Protein AF-0000000067164223 (afdb_homodimer)

pLDDT: mean 74.75, std 30.62, range [17.56, 98.88]

InterPro domains:
  IPR001129 Membrane-associated, eicosanoid/glutathione metabolism (MAPEG) protein [PF01124] (75-188)
  IPR001446 5-lipoxygenase-activating protein [PR00488] (68-89)
  IPR001446 5-lipoxygenase-activating protein [PR00488] (110-129)
  IPR001446 5-lipoxygenase-activating protein [PR00488] (130-149)
  IPR001446 5-lipoxygenase-activating protein [PR00488] (150-168)
  IPR001446 5-lipoxygenase-activating protein [PR00488] (191-211)
  IPR023352 Membrane associated eicosanoid/glutathione metabolism-like domain superfamily [G3DSA:1.20.120.550] (64-211)
  IPR023352 Membrane associated eicosanoid/glutathione metabolism-like domain superfamily [SSF161084] (65-200)
  IPR050997 Membrane-associated proteins in eicosanoid and glutathione metabolism [PTHR10250] (68-202)

Organism: Gallus gallus (NCBI:txid9031)

Foldseek 3Di:
DDDPDDPDDDPDDPPDDDPPDDDPDDPPPPPPPDPPPPPPPPVPPVVVVVCVVPPPPVVVVVVVVVVCVLCVLLVVLLVVLVVLLVVLVVVLVVLCVVQVPDPPDQDDPQLNVLSSVLSVVSVVCSVLLSVLLRLLSVQANNVVSSVLSVVLSVLSVQLNVLSSVHVVSNPVSVVVSVVSSVVSVVSSVVSVVCVCCCPPVVDNVVVVVVD/DDDDDDDPDDDPDDPDDDPPDDDPDDPPPPDPDDPPPPPPCPVPVVVVVVCVVVDDPVVVVVVVVVVCVLCVLLVVLLVVLVVLLVVLVVVLVVLCVVQVPDPPDQDDPPLNVLSSVLSVVSVVCSVLLSVLLRLLSNQFNNVVSSVLSVVLSVLSVQLSVLSSVHVVSNPVSVVVSVVSSVVSVVSSVVSVVQVCCCVPVVDNVVVVVVD

Structure (mmCIF, N/CA/C/O backbone):
data_AF-0000000067164223-model_v1
#
loop_
_entity.id
_entity.type
_entity.pdbx_description
1 polymer 'Leukotriene C4 synthase'
#
loop_
_atom_site.group_PDB
_atom_site.id
_atom_site.type_symbol
_atom_site.label_atom_id
_atom_site.label_alt_id
_atom_site.label_comp_id
_atom_site.label_asym_id
_atom_site.label_entity_id
_atom_site.label_seq_id
_atom_site.pdbx_PDB_ins_code
_atom_site.Cartn_x
_atom_site.Cartn_y
_atom_site.Cartn_z
_atom_site.occupancy
_atom_site.B_iso_or_equiv
_atom_site.auth_seq_id
_atom_site.auth_comp_id
_atom_site.auth_asym_id
_atom_site.auth_atom_id
_atom_site.pdbx_PDB_model_num
ATOM 1 N N . MET A 1 1 ? -89.375 83.375 24.734 1 19.69 1 MET A N 1
ATOM 2 C CA . MET A 1 1 ? -88.375 84.438 24.453 1 19.69 1 MET A CA 1
ATOM 3 C C . MET A 1 1 ? -87 84.062 24.875 1 19.69 1 MET A C 1
ATOM 5 O O . MET A 1 1 ? -86.812 83.125 25.703 1 19.69 1 MET A O 1
ATOM 9 N N . GLY A 1 2 ? -85.875 84.75 24.312 1 20.03 2 GLY A N 1
ATOM 10 C CA . GLY A 1 2 ? -84.562 84.625 23.688 1 20.03 2 GLY A CA 1
ATOM 11 C C . GLY A 1 2 ? -83.438 84.375 24.656 1 20.03 2 GLY A C 1
ATOM 12 O O . GLY A 1 2 ? -82.562 83.562 24.406 1 20.03 2 GLY A O 1
ATOM 13 N N . ASN A 1 3 ? -83.125 85.125 25.734 1 18.17 3 ASN A N 1
ATOM 14 C CA . ASN A 1 3 ? -81.938 85.875 25.719 1 18.17 3 ASN A CA 1
ATOM 15 C C . ASN A 1 3 ? -80.812 85.188 26.453 1 18.17 3 ASN A C 1
ATOM 17 O O . ASN A 1 3 ? -79.875 85.875 27 1 18.17 3 ASN A O 1
ATOM 21 N N . GLY A 1 4 ? -81 83.938 26.844 1 20.83 4 GLY A N 1
ATOM 22 C CA . GLY A 1 4 ? -80 83.5 27.844 1 20.83 4 GLY A CA 1
ATOM 23 C C . GLY A 1 4 ? -78.562 83.562 27.328 1 20.83 4 GLY A C 1
ATOM 24 O O . GLY A 1 4 ? -78.25 82.812 26.406 1 20.83 4 GLY A O 1
ATOM 25 N N . SER A 1 5 ? -77.875 84.625 27.422 1 19.08 5 SER A N 1
ATOM 26 C CA . SER A 1 5 ? -76.625 85.312 27.078 1 19.08 5 SER A CA 1
ATOM 27 C C . SER A 1 5 ? -75.375 84.375 27.375 1 19.08 5 SER A C 1
ATOM 29 O O . SER A 1 5 ? -75.562 83.312 27.984 1 19.08 5 SER A O 1
ATOM 31 N N . ALA A 1 6 ? -74.25 84.812 28.109 1 19.41 6 ALA A N 1
ATOM 32 C CA . ALA A 1 6 ? -73 85.375 27.625 1 19.41 6 ALA A CA 1
ATOM 33 C C . ALA A 1 6 ? -71.812 84.5 27.938 1 19.41 6 ALA A C 1
ATOM 35 O O . ALA A 1 6 ? -70.688 84.75 27.453 1 19.41 6 ALA A O 1
ATOM 36 N N . LEU A 1 7 ? -71.812 83.375 28.859 1 19.88 7 LEU A N 1
ATOM 37 C CA . LEU A 1 7 ? -70.688 83.438 29.766 1 19.88 7 LEU A CA 1
ATOM 38 C C . LEU A 1 7 ? -69.438 82.938 29.078 1 19.88 7 LEU A C 1
ATOM 40 O O . LEU A 1 7 ? -69.25 81.75 28.812 1 19.88 7 LEU A O 1
ATOM 44 N N . TYR A 1 8 ? -68.688 83.688 28 1 18.98 8 TYR A N 1
ATOM 45 C CA . TYR A 1 8 ? -67.625 83.562 26.969 1 18.98 8 TYR A CA 1
ATOM 46 C C . TYR A 1 8 ? -66.25 83.375 27.594 1 18.98 8 TYR A C 1
ATOM 48 O O . TYR A 1 8 ? -65.312 83.062 26.906 1 18.98 8 TYR A O 1
ATOM 56 N N . GLY A 1 9 ? -65.875 83.688 29 1 18.19 9 GLY A N 1
ATOM 57 C CA . GLY A 1 9 ? -64.688 84.562 29.109 1 18.19 9 GLY A CA 1
ATOM 58 C C . GLY A 1 9 ? -63.406 83.875 28.672 1 18.19 9 GLY A C 1
ATOM 59 O O . GLY A 1 9 ? -63.375 82.688 28.375 1 18.19 9 GLY A O 1
ATOM 60 N N . PRO A 1 10 ? -62.094 84.188 29.469 1 18.14 10 PRO A N 1
ATOM 61 C CA . PRO A 1 10 ? -60.781 84.812 29.281 1 18.14 10 PRO A CA 1
ATOM 62 C C . PRO A 1 10 ? -59.656 83.75 29.172 1 18.14 10 PRO A C 1
ATOM 64 O O . PRO A 1 10 ? -58.469 84.125 29.188 1 18.14 10 PRO A O 1
ATOM 67 N N . LEU A 1 11 ? -59.75 82.375 29.203 1 20.72 11 LEU A N 1
ATOM 68 C CA . LEU A 1 11 ? -58.625 81.688 29.781 1 20.72 11 LEU A CA 1
ATOM 69 C C . LEU A 1 11 ? -57.406 81.688 28.859 1 20.72 11 LEU A C 1
ATOM 71 O O . LEU A 1 11 ? -57.312 80.938 27.906 1 20.72 11 LEU A O 1
ATOM 75 N N . LYS A 1 12 ? -56.969 82.938 28.328 1 18.34 12 LYS A N 1
ATOM 76 C CA . LYS A 1 12 ? -56.031 83.312 27.25 1 18.34 12 LYS A CA 1
ATOM 77 C C . LYS A 1 12 ? -54.625 82.75 27.531 1 18.34 12 LYS A C 1
ATOM 79 O O . LYS A 1 12 ? -54.188 81.812 26.844 1 18.34 12 LYS A O 1
ATOM 84 N N . HIS A 1 13 ? -53.5 83.562 27.859 1 17.98 13 HIS A N 1
ATOM 85 C CA . HIS A 1 13 ? -52.375 84.062 27.125 1 17.98 13 HIS A CA 1
ATOM 86 C C . HIS A 1 13 ? -51.094 83.375 27.547 1 17.98 13 HIS A C 1
ATOM 88 O O . HIS A 1 13 ? -50 83.688 27.047 1 17.98 13 HIS A O 1
ATOM 94 N N . LEU A 1 14 ? -50.938 82.688 28.766 1 18.23 14 LEU A N 1
ATOM 95 C CA . LEU A 1 14 ? -49.625 82.938 29.375 1 18.23 14 LEU A CA 1
ATOM 96 C C . LEU A 1 14 ? -48.531 82.188 28.625 1 18.23 14 LEU A C 1
ATOM 98 O O . LEU A 1 14 ? -48.438 81 28.688 1 18.23 14 LEU A O 1
ATOM 102 N N . LEU A 1 15 ? -48.125 82.5 27.266 1 18.83 15 LEU A N 1
ATOM 103 C CA . LEU A 1 15 ? -47.25 81.938 26.25 1 18.83 15 LEU A CA 1
ATOM 104 C C . LEU A 1 15 ? -45.781 82.125 26.656 1 18.83 15 LEU A C 1
ATOM 106 O O . LEU A 1 15 ? -44.875 81.875 25.859 1 18.83 15 LEU A O 1
ATOM 110 N N . ALA A 1 16 ? -45.562 82.812 27.875 1 17.56 16 ALA A N 1
ATOM 111 C CA . ALA A 1 16 ? -44.375 83.625 27.828 1 17.56 16 ALA A CA 1
ATOM 112 C C . ALA A 1 16 ? -43.125 82.875 27.406 1 17.56 16 ALA A C 1
ATOM 114 O O . ALA A 1 16 ? -43.156 81.625 27.359 1 17.56 16 ALA A O 1
ATOM 115 N N . SER A 1 17 ? -41.906 83.125 28.109 1 17.91 17 SER A N 1
ATOM 116 C CA . SER A 1 17 ? -40.656 83.812 27.922 1 17.91 17 SER A CA 1
ATOM 117 C C . SER A 1 17 ? -39.5 82.875 27.672 1 17.91 17 SER A C 1
ATOM 119 O O . SER A 1 17 ? -38.438 83.25 27.219 1 17.91 17 SER A O 1
ATOM 121 N N . LEU A 1 18 ? -39.406 81.625 28.266 1 21.44 18 LEU A N 1
ATOM 122 C CA . LEU A 1 18 ? -38.062 81.375 28.766 1 21.44 18 LEU A CA 1
ATOM 123 C C . LEU A 1 18 ? -37.094 81.188 27.609 1 21.44 18 LEU A C 1
ATOM 125 O O . LEU A 1 18 ? -37.344 80.438 26.672 1 21.44 18 LEU A O 1
ATOM 129 N N . PRO A 1 19 ? -36.031 82.125 27.406 1 21.27 19 PRO A N 1
ATOM 130 C CA . PRO A 1 19 ? -35.125 82.5 26.328 1 21.27 19 PRO A CA 1
ATOM 131 C C . PRO A 1 19 ? -34.125 81.438 25.984 1 21.27 19 PRO A C 1
ATOM 133 O O . PRO A 1 19 ? -33.406 81.562 24.984 1 21.27 19 PRO A O 1
ATOM 136 N N . MET A 1 20 ? -33.844 80.5 26.984 1 22.31 20 MET A N 1
ATOM 137 C CA . MET A 1 20 ? -32.406 80.188 27.047 1 22.31 20 MET A CA 1
ATOM 138 C C . MET A 1 20 ? -31.938 79.625 25.703 1 22.31 20 MET A C 1
ATOM 140 O O . MET A 1 20 ? -32.25 78.438 25.375 1 22.31 20 MET A O 1
ATOM 144 N N . ARG A 1 21 ? -31.953 80.312 24.547 1 20.16 21 ARG A N 1
ATOM 145 C CA . ARG A 1 21 ? -31.844 80 23.125 1 20.16 21 ARG A CA 1
ATOM 146 C C . ARG A 1 21 ? -30.531 79.25 22.828 1 20.16 21 ARG A C 1
ATOM 148 O O . ARG A 1 21 ? -30.5 78.312 22.062 1 20.16 21 ARG A O 1
ATOM 155 N N . ALA A 1 22 ? -29.406 79.938 23.141 1 19.7 22 ALA A N 1
ATOM 156 C CA . ALA A 1 22 ? -28.578 80.312 21.984 1 19.7 22 ALA A CA 1
ATOM 157 C C . ALA A 1 22 ? -27.797 79.125 21.484 1 19.7 22 ALA A C 1
ATOM 159 O O . ALA A 1 22 ? -27.891 78.75 20.312 1 19.7 22 ALA A O 1
ATOM 160 N N . GLU A 1 23 ? -26.359 79.188 21.609 1 21.03 23 GLU A N 1
ATOM 161 C CA . GLU A 1 23 ? -25.25 79.188 20.656 1 21.03 23 GLU A CA 1
ATOM 162 C C . GLU A 1 23 ? -24.719 77.75 20.375 1 21.03 23 GLU A C 1
ATOM 164 O O . GLU A 1 23 ? -23.906 77.25 21.141 1 21.03 23 GLU A O 1
ATOM 169 N N . LEU A 1 24 ? -25.391 76.688 20.625 1 20.52 24 LEU A N 1
ATOM 170 C CA . LEU A 1 24 ? -24.688 75.438 20.625 1 20.52 24 LEU A CA 1
ATOM 171 C C . LEU A 1 24 ? -24.062 75.125 19.266 1 20.52 24 LEU A C 1
ATOM 173 O O . LEU A 1 24 ? -24.766 74.938 18.281 1 20.52 24 LEU A O 1
ATOM 177 N N . ARG A 1 25 ? -22.906 75.812 18.922 1 21.34 25 ARG A N 1
ATOM 178 C CA . ARG A 1 25 ? -22.094 75.812 17.719 1 21.34 25 ARG A CA 1
ATOM 179 C C . ARG A 1 25 ? -21.844 74.375 17.25 1 21.34 25 ARG A C 1
ATOM 181 O O . ARG A 1 25 ? -21.828 73.438 18.062 1 21.34 25 ARG A O 1
ATOM 188 N N . SER A 1 26 ? -21.906 74 15.844 1 21.03 26 SER A N 1
ATOM 189 C CA . SER A 1 26 ? -22.031 73 14.82 1 21.03 26 SER A CA 1
ATOM 190 C C . SER A 1 26 ? -20.766 72.125 14.75 1 21.03 26 SER A C 1
ATOM 192 O O . SER A 1 26 ? -20.484 71.5 13.727 1 21.03 26 SER A O 1
ATOM 194 N N . CYS A 1 27 ? -19.812 72.062 15.719 1 20.73 27 CYS A N 1
ATOM 195 C CA . CYS A 1 27 ? -18.5 71.5 15.375 1 20.73 27 CYS A CA 1
ATOM 196 C C . CYS A 1 27 ? -18.625 70.062 14.844 1 20.73 27 CYS A C 1
ATOM 198 O O . CYS A 1 27 ? -18.547 69.125 15.617 1 20.73 27 CYS A O 1
ATOM 200 N N . CYS A 1 28 ? -19.703 69.625 14.133 1 21.73 28 CYS A N 1
ATOM 201 C CA . CYS A 1 28 ? -19.938 68.25 13.742 1 21.73 28 CYS A CA 1
ATOM 202 C C . CYS A 1 28 ? -18.844 67.75 12.797 1 21.73 28 CYS A C 1
ATOM 204 O O . CYS A 1 28 ? -19.078 67.625 11.594 1 21.73 28 CYS A O 1
ATOM 206 N N . THR A 1 29 ? -17.719 68.5 12.57 1 23.5 29 THR A N 1
ATOM 207 C CA . THR A 1 29 ? -16.953 68.062 11.414 1 23.5 29 THR A CA 1
ATOM 208 C C . THR A 1 29 ? -16.641 66.562 11.516 1 23.5 29 THR A C 1
ATOM 210 O O . THR A 1 29 ? -16.078 66.125 12.508 1 23.5 29 THR A O 1
ATOM 213 N N . THR A 1 30 ? -17.406 65.625 10.828 1 24.05 30 THR A N 1
ATOM 214 C CA . THR A 1 30 ? -17.578 64.188 10.672 1 24.05 30 THR A CA 1
ATOM 215 C C . THR A 1 30 ? -16.281 63.531 10.18 1 24.05 30 THR A C 1
ATOM 217 O O . THR A 1 30 ? -15.922 63.688 9.008 1 24.05 30 THR A O 1
ATOM 220 N N . GLU A 1 31 ? -15.062 63.812 10.695 1 27.27 31 GLU A N 1
ATOM 221 C CA . GLU A 1 31 ? -13.922 63.125 10.094 1 27.27 31 GLU A CA 1
ATOM 222 C C . GLU A 1 31 ? -14.156 61.625 9.984 1 27.27 31 GLU A C 1
ATOM 224 O O . GLU A 1 31 ? -14.453 60.969 10.984 1 27.27 31 GLU A O 1
ATOM 229 N N . VAL A 1 32 ? -14.625 61.062 8.836 1 28.66 32 VAL A N 1
ATOM 230 C CA . VAL A 1 32 ? -14.922 59.719 8.359 1 28.66 32 VAL A CA 1
ATOM 231 C C . VAL A 1 32 ? -13.742 58.812 8.672 1 28.66 32 VAL A C 1
ATOM 233 O O . VAL A 1 32 ? -12.617 59.062 8.242 1 28.66 32 VAL A O 1
ATOM 236 N N . ALA A 1 33 ? -13.68 58.219 9.836 1 29.61 33 ALA A N 1
ATOM 237 C CA . ALA A 1 33 ? -12.703 57.219 10.297 1 29.61 33 ALA A CA 1
ATOM 238 C C . ALA A 1 33 ? -12.477 56.125 9.258 1 29.61 33 ALA A C 1
ATOM 240 O O . ALA A 1 33 ? -13.414 55.719 8.57 1 29.61 33 ALA A O 1
ATOM 241 N N . SER A 1 34 ? -11.266 56.062 8.648 1 27.67 34 SER A N 1
ATOM 242 C CA . SER A 1 34 ? -10.68 55.094 7.742 1 27.67 34 SER A CA 1
ATOM 243 C C . SER A 1 34 ? -11.023 53.656 8.172 1 27.67 34 SER A C 1
ATOM 245 O O . SER A 1 34 ? -11.055 53.375 9.367 1 27.67 34 SER A O 1
ATOM 247 N N . PRO A 1 35 ? -11.82 52.875 7.352 1 30.08 35 PRO A N 1
ATOM 248 C CA . PRO A 1 35 ? -12.242 51.5 7.621 1 30.08 35 PRO A CA 1
ATOM 249 C C . PRO A 1 35 ? -11.102 50.625 8.117 1 30.08 35 PRO A C 1
ATOM 251 O O . PRO A 1 35 ? -9.969 50.75 7.645 1 30.08 35 PRO A O 1
ATOM 254 N N . CYS A 1 36 ? -10.891 50.438 9.43 1 27.86 36 CYS A N 1
ATOM 255 C CA . CYS A 1 36 ? -10.008 49.469 10.023 1 27.86 36 CYS A CA 1
ATOM 256 C C . CYS A 1 36 ? -10.094 48.125 9.281 1 27.86 36 CYS A C 1
ATOM 258 O O . CYS A 1 36 ? -11.148 47.5 9.258 1 27.86 36 CYS A O 1
ATOM 260 N N . CYS A 1 37 ? -9.547 48 8.047 1 28.12 37 CYS A N 1
ATOM 261 C CA . CYS A 1 37 ? -9.414 46.719 7.332 1 28.12 37 CYS A CA 1
ATOM 262 C C . CYS A 1 37 ? -9.062 45.594 8.289 1 28.12 37 CYS A C 1
ATOM 264 O O . CYS A 1 37 ? -8.109 45.719 9.062 1 28.12 37 CYS A O 1
ATOM 266 N N . PRO A 1 38 ? -10.078 44.938 8.875 1 30.27 38 PRO A N 1
ATOM 267 C CA . PRO A 1 38 ? -9.688 43.75 9.641 1 30.27 38 PRO A CA 1
ATOM 268 C C . PRO A 1 38 ? -8.484 43 9.031 1 30.27 38 PRO A C 1
ATOM 270 O O . PRO A 1 38 ? -8.477 42.719 7.832 1 30.27 38 PRO A O 1
ATOM 273 N N . HIS A 1 39 ? -7.273 43.531 9.266 1 28.39 39 HIS A N 1
ATOM 274 C CA . HIS A 1 39 ? -6.125 42.688 8.945 1 28.39 39 HIS A CA 1
ATOM 275 C C . HIS A 1 39 ? -6.445 41.188 9.164 1 28.39 39 HIS A C 1
ATOM 277 O O . HIS A 1 39 ? -6.926 40.812 10.234 1 28.39 39 HIS A O 1
ATOM 283 N N . HIS A 1 40 ? -7.004 40.562 8.117 1 30.44 40 HIS A N 1
ATOM 284 C CA . HIS A 1 40 ? -7.031 39.094 8.055 1 30.44 40 HIS A CA 1
ATOM 285 C C . HIS A 1 40 ? -5.84 38.5 8.789 1 30.44 40 HIS A C 1
ATOM 287 O O . HIS A 1 40 ? -4.688 38.75 8.438 1 30.44 40 HIS A O 1
ATOM 293 N N . PHE A 1 41 ? -5.891 38.5 10.094 1 28.84 41 PHE A N 1
ATOM 294 C CA . PHE A 1 41 ? -4.945 37.688 10.852 1 28.84 41 PHE A CA 1
ATOM 295 C C . PHE A 1 41 ? -4.719 36.344 10.164 1 28.84 41 PHE A C 1
ATOM 297 O O . PHE A 1 41 ? -5.578 35.469 10.227 1 28.84 41 PHE A O 1
ATOM 304 N N . GLN A 1 42 ? -4.305 36.375 8.859 1 31.72 42 GLN A N 1
ATOM 305 C CA . GLN A 1 42 ? -3.816 35.094 8.359 1 31.72 42 GLN A CA 1
ATOM 306 C C . GLN A 1 42 ? -2.74 34.531 9.273 1 31.72 42 GLN A C 1
ATOM 308 O O . GLN A 1 42 ? -1.667 35.094 9.43 1 31.72 42 GLN A O 1
ATOM 313 N N . PRO A 1 43 ? -3.096 33.906 10.383 1 36.28 43 PRO A N 1
ATOM 314 C CA . PRO A 1 43 ? -2.002 33.344 11.18 1 36.28 43 PRO A CA 1
ATOM 315 C C . PRO A 1 43 ? -0.9 32.75 10.328 1 36.28 43 PRO A C 1
ATOM 317 O O . PRO A 1 43 ? -1.185 32.125 9.289 1 36.28 43 PRO A O 1
ATOM 320 N N . THR A 1 44 ? 0.206 33.344 10.211 1 33.91 44 THR A N 1
ATOM 321 C CA . THR A 1 44 ? 1.4 32.906 9.508 1 33.91 44 THR A CA 1
ATOM 322 C C . THR A 1 44 ? 1.722 31.453 9.883 1 33.91 44 THR A C 1
ATOM 324 O O . THR A 1 44 ? 1.255 30.938 10.906 1 33.91 44 THR A O 1
ATOM 327 N N . ARG A 1 45 ? 2.348 30.719 8.977 1 38.41 45 ARG A N 1
ATOM 328 C CA . ARG A 1 45 ? 2.844 29.344 9.094 1 38.41 45 ARG A CA 1
ATOM 329 C C . ARG A 1 45 ? 3.455 29.109 10.469 1 38.41 45 ARG A C 1
ATOM 331 O O . ARG A 1 45 ? 3.344 28.016 11.023 1 38.41 45 ARG A O 1
ATOM 338 N N . GLN A 1 46 ? 4.23 30 11.023 1 35.69 46 GLN A N 1
ATOM 339 C CA . GLN A 1 46 ? 4.906 29.906 12.312 1 35.69 46 GLN A CA 1
ATOM 340 C C . GLN A 1 46 ? 3.898 29.781 13.453 1 35.69 46 GLN A C 1
ATOM 342 O O . GLN A 1 46 ? 4.156 29.094 14.445 1 35.69 46 GLN A O 1
ATOM 347 N N . GLN A 1 47 ? 2.775 30.391 13.406 1 38.16 47 GLN A N 1
ATOM 348 C CA . GLN A 1 47 ? 1.812 30.391 14.5 1 38.16 47 GLN A CA 1
ATOM 349 C C . GLN A 1 47 ? 1.169 29.016 14.664 1 38.16 47 GLN A C 1
ATOM 351 O O . GLN A 1 47 ? 0.743 28.656 15.758 1 38.16 47 GLN A O 1
ATOM 356 N N . GLY A 1 48 ? 1.028 28.188 13.672 1 37.09 48 GLY A N 1
ATOM 357 C CA . GLY A 1 48 ? 0.528 26.828 13.812 1 37.09 48 GLY A CA 1
ATOM 358 C C . GLY A 1 48 ? 1.406 25.953 14.695 1 37.09 48 GLY A C 1
ATOM 359 O O . GLY A 1 48 ? 0.903 25.172 15.5 1 37.09 48 GLY A O 1
ATOM 360 N N . LEU A 1 49 ? 2.738 25.953 14.477 1 41.69 49 LEU A N 1
ATOM 361 C CA . LEU A 1 49 ? 3.686 25.266 15.336 1 41.69 49 LEU A CA 1
ATOM 362 C C . LEU A 1 49 ? 3.67 25.844 16.75 1 41.69 49 LEU A C 1
ATOM 364 O O . LEU A 1 49 ? 3.867 25.109 17.719 1 41.69 49 LEU A O 1
ATOM 368 N N . ASP A 1 50 ? 3.609 27.062 16.938 1 42.03 50 ASP A N 1
ATOM 369 C CA . ASP A 1 50 ? 3.582 27.734 18.234 1 42.03 50 ASP A CA 1
ATOM 370 C C . ASP A 1 50 ? 2.312 27.375 19 1 42.03 50 ASP A C 1
ATOM 372 O O . ASP A 1 50 ? 2.211 27.641 20.203 1 42.03 50 ASP A O 1
ATOM 376 N N . LEU A 1 51 ? 1.269 27.094 18.328 1 43.84 51 LEU A N 1
ATOM 377 C CA . LEU A 1 51 ? 0.055 26.75 19.062 1 43.84 51 LEU A CA 1
ATOM 378 C C . LEU A 1 51 ? 0.264 25.484 19.891 1 43.84 51 LEU A C 1
ATOM 380 O O . LEU A 1 51 ? -0.307 25.359 20.984 1 43.84 51 LEU A O 1
ATOM 384 N N . ALA A 1 52 ? 1.062 24.562 19.438 1 45.78 52 ALA A N 1
ATOM 385 C CA . ALA A 1 52 ? 1.278 23.391 20.281 1 45.78 52 ALA A CA 1
ATOM 386 C C . ALA A 1 52 ? 1.998 23.766 21.562 1 45.78 52 ALA A C 1
ATOM 388 O O . ALA A 1 52 ? 1.672 23.25 22.641 1 45.78 52 ALA A O 1
ATOM 389 N N . ARG A 1 53 ? 3.082 24.516 21.5 1 49.84 53 ARG A N 1
ATOM 390 C CA . ARG A 1 53 ? 3.879 24.719 22.703 1 49.84 53 ARG A CA 1
ATOM 391 C C . ARG A 1 53 ? 3.129 25.578 23.719 1 49.84 53 ARG A C 1
ATOM 393 O O . ARG A 1 53 ? 3.277 25.391 24.922 1 49.84 53 ARG A O 1
ATOM 400 N N . GLY A 1 54 ? 2.289 26.469 23.219 1 53.06 54 GLY A N 1
ATOM 401 C CA . GLY A 1 54 ? 1.718 27.375 24.203 1 53.06 54 GLY A CA 1
ATOM 402 C C . GLY A 1 54 ? 0.208 27.266 24.297 1 53.06 54 GLY A C 1
ATOM 403 O O . GLY A 1 54 ? -0.426 28.031 25.031 1 53.06 54 GLY A O 1
ATOM 404 N N . ALA A 1 55 ? -0.271 26.344 23.469 1 60.81 55 ALA A N 1
ATOM 405 C CA . ALA A 1 55 ? -1.729 26.297 23.547 1 60.81 55 ALA A CA 1
ATOM 406 C C . ALA A 1 55 ? -2.191 25.531 24.781 1 60.81 55 ALA A C 1
ATOM 408 O O . ALA A 1 55 ? -1.52 24.609 25.234 1 60.81 55 ALA A O 1
ATOM 409 N N . PRO A 1 56 ? -3.139 26.062 25.375 1 67.62 56 PRO A N 1
ATOM 410 C CA . PRO A 1 56 ? -3.656 25.359 26.562 1 67.62 56 PRO A CA 1
ATOM 411 C C . PRO A 1 56 ? -4.008 23.906 26.266 1 67.62 56 PRO A C 1
ATOM 413 O O . PRO A 1 56 ? -4.32 23.562 25.125 1 67.62 56 PRO A O 1
ATOM 416 N N . ALA A 1 57 ? -3.717 23 27.094 1 69 57 ALA A N 1
ATOM 417 C CA . ALA A 1 57 ? -3.912 21.562 27.062 1 69 57 ALA A CA 1
ATOM 418 C C . ALA A 1 57 ? -5.258 21.203 26.422 1 69 57 ALA A C 1
ATOM 420 O O . ALA A 1 57 ? -5.367 20.234 25.688 1 69 57 ALA A O 1
ATOM 421 N N . TRP A 1 58 ? -6.262 22.047 26.688 1 68.75 58 TRP A N 1
ATOM 422 C CA . TRP A 1 58 ? -7.586 21.766 26.141 1 68.75 58 TRP A CA 1
ATOM 423 C C . TRP A 1 58 ? -7.605 21.922 24.625 1 68.75 58 TRP A C 1
ATOM 425 O O . TRP A 1 58 ? -8.312 21.188 23.938 1 68.75 58 TRP A O 1
ATOM 435 N N . GLU A 1 59 ? -6.785 22.812 24.094 1 69 59 GLU A N 1
ATOM 436 C CA . GLU A 1 59 ? -6.691 23.016 22.656 1 69 59 GLU A CA 1
ATOM 437 C C . GLU A 1 59 ? -5.984 21.844 21.984 1 69 59 GLU A C 1
ATOM 439 O O . GLU A 1 59 ? -6.414 21.391 20.922 1 69 59 GLU A O 1
ATOM 444 N N . ILE A 1 60 ? -5.039 21.328 22.641 1 70.19 60 ILE A N 1
ATOM 445 C CA . ILE A 1 60 ? -4.305 20.188 22.109 1 70.19 60 ILE A CA 1
ATOM 446 C C . ILE A 1 60 ? -5.219 18.969 22.062 1 70.19 60 ILE A C 1
ATOM 448 O O . ILE A 1 60 ? -5.258 18.25 21.078 1 70.19 60 ILE A O 1
ATOM 452 N N . ARG A 1 61 ? -5.828 18.703 23.156 1 70 61 ARG A N 1
ATOM 453 C CA . ARG A 1 61 ? -6.738 17.562 23.219 1 70 61 ARG A CA 1
ATOM 454 C C . ARG A 1 61 ? -7.84 17.688 22.172 1 70 61 ARG A C 1
ATOM 456 O O . ARG A 1 61 ? -8.211 16.703 21.531 1 70 61 ARG A O 1
ATOM 463 N N . PHE A 1 62 ? -8.227 18.891 22.016 1 69.25 62 PHE A N 1
ATOM 464 C CA . PHE A 1 62 ? -9.281 19.141 21.031 1 69.25 62 PHE A CA 1
ATOM 465 C C . PHE A 1 62 ? -8.805 18.797 19.625 1 69.25 62 PHE A C 1
ATOM 467 O O . PHE A 1 62 ? -9.531 18.172 18.859 1 69.25 62 PHE A O 1
ATOM 474 N N . TYR A 1 63 ? -7.695 19.203 19.375 1 75.69 63 TYR A N 1
ATOM 475 C CA . TYR A 1 63 ? -7.168 18.969 18.031 1 75.69 63 TYR A CA 1
ATOM 476 C C . TYR A 1 63 ? -6.867 17.5 17.812 1 75.69 63 TYR A C 1
ATOM 478 O O . TYR A 1 63 ? -7.094 16.969 16.719 1 75.69 63 TYR A O 1
ATOM 486 N N . SER A 1 64 ? -6.477 16.891 18.844 1 78.19 64 SER A N 1
ATOM 487 C CA . SER A 1 64 ? -6.191 15.469 18.734 1 78.19 64 SER A CA 1
ATOM 488 C C . SER A 1 64 ? -7.465 14.664 18.484 1 78.19 64 SER A C 1
ATOM 490 O O . SER A 1 64 ? -7.477 13.773 17.625 1 78.19 64 SER A O 1
ATOM 492 N N . VAL A 1 65 ? -8.461 14.992 19.172 1 76.75 65 VAL A N 1
ATOM 493 C CA . VAL A 1 65 ? -9.719 14.273 19 1 76.75 65 VAL A CA 1
ATOM 494 C C . VAL A 1 65 ? -10.289 14.562 17.609 1 76.75 65 VAL A C 1
ATOM 496 O O . VAL A 1 65 ? -10.805 13.664 16.953 1 76.75 65 VAL A O 1
ATOM 499 N N . ALA A 1 66 ? -10.203 15.781 17.219 1 78.62 66 ALA A N 1
ATOM 500 C CA . ALA A 1 66 ? -10.688 16.156 15.898 1 78.62 66 ALA A CA 1
ATOM 501 C C . ALA A 1 66 ? -9.961 15.391 14.805 1 78.62 66 ALA A C 1
ATOM 503 O O . ALA A 1 66 ? -10.578 14.953 13.828 1 78.62 66 ALA A O 1
ATOM 504 N N . MET A 1 67 ? -8.734 15.211 14.984 1 83.12 67 MET A N 1
ATOM 505 C CA . MET A 1 67 ? -7.953 14.453 14.008 1 83.12 67 MET A CA 1
ATOM 506 C C . MET A 1 67 ? -8.344 12.984 14.023 1 83.12 67 MET A C 1
ATOM 508 O O . MET A 1 67 ? -8.484 12.367 12.961 1 83.12 67 MET A O 1
ATOM 512 N N . LEU A 1 68 ? -8.57 12.531 15.211 1 85.88 68 LEU A N 1
ATOM 513 C CA . LEU A 1 68 ? -8.953 11.133 15.328 1 85.88 68 LEU A CA 1
ATOM 514 C C . LEU A 1 68 ? -10.336 10.891 14.719 1 85.88 68 LEU A C 1
ATOM 516 O O . LEU A 1 68 ? -10.602 9.82 14.172 1 85.88 68 LEU A O 1
ATOM 520 N N . GLU A 1 69 ? -11.125 11.82 14.789 1 86.94 69 GLU A N 1
ATOM 521 C CA . GLU A 1 69 ? -12.461 11.711 14.211 1 86.94 69 GLU A CA 1
ATOM 522 C C . GLU A 1 69 ? -12.398 11.656 12.688 1 86.94 69 GLU A C 1
ATOM 524 O O . GLU A 1 69 ? -13.297 11.102 12.039 1 86.94 69 GLU A O 1
ATOM 529 N N . GLN A 1 70 ? -11.344 12.172 12.258 1 87.25 70 GLN A N 1
ATOM 530 C CA . GLN A 1 70 ? -11.203 12.227 10.805 1 87.25 70 GLN A CA 1
ATOM 531 C C . GLN A 1 70 ? -10.641 10.922 10.25 1 87.25 70 GLN A C 1
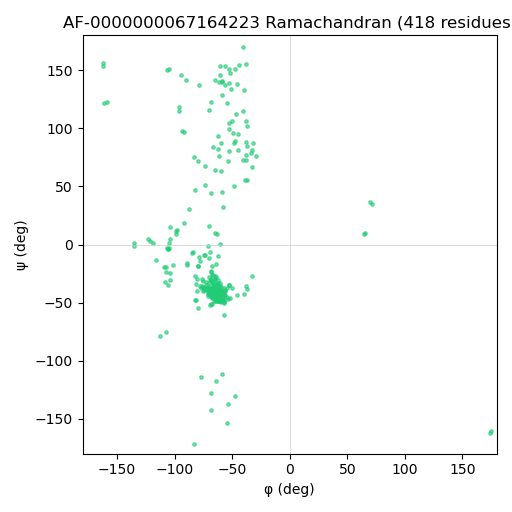ATOM 533 O O . GLN A 1 70 ? -10.664 10.695 9.039 1 87.25 70 GLN A O 1
ATOM 538 N N . ILE A 1 71 ? -10.219 9.984 11.156 1 93.88 71 ILE A N 1
ATOM 539 C CA . ILE A 1 71 ? -9.547 8.812 10.602 1 93.88 71 ILE A CA 1
ATOM 540 C C . ILE A 1 71 ? -10.086 7.547 11.266 1 93.88 71 ILE A C 1
ATOM 542 O O . ILE A 1 71 ? -9.656 6.438 10.945 1 93.88 71 ILE A O 1
ATOM 546 N N . HIS A 1 72 ? -11.023 7.598 12.156 1 94.62 72 HIS A N 1
ATOM 547 C CA . HIS A 1 72 ? -11.422 6.453 12.977 1 94.62 72 HIS A CA 1
ATOM 548 C C . HIS A 1 72 ? -12.047 5.355 12.117 1 94.62 72 HIS A C 1
ATOM 550 O O . HIS A 1 72 ? -11.844 4.168 12.383 1 94.62 72 HIS A O 1
ATOM 556 N N . LEU A 1 73 ? -12.805 5.672 11.117 1 97.44 73 LEU A N 1
ATOM 557 C CA . LEU A 1 73 ? -13.391 4.66 10.25 1 97.44 73 LEU A CA 1
ATOM 558 C C . LEU A 1 73 ? -12.32 3.947 9.438 1 97.44 73 LEU A C 1
ATOM 560 O O . LEU A 1 73 ? -12.391 2.732 9.234 1 97.44 73 LEU A O 1
ATOM 564 N N . LEU A 1 74 ? -11.344 4.703 8.992 1 98.12 74 LEU A N 1
ATOM 565 C CA . LEU A 1 74 ? -10.227 4.117 8.258 1 98.12 74 LEU A CA 1
ATOM 566 C C . LEU A 1 74 ? -9.453 3.135 9.133 1 98.12 74 LEU A C 1
ATOM 568 O O . LEU A 1 74 ? -9.078 2.055 8.68 1 98.12 74 LEU A O 1
ATOM 572 N N . ALA A 1 75 ? -9.289 3.498 10.359 1 97.94 75 ALA A N 1
ATOM 573 C CA . ALA A 1 75 ? -8.602 2.637 11.312 1 97.94 75 ALA A CA 1
ATOM 574 C C . ALA A 1 75 ? -9.375 1.341 11.547 1 97.94 75 ALA A C 1
ATOM 576 O O . ALA A 1 75 ? -8.789 0.256 11.562 1 97.94 75 ALA A O 1
ATOM 577 N N . ALA A 1 76 ? -10.609 1.477 11.688 1 98.25 76 ALA A N 1
ATOM 578 C CA . ALA A 1 76 ? -11.438 0.297 11.914 1 98.25 76 ALA A CA 1
ATOM 579 C C . ALA A 1 76 ? -11.375 -0.661 10.727 1 98.25 76 ALA A C 1
ATOM 581 O O . ALA A 1 76 ? -11.203 -1.869 10.906 1 98.25 76 ALA A O 1
ATOM 582 N N . VAL A 1 77 ? -11.5 -0.113 9.547 1 98.81 77 VAL A N 1
ATOM 583 C CA . VAL A 1 77 ? -11.438 -0.936 8.344 1 98.81 77 VAL A CA 1
ATOM 584 C C . VAL A 1 77 ? -10.055 -1.569 8.219 1 98.81 77 VAL A C 1
ATOM 586 O O . VAL A 1 77 ? -9.93 -2.723 7.797 1 98.81 77 VAL A O 1
ATOM 589 N N . THR A 1 78 ? -9 -0.839 8.57 1 98.62 78 THR A N 1
ATOM 590 C CA . THR A 1 78 ? -7.645 -1.37 8.531 1 98.62 78 THR A CA 1
ATOM 591 C C . THR A 1 78 ? -7.504 -2.562 9.469 1 98.62 78 THR A C 1
ATOM 593 O O . THR A 1 78 ? -6.957 -3.6 9.086 1 98.62 78 THR A O 1
ATOM 596 N N . VAL A 1 79 ? -8.039 -2.439 10.672 1 98.56 79 VAL A N 1
ATOM 597 C CA . VAL A 1 79 ? -7.957 -3.525 11.648 1 98.56 79 VAL A CA 1
ATOM 598 C C . VAL A 1 79 ? -8.734 -4.738 11.133 1 98.56 79 VAL A C 1
ATOM 600 O O . VAL A 1 79 ? -8.266 -5.875 11.242 1 98.56 79 VAL A O 1
ATOM 603 N N . LEU A 1 80 ? -9.875 -4.48 10.578 1 98.62 80 LEU A N 1
ATOM 604 C CA . LEU A 1 80 ? -10.648 -5.57 9.984 1 98.62 80 LEU A CA 1
ATOM 605 C C . LEU A 1 80 ? -9.852 -6.25 8.875 1 98.62 80 LEU A C 1
ATOM 607 O O . LEU A 1 80 ? -9.875 -7.477 8.75 1 98.62 80 LEU A O 1
ATOM 611 N N . GLY A 1 81 ? -9.195 -5.48 8.039 1 98.75 81 GLY A N 1
ATOM 612 C CA . GLY A 1 81 ? -8.344 -6.035 6.996 1 98.75 81 GLY A CA 1
ATOM 613 C C . GLY A 1 81 ? -7.219 -6.895 7.543 1 98.75 81 GLY A C 1
ATOM 614 O O . GLY A 1 81 ? -6.918 -7.957 6.996 1 98.75 81 GLY A O 1
ATOM 615 N N . VAL A 1 82 ? -6.621 -6.484 8.617 1 98.56 82 VAL A N 1
ATOM 616 C CA . VAL A 1 82 ? -5.551 -7.242 9.266 1 98.56 82 VAL A CA 1
ATOM 617 C C . VAL A 1 82 ? -6.102 -8.57 9.781 1 98.56 82 VAL A C 1
ATOM 619 O O . VAL A 1 82 ? -5.473 -9.617 9.617 1 98.56 82 VAL A O 1
ATOM 622 N N . LEU A 1 83 ? -7.223 -8.531 10.383 1 98.62 83 LEU A N 1
ATOM 623 C CA . LEU A 1 83 ? -7.852 -9.758 10.867 1 98.62 83 LEU A CA 1
ATOM 624 C C . LEU A 1 83 ? -8.156 -10.711 9.719 1 98.62 83 LEU A C 1
ATOM 626 O O . LEU A 1 83 ? -8.023 -11.922 9.867 1 98.62 83 LEU A O 1
ATOM 630 N N . GLU A 1 84 ? -8.586 -10.172 8.633 1 98.81 84 GLU A N 1
ATOM 631 C CA . GLU A 1 84 ? -8.82 -11 7.453 1 98.81 84 GLU A CA 1
ATOM 632 C C . GLU A 1 84 ? -7.531 -11.664 6.973 1 98.81 84 GLU A C 1
ATOM 634 O O . GLU A 1 84 ? -7.531 -12.844 6.625 1 98.81 84 GLU A O 1
ATOM 639 N N . GLN A 1 85 ? -6.426 -10.875 6.898 1 98.62 85 GLN A N 1
ATOM 640 C CA . GLN A 1 85 ? -5.145 -11.461 6.523 1 98.62 85 GLN A CA 1
ATOM 641 C C . GLN A 1 85 ? -4.758 -12.586 7.477 1 98.62 85 GLN A C 1
ATOM 643 O O . GLN A 1 85 ? -4.262 -13.633 7.043 1 98.62 85 GLN A O 1
ATOM 648 N N . ALA A 1 86 ? -4.984 -12.391 8.781 1 98.5 86 ALA A N 1
ATOM 649 C CA . ALA A 1 86 ? -4.699 -13.422 9.773 1 98.5 86 ALA A CA 1
ATOM 650 C C . ALA A 1 86 ? -5.52 -14.68 9.508 1 98.5 86 ALA A C 1
ATOM 652 O O . ALA A 1 86 ? -5 -15.797 9.594 1 98.5 86 ALA A O 1
ATOM 653 N N . TYR A 1 87 ? -6.711 -14.469 9.195 1 98.62 87 TYR A N 1
ATOM 654 C CA . TYR A 1 87 ? -7.574 -15.594 8.867 1 98.62 87 TYR A CA 1
ATOM 655 C C . TYR A 1 87 ? -7.02 -16.375 7.688 1 98.62 87 TYR A C 1
ATOM 657 O O . TYR A 1 87 ? -6.977 -17.609 7.719 1 98.62 87 TYR A O 1
ATOM 665 N N . PHE A 1 88 ? -6.637 -15.727 6.625 1 98.5 88 PHE A N 1
ATOM 666 C CA . PHE A 1 88 ? -6.086 -16.391 5.449 1 98.5 88 PHE A CA 1
ATOM 667 C C . PHE A 1 88 ? -4.816 -17.156 5.805 1 98.5 88 PHE A C 1
ATOM 669 O O . PHE A 1 88 ? -4.586 -18.25 5.301 1 98.5 88 PHE A O 1
ATOM 676 N N . PHE A 1 89 ? -3.965 -16.609 6.688 1 97.81 89 PHE A N 1
ATOM 677 C CA . PHE A 1 89 ? -2.766 -17.297 7.148 1 97.81 89 PHE A CA 1
ATOM 678 C C . PHE A 1 89 ? -3.131 -18.578 7.891 1 97.81 89 PHE A C 1
ATOM 680 O O . PHE A 1 89 ? -2.502 -19.609 7.684 1 97.81 89 PHE A O 1
ATOM 687 N N . LEU A 1 90 ? -4.141 -18.484 8.719 1 98.25 90 LEU A N 1
ATOM 688 C CA . LEU A 1 90 ? -4.57 -19.641 9.477 1 98.25 90 LEU A CA 1
ATOM 689 C C . LEU A 1 90 ? -5.102 -20.734 8.547 1 98.25 90 LEU A C 1
ATOM 691 O O . LEU A 1 90 ? -4.93 -21.922 8.82 1 98.25 90 LEU A O 1
ATOM 695 N N . GLN A 1 91 ? -5.715 -20.328 7.453 1 98.25 91 GLN A N 1
ATOM 696 C CA . GLN A 1 91 ? -6.195 -21.312 6.48 1 98.25 91 GLN A CA 1
ATOM 697 C C . GLN A 1 91 ? -5.035 -22.094 5.875 1 98.25 91 GLN A C 1
ATOM 699 O O . GLN A 1 91 ? -5.148 -23.297 5.633 1 98.25 91 GLN A O 1
ATOM 704 N N . VAL A 1 92 ? -3.908 -21.375 5.648 1 97.88 92 VAL A N 1
ATOM 705 C CA . VAL A 1 92 ? -2.74 -22.062 5.094 1 97.88 92 VAL A CA 1
ATOM 706 C C . VAL A 1 92 ? -2.156 -23.016 6.133 1 97.88 92 VAL A C 1
ATOM 708 O O . VAL A 1 92 ? -1.798 -24.141 5.812 1 97.88 92 VAL A O 1
ATOM 711 N N . ILE A 1 93 ? -2.068 -22.609 7.367 1 97.62 93 ILE A N 1
ATOM 712 C CA . ILE A 1 93 ? -1.556 -23.453 8.445 1 97.62 93 ILE A CA 1
ATOM 713 C C . ILE A 1 93 ? -2.416 -24.703 8.57 1 97.62 93 ILE A C 1
ATOM 715 O O . ILE A 1 93 ? -1.893 -25.812 8.648 1 97.62 93 ILE A O 1
ATOM 719 N N . HIS A 1 94 ? -3.701 -24.531 8.539 1 98 94 HIS A N 1
ATOM 720 C CA . HIS A 1 94 ? -4.621 -25.656 8.633 1 98 94 HIS A CA 1
ATOM 721 C C . HIS A 1 94 ? -4.465 -26.594 7.438 1 98 94 HIS A C 1
ATOM 723 O O . HIS A 1 94 ? -4.477 -27.812 7.598 1 98 94 HIS A O 1
ATOM 729 N N . ALA A 1 95 ? -4.312 -26.062 6.25 1 97.5 95 ALA A N 1
ATOM 730 C CA . ALA A 1 95 ? -4.141 -26.859 5.043 1 97.5 95 ALA A CA 1
ATOM 731 C C . ALA A 1 95 ? -2.842 -27.672 5.102 1 97.5 95 ALA A C 1
ATOM 733 O O . ALA A 1 95 ? -2.803 -28.828 4.684 1 97.5 95 ALA A O 1
ATOM 734 N N . ARG A 1 96 ? -1.758 -27.016 5.602 1 97.06 96 ARG A N 1
ATOM 735 C CA . ARG A 1 96 ? -0.495 -27.734 5.762 1 97.06 96 ARG A CA 1
ATOM 736 C C . ARG A 1 96 ? -0.666 -28.953 6.672 1 97.06 96 ARG A C 1
ATOM 738 O O . ARG A 1 96 ? -0.151 -30.031 6.375 1 97.06 96 ARG A O 1
ATOM 745 N N . ARG A 1 97 ? -1.377 -28.766 7.746 1 97.38 97 ARG A N 1
ATOM 746 C CA . ARG A 1 97 ? -1.62 -29.844 8.688 1 97.38 97 ARG A CA 1
ATOM 747 C C . ARG A 1 97 ? -2.51 -30.922 8.07 1 97.38 97 ARG A C 1
ATOM 749 O O . ARG A 1 97 ? -2.225 -32.125 8.188 1 97.38 97 ARG A O 1
ATOM 756 N N . LYS A 1 98 ? -3.533 -30.5 7.457 1 97.56 98 LYS A N 1
ATOM 757 C CA . LYS A 1 98 ? -4.496 -31.406 6.844 1 97.56 98 LYS A CA 1
ATOM 758 C C . LYS A 1 98 ? -3.826 -32.312 5.809 1 97.56 98 LYS A C 1
ATOM 760 O O . LYS A 1 98 ? -4.117 -33.5 5.727 1 97.56 98 LYS A O 1
ATOM 765 N N . PHE A 1 99 ? -2.863 -31.766 4.996 1 97.69 99 PHE A N 1
ATOM 766 C CA . PHE A 1 99 ? -2.301 -32.5 3.863 1 97.69 99 PHE A CA 1
ATOM 767 C C . PHE A 1 99 ? -0.886 -32.969 4.172 1 97.69 99 PHE A C 1
ATOM 769 O O . PHE A 1 99 ? -0.229 -33.562 3.326 1 97.69 99 PHE A O 1
ATOM 776 N N . GLY A 1 100 ? -0.359 -32.594 5.359 1 96.88 100 GLY A N 1
ATOM 777 C CA . GLY A 1 100 ? 0.96 -33.031 5.773 1 96.88 100 GLY A CA 1
ATOM 778 C C . GLY A 1 100 ? 2.084 -32.406 4.98 1 96.88 100 GLY A C 1
ATOM 779 O O . GLY A 1 100 ? 3.047 -33.062 4.605 1 96.88 100 GLY A O 1
ATOM 780 N N . ILE A 1 101 ? 1.945 -31.141 4.598 1 96.44 101 ILE A N 1
ATOM 781 C CA . ILE A 1 101 ? 2.961 -30.438 3.828 1 96.44 101 ILE A CA 1
ATOM 782 C C . ILE A 1 101 ? 3.844 -29.625 4.773 1 96.44 101 ILE A C 1
ATOM 784 O O . ILE A 1 101 ? 3.387 -28.656 5.379 1 96.44 101 ILE A O 1
ATOM 788 N N . SER A 1 102 ? 5.152 -29.953 4.887 1 95.12 102 SER A N 1
ATOM 789 C CA . SER A 1 102 ? 6.062 -29.25 5.781 1 95.12 102 SER A CA 1
ATOM 790 C C . SER A 1 102 ? 6.73 -28.078 5.07 1 95.12 102 SER A C 1
ATOM 792 O O . SER A 1 102 ? 7.094 -28.172 3.896 1 95.12 102 SER A O 1
ATOM 794 N N . PRO A 1 103 ? 6.887 -27.062 5.75 1 89.19 103 PRO A N 1
ATOM 795 C CA . PRO A 1 103 ? 7.699 -25.984 5.172 1 89.19 103 PRO A CA 1
ATOM 796 C C . PRO A 1 103 ? 9.125 -26.422 4.863 1 89.19 103 PRO A C 1
ATOM 798 O O . PRO A 1 103 ? 9.68 -27.281 5.566 1 89.19 103 PRO A O 1
ATOM 801 N N . PRO A 1 104 ? 9.594 -25.812 3.762 1 90.62 104 PRO A N 1
ATOM 802 C CA . PRO A 1 104 ? 9.18 -24.656 2.949 1 90.62 104 PRO A CA 1
ATOM 803 C C . PRO A 1 104 ? 8.414 -25.078 1.693 1 90.62 104 PRO A C 1
ATOM 805 O O . PRO A 1 104 ? 8.258 -24.266 0.771 1 90.62 104 PRO A O 1
ATOM 808 N N . ASN A 1 105 ? 8.047 -26.266 1.61 1 92.62 105 ASN A N 1
ATOM 809 C CA . ASN A 1 105 ? 7.363 -26.75 0.417 1 92.62 105 ASN A CA 1
ATOM 810 C C . ASN A 1 105 ? 6.109 -25.938 0.119 1 92.62 105 ASN A C 1
ATOM 812 O O . ASN A 1 105 ? 5.352 -25.594 1.03 1 92.62 105 ASN A O 1
ATOM 816 N N . ILE A 1 106 ? 5.957 -25.641 -1.192 1 91.56 106 ILE A N 1
ATOM 817 C CA . ILE A 1 106 ? 4.773 -24.875 -1.577 1 91.56 106 ILE A CA 1
ATOM 818 C C . ILE A 1 106 ? 3.959 -25.672 -2.598 1 91.56 106 ILE A C 1
ATOM 820 O O . ILE A 1 106 ? 2.988 -25.156 -3.162 1 91.56 106 ILE A O 1
ATOM 824 N N . SER A 1 107 ? 4.418 -26.875 -2.889 1 91.56 107 SER A N 1
ATOM 825 C CA . SER A 1 107 ? 3.691 -27.766 -3.783 1 91.56 107 SER A CA 1
ATOM 826 C C . SER A 1 107 ? 2.988 -28.875 -3.008 1 91.56 107 SER A C 1
ATOM 828 O O . SER A 1 107 ? 3.473 -29.312 -1.963 1 91.56 107 SER A O 1
ATOM 830 N N . GLY A 1 108 ? 1.911 -29.375 -3.477 1 93.06 108 GLY A N 1
ATOM 831 C CA . GLY A 1 108 ? 1.082 -30.422 -2.885 1 93.06 108 GLY A CA 1
ATOM 832 C C . GLY A 1 108 ? -0.206 -30.656 -3.648 1 93.06 108 GLY A C 1
ATOM 833 O O . GLY A 1 108 ? -0.269 -30.422 -4.859 1 93.06 108 GLY A O 1
ATOM 834 N N . PRO A 1 109 ? -1.161 -31.312 -2.99 1 95.12 109 PRO A N 1
ATOM 835 C CA . PRO A 1 109 ? -2.451 -31.469 -3.666 1 95.12 109 PRO A CA 1
ATOM 836 C C . PRO A 1 109 ? -3.02 -30.141 -4.156 1 95.12 109 PRO A C 1
ATOM 838 O O . PRO A 1 109 ? -2.766 -29.094 -3.555 1 95.12 109 PRO A O 1
ATOM 841 N N . PRO A 1 110 ? -3.779 -30.141 -5.188 1 94.19 110 PRO A N 1
ATOM 842 C CA . PRO A 1 110 ? -4.289 -28.906 -5.816 1 94.19 110 PRO A CA 1
ATOM 843 C C . PRO A 1 110 ? -5.016 -28 -4.828 1 94.19 110 PRO A C 1
ATOM 845 O O . PRO A 1 110 ? -4.926 -26.781 -4.93 1 94.19 110 PRO A O 1
ATOM 848 N N . GLU A 1 111 ? -5.723 -28.609 -3.951 1 95.56 111 GLU A N 1
ATOM 849 C CA . GLU A 1 111 ? -6.441 -27.797 -2.979 1 95.56 111 GLU A CA 1
ATOM 850 C C . GLU A 1 111 ? -5.477 -26.953 -2.139 1 95.56 111 GLU A C 1
ATOM 852 O O . GLU A 1 111 ? -5.727 -25.781 -1.885 1 95.56 111 GLU A O 1
ATOM 857 N N . PHE A 1 112 ? -4.414 -27.547 -1.705 1 97.06 112 PHE A N 1
ATOM 858 C CA . PHE A 1 112 ? -3.406 -26.844 -0.929 1 97.06 112 PHE A CA 1
ATOM 859 C C . PHE A 1 112 ? -2.799 -25.703 -1.744 1 97.06 112 PHE A C 1
ATOM 861 O O . PHE A 1 112 ? -2.664 -24.578 -1.252 1 97.06 112 PHE A O 1
ATOM 868 N N . GLU A 1 113 ? -2.412 -26.016 -2.943 1 94.94 113 GLU A N 1
ATOM 869 C CA . GLU A 1 113 ? -1.773 -25.016 -3.797 1 94.94 113 GLU A CA 1
ATOM 870 C C . GLU A 1 113 ? -2.697 -23.828 -4.039 1 94.94 113 GLU A C 1
ATOM 872 O O . GLU A 1 113 ? -2.246 -22.672 -4.07 1 94.94 113 GLU A O 1
ATOM 877 N N . ARG A 1 114 ? -3.986 -24.062 -4.176 1 95.94 114 ARG A N 1
ATOM 878 C CA . ARG A 1 114 ? -4.953 -22.984 -4.371 1 95.94 114 ARG A CA 1
ATOM 879 C C . ARG A 1 114 ? -5.059 -22.109 -3.125 1 95.94 114 ARG A C 1
ATOM 881 O O . ARG A 1 114 ? -5.074 -20.891 -3.223 1 95.94 114 ARG A O 1
ATOM 888 N N . ILE A 1 115 ? -5.133 -22.766 -1.98 1 97.38 115 ILE A N 1
ATOM 889 C CA . ILE A 1 115 ? -5.234 -22.031 -0.721 1 97.38 115 ILE A CA 1
ATOM 890 C C . ILE A 1 115 ? -3.98 -21.188 -0.512 1 97.38 115 ILE A C 1
ATOM 892 O O . ILE A 1 115 ? -4.07 -20.016 -0.148 1 97.38 115 ILE A O 1
ATOM 896 N N . PHE A 1 116 ? -2.85 -21.766 -0.763 1 96.88 116 PHE A N 1
ATOM 897 C CA . PHE A 1 116 ? -1.572 -21.078 -0.595 1 96.88 116 PHE A CA 1
ATOM 898 C C . PHE A 1 116 ? -1.479 -19.875 -1.521 1 96.88 116 PHE A C 1
ATOM 900 O O . PHE A 1 116 ? -1.123 -18.781 -1.085 1 96.88 116 PHE A O 1
ATOM 907 N N . ARG A 1 117 ? -1.806 -20.078 -2.783 1 94.44 117 ARG A N 1
ATOM 908 C CA . ARG A 1 117 ? -1.733 -19 -3.762 1 94.44 117 ARG A CA 1
ATOM 909 C C . ARG A 1 117 ? -2.73 -17.891 -3.434 1 94.44 117 ARG A C 1
ATOM 911 O O . ARG A 1 117 ? -2.441 -16.703 -3.627 1 94.44 117 ARG A O 1
ATOM 918 N N . ALA A 1 118 ? -3.896 -18.266 -2.98 1 96.94 118 ALA A N 1
ATOM 919 C CA . ALA A 1 118 ? -4.898 -17.281 -2.586 1 96.94 118 ALA A CA 1
ATOM 920 C C . ALA A 1 118 ? -4.375 -16.391 -1.467 1 96.94 118 ALA A C 1
ATOM 922 O O . ALA A 1 118 ? -4.562 -15.164 -1.498 1 96.94 118 ALA A O 1
ATOM 923 N N . GLN A 1 119 ? -3.746 -17.016 -0.511 1 97.56 119 GLN A N 1
ATOM 924 C CA . GLN A 1 119 ? -3.191 -16.281 0.616 1 97.56 119 GLN A CA 1
ATOM 925 C C . GLN A 1 119 ? -2.066 -15.352 0.164 1 97.56 119 GLN A C 1
ATOM 927 O O . GLN A 1 119 ? -2.004 -14.188 0.578 1 97.56 119 GLN A O 1
ATOM 932 N N . VAL A 1 120 ? -1.163 -15.852 -0.663 1 96 120 VAL A N 1
ATOM 933 C CA . VAL A 1 120 ? -0.035 -15.062 -1.142 1 96 120 VAL A CA 1
ATOM 934 C C . VAL A 1 120 ? -0.547 -13.852 -1.927 1 96 120 VAL A C 1
ATOM 936 O O . VAL A 1 120 ? -0.085 -12.727 -1.72 1 96 120 VAL A O 1
ATOM 939 N N . ASN A 1 121 ? -1.514 -14.102 -2.84 1 94.88 121 ASN A N 1
ATOM 940 C CA . ASN A 1 121 ? -2.113 -13.023 -3.617 1 94.88 121 ASN A CA 1
ATOM 941 C C . ASN A 1 121 ? -2.742 -11.969 -2.715 1 94.88 121 ASN A C 1
ATOM 943 O O . ASN A 1 121 ? -2.576 -10.766 -2.949 1 94.88 121 ASN A O 1
ATOM 947 N N . SER A 1 122 ? -3.408 -12.438 -1.715 1 97.69 122 SER A N 1
ATOM 948 C CA . SER A 1 122 ? -4.047 -11.523 -0.773 1 97.69 122 SER A CA 1
ATOM 949 C C . SER A 1 122 ? -3.012 -10.688 -0.024 1 97.69 122 SER A C 1
ATOM 951 O O . SER A 1 122 ? -3.213 -9.492 0.201 1 97.69 122 SER A O 1
ATOM 953 N N . SER A 1 123 ? -1.92 -11.297 0.333 1 96.88 123 SER A N 1
ATOM 954 C CA . SER A 1 123 ? -0.853 -10.602 1.046 1 96.88 123 SER A CA 1
ATOM 955 C C . SER A 1 123 ? -0.171 -9.57 0.152 1 96.88 123 SER A C 1
ATOM 957 O O . SER A 1 123 ? 0.265 -8.516 0.628 1 96.88 123 SER A O 1
ATOM 959 N N . GLU A 1 124 ? -0.146 -9.812 -1.142 1 95.25 124 GLU A N 1
ATOM 960 C CA . GLU A 1 124 ? 0.479 -8.906 -2.1 1 95.25 124 GLU A CA 1
ATOM 961 C C . GLU A 1 124 ? -0.352 -7.641 -2.289 1 95.25 124 GLU A C 1
ATOM 963 O O . GLU A 1 124 ? 0.196 -6.559 -2.508 1 95.25 124 GLU A O 1
ATOM 968 N N . TYR A 1 125 ? -1.609 -7.848 -2.223 1 97.38 125 TYR A N 1
ATOM 969 C CA . TYR A 1 125 ? -2.504 -6.742 -2.539 1 97.38 125 TYR A CA 1
ATOM 970 C C . TYR A 1 125 ? -2.818 -5.922 -1.293 1 97.38 125 TYR A C 1
ATOM 972 O O . TYR A 1 125 ? -3.293 -4.785 -1.393 1 97.38 125 TYR A O 1
ATOM 980 N N . PHE A 1 126 ? -2.555 -6.449 -0.11 1 98.38 126 PHE A N 1
ATOM 981 C CA . PHE A 1 126 ? -3.01 -5.836 1.134 1 98.38 126 PHE A CA 1
ATOM 982 C C . PHE A 1 126 ? -2.354 -4.477 1.34 1 98.38 126 PHE A C 1
ATOM 984 O O . PHE A 1 126 ? -3.033 -3.496 1.651 1 98.38 126 PHE A O 1
ATOM 991 N N . PRO A 1 127 ? -1.004 -4.387 1.126 1 97.94 127 PRO A N 1
ATOM 992 C CA . PRO A 1 127 ? -0.39 -3.068 1.301 1 97.94 127 PRO A CA 1
ATOM 993 C C . PRO A 1 127 ? -0.917 -2.035 0.308 1 97.94 127 PRO A C 1
ATOM 995 O O . PRO A 1 127 ? -1.007 -0.848 0.634 1 97.94 127 PRO A O 1
ATOM 998 N N . ILE A 1 128 ? -1.224 -2.449 -0.914 1 98.25 128 ILE A N 1
ATOM 999 C CA . ILE A 1 128 ? -1.808 -1.573 -1.924 1 98.25 128 ILE A CA 1
ATOM 1000 C C . ILE A 1 128 ? -3.16 -1.056 -1.439 1 98.25 128 ILE A C 1
ATOM 1002 O O . ILE A 1 128 ? -3.426 0.147 -1.489 1 98.25 128 ILE A O 1
ATOM 1006 N N . PHE A 1 129 ? -3.953 -1.96 -0.891 1 98.81 129 PHE A N 1
ATOM 1007 C CA . PHE A 1 129 ? -5.277 -1.635 -0.376 1 98.81 129 PHE A CA 1
ATOM 1008 C C . PHE A 1 129 ? -5.184 -0.628 0.765 1 98.81 129 PHE A C 1
ATOM 1010 O O . PHE A 1 129 ? -5.863 0.4 0.75 1 98.81 129 PHE A O 1
ATOM 1017 N N . VAL A 1 130 ? -4.266 -0.915 1.692 1 98.75 130 VAL A N 1
ATOM 1018 C CA . VAL A 1 130 ? -4.156 -0.059 2.869 1 98.75 130 VAL A CA 1
ATOM 1019 C C . VAL A 1 130 ? -3.674 1.329 2.453 1 98.75 130 VAL A C 1
ATOM 1021 O O . VAL A 1 130 ? -4.211 2.342 2.91 1 98.75 130 VAL A O 1
ATOM 1024 N N . ALA A 1 131 ? -2.717 1.367 1.58 1 98.44 131 ALA A N 1
ATOM 1025 C CA . ALA A 1 131 ? -2.203 2.645 1.09 1 98.44 131 ALA A CA 1
ATOM 1026 C C . ALA A 1 131 ? -3.314 3.469 0.443 1 98.44 131 ALA A C 1
ATOM 1028 O O . ALA A 1 131 ? -3.469 4.656 0.743 1 98.44 131 ALA A O 1
ATOM 1029 N N . LEU A 1 132 ? -4.113 2.879 -0.374 1 98.69 132 LEU A N 1
ATOM 1030 C CA . LEU A 1 132 ? -5.16 3.584 -1.103 1 98.69 132 LEU A CA 1
ATOM 1031 C C . LEU A 1 132 ? -6.289 4.004 -0.165 1 98.69 132 LEU A C 1
ATOM 1033 O O . LEU A 1 132 ? -6.84 5.102 -0.299 1 98.69 132 LEU A O 1
ATOM 1037 N N . LEU A 1 133 ? -6.625 3.07 0.754 1 98.75 133 LEU A N 1
ATOM 1038 C CA . LEU A 1 133 ? -7.664 3.365 1.733 1 98.75 133 LEU A CA 1
ATOM 1039 C C . LEU A 1 133 ? -7.363 4.668 2.471 1 98.75 133 LEU A C 1
ATOM 1041 O O . LEU A 1 133 ? -8.219 5.555 2.545 1 98.75 133 LEU A O 1
ATOM 1045 N N . TRP A 1 134 ? -6.18 4.797 2.895 1 98.25 134 TRP A N 1
ATOM 1046 C CA . TRP A 1 134 ? -5.797 5.941 3.713 1 98.25 134 TRP A CA 1
ATOM 1047 C C . TRP A 1 134 ? -5.672 7.203 2.859 1 98.25 134 TRP A C 1
ATOM 1049 O O . TRP A 1 134 ? -6.094 8.281 3.275 1 98.25 134 TRP A O 1
ATOM 1059 N N . GLN A 1 135 ? -5.164 7.117 1.63 1 98.19 135 GLN A N 1
ATOM 1060 C CA . GLN A 1 135 ? -5.062 8.297 0.776 1 98.19 135 GLN A CA 1
ATOM 1061 C C . GLN A 1 135 ? -6.445 8.789 0.354 1 98.19 135 GLN A C 1
ATOM 1063 O O . GLN A 1 135 ? -6.711 9.992 0.37 1 98.19 135 GLN A O 1
ATOM 1068 N N . ALA A 1 136 ? -7.281 7.875 0.025 1 98.5 136 ALA A N 1
ATOM 1069 C CA . ALA A 1 136 ? -8.641 8.242 -0.357 1 98.5 136 ALA A CA 1
ATOM 1070 C C . ALA A 1 136 ? -9.398 8.836 0.828 1 98.5 136 ALA A C 1
ATOM 1072 O O . ALA A 1 136 ? -10.148 9.797 0.673 1 98.5 136 ALA A O 1
ATOM 1073 N N . GLY A 1 137 ? -9.211 8.297 2.023 1 97.94 137 GLY A N 1
ATOM 1074 C CA . GLY A 1 137 ? -9.898 8.781 3.209 1 97.94 137 GLY A CA 1
ATOM 1075 C C . GLY A 1 137 ? -9.414 10.141 3.668 1 97.94 137 GLY A C 1
ATOM 1076 O O . GLY A 1 137 ? -10.219 10.992 4.055 1 97.94 137 GLY A O 1
ATOM 1077 N N . LEU A 1 138 ? -8.148 10.359 3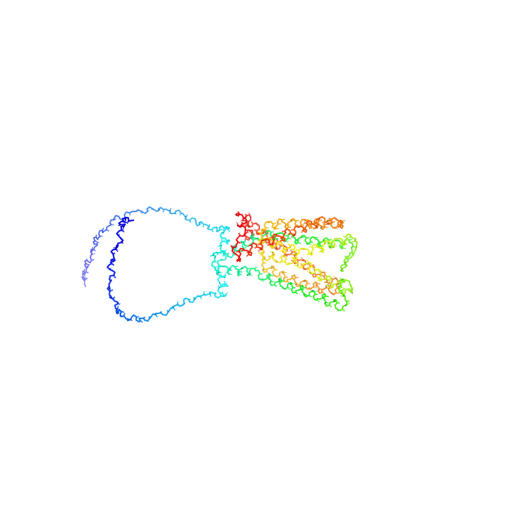.58 1 96.19 138 LEU A N 1
ATOM 1078 C CA . LEU A 1 138 ? -7.547 11.594 4.082 1 96.19 138 LEU A CA 1
ATOM 1079 C C . LEU A 1 138 ? -7.777 12.742 3.109 1 96.19 138 LEU A C 1
ATOM 1081 O O . LEU A 1 138 ? -8.023 13.875 3.529 1 96.19 138 LEU A O 1
ATOM 1085 N N . PHE A 1 139 ? -7.758 12.453 1.811 1 95.94 139 PHE A N 1
ATOM 1086 C CA . PHE A 1 139 ? -7.719 13.555 0.857 1 95.94 139 PHE A CA 1
ATOM 1087 C C . PHE A 1 139 ? -9.062 13.703 0.149 1 95.94 139 PHE A C 1
ATOM 1089 O O . PHE A 1 139 ? -9.352 14.758 -0.42 1 95.94 139 PHE A O 1
ATOM 1096 N N . PHE A 1 140 ? -9.859 12.664 0.172 1 95.94 140 PHE A N 1
ATOM 1097 C CA . PHE A 1 140 ? -11.141 12.734 -0.52 1 95.94 140 PHE A CA 1
ATOM 1098 C C . PHE A 1 140 ? -12.297 12.711 0.474 1 95.94 140 PHE A C 1
ATOM 1100 O O . PHE A 1 140 ? -12.805 13.758 0.873 1 95.94 140 PHE A O 1
ATOM 1107 N N . HIS A 1 141 ? -12.68 11.531 1.028 1 96.69 141 HIS A N 1
ATOM 1108 C CA . HIS A 1 141 ? -13.797 11.398 1.959 1 96.69 141 HIS A CA 1
ATOM 1109 C C . HIS A 1 141 ? -13.68 10.125 2.785 1 96.69 141 HIS A C 1
ATOM 1111 O O . HIS A 1 141 ? -13.727 9.016 2.238 1 96.69 141 HIS A O 1
ATOM 1117 N N . GLN A 1 142 ? -13.664 10.211 4.039 1 96.12 142 GLN A N 1
ATOM 1118 C CA . GLN A 1 142 ? -13.438 9.078 4.93 1 96.12 142 GLN A CA 1
ATOM 1119 C C . GLN A 1 142 ? -14.57 8.062 4.82 1 96.12 142 GLN A C 1
ATOM 1121 O O . GLN A 1 142 ? -14.328 6.855 4.781 1 96.12 142 GLN A O 1
ATOM 1126 N N . GLY A 1 143 ? -15.789 8.523 4.805 1 97.06 143 GLY A N 1
ATOM 1127 C CA . GLY A 1 143 ? -16.938 7.629 4.746 1 97.06 143 GLY A CA 1
ATOM 1128 C C . GLY A 1 143 ? -16.953 6.777 3.488 1 97.06 143 GLY A C 1
ATOM 1129 O O . GLY A 1 143 ? -17.188 5.57 3.555 1 97.06 143 GLY A O 1
ATOM 1130 N N . LEU A 1 144 ? -16.766 7.449 2.398 1 97.94 144 LEU A N 1
ATOM 1131 C CA . LEU A 1 144 ? -16.75 6.73 1.13 1 97.94 144 LEU A CA 1
ATOM 1132 C C . LEU A 1 144 ? -15.594 5.727 1.099 1 97.94 144 LEU A C 1
ATOM 1134 O O . LEU A 1 144 ? -15.773 4.582 0.679 1 97.94 144 LEU A O 1
ATOM 1138 N N . ALA A 1 145 ? -14.43 6.188 1.49 1 98.62 145 ALA A N 1
ATOM 1139 C CA . ALA A 1 145 ? -13.273 5.297 1.53 1 98.62 145 ALA A CA 1
ATOM 1140 C C . ALA A 1 145 ? -13.555 4.082 2.41 1 98.62 145 ALA A C 1
ATOM 1142 O O . ALA A 1 145 ? -13.234 2.949 2.035 1 98.62 145 ALA A O 1
ATOM 1143 N N . ALA A 1 146 ? -14.156 4.305 3.553 1 98.69 146 ALA A N 1
ATOM 1144 C CA . ALA A 1 146 ? -14.461 3.207 4.469 1 98.69 146 ALA A CA 1
ATOM 1145 C C . ALA A 1 146 ? -15.469 2.242 3.85 1 98.69 146 ALA A C 1
ATOM 1147 O O . ALA A 1 146 ? -15.312 1.022 3.963 1 98.69 146 ALA A O 1
ATOM 1148 N N . ALA A 1 147 ? -16.469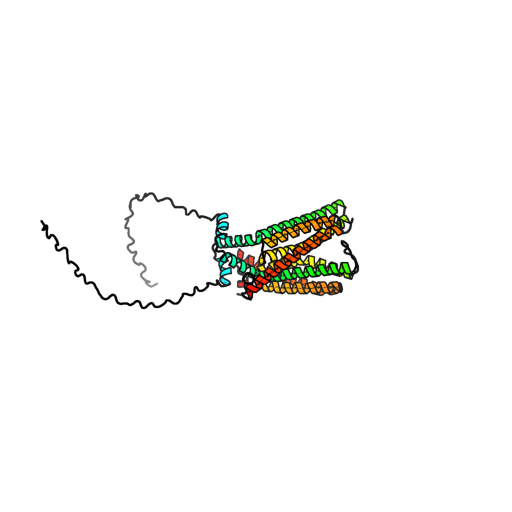 2.787 3.232 1 98.75 147 ALA A N 1
ATOM 1149 C CA . ALA A 1 147 ? -17.469 1.945 2.582 1 98.75 147 ALA A CA 1
ATOM 1150 C C . ALA A 1 147 ? -16.844 1.101 1.478 1 98.75 147 ALA A C 1
ATOM 1152 O O . ALA A 1 147 ? -17.094 -0.105 1.392 1 98.75 147 ALA A O 1
ATOM 1153 N N . LEU A 1 148 ? -16.047 1.735 0.674 1 98.81 148 LEU A N 1
ATOM 1154 C CA . LEU A 1 148 ? -15.344 1.011 -0.38 1 98.81 148 LEU A CA 1
ATOM 1155 C C . LEU A 1 148 ? -14.375 -0.007 0.213 1 98.81 148 LEU A C 1
ATOM 1157 O O . LEU A 1 148 ? -14.195 -1.096 -0.338 1 98.81 148 LEU A O 1
ATOM 1161 N N . GLY A 1 149 ? -13.711 0.363 1.311 1 98.88 149 GLY A N 1
ATOM 1162 C CA . GLY A 1 149 ? -12.836 -0.577 2 1 98.88 149 GLY A CA 1
ATOM 1163 C C . GLY A 1 149 ? -13.562 -1.826 2.467 1 98.88 149 GLY A C 1
ATOM 1164 O O . GLY A 1 149 ? -13.062 -2.939 2.299 1 98.88 149 GLY A O 1
ATOM 1165 N N . LEU A 1 150 ? -14.711 -1.628 3.027 1 98.81 150 LEU A N 1
ATOM 1166 C CA . LEU A 1 150 ? -15.5 -2.771 3.475 1 98.81 150 LEU A CA 1
ATOM 1167 C C . LEU A 1 150 ? -15.914 -3.643 2.293 1 98.81 150 LEU A C 1
ATOM 1169 O O . LEU A 1 150 ? -15.891 -4.871 2.385 1 98.81 150 LEU A O 1
ATOM 1173 N N . LEU A 1 151 ? -16.312 -3 1.248 1 98.75 151 LEU A N 1
ATOM 1174 C CA . LEU A 1 151 ? -16.656 -3.727 0.034 1 98.75 151 LEU A CA 1
ATOM 1175 C C . LEU A 1 151 ? -15.461 -4.516 -0.492 1 98.75 151 LEU A C 1
ATOM 1177 O O . LEU A 1 151 ? -15.609 -5.668 -0.912 1 98.75 151 LEU A O 1
ATOM 1181 N N . TYR A 1 152 ? -14.297 -3.939 -0.492 1 98.88 152 TYR A N 1
ATOM 1182 C CA . TYR A 1 152 ? -13.07 -4.602 -0.923 1 98.88 152 TYR A CA 1
ATOM 1183 C C . TYR A 1 152 ? -12.789 -5.832 -0.068 1 98.88 152 TYR A C 1
ATOM 1185 O O . TYR A 1 152 ? -12.5 -6.91 -0.596 1 98.88 152 TYR A O 1
ATOM 1193 N N . LEU A 1 153 ? -12.898 -5.66 1.232 1 98.81 153 LEU A N 1
ATOM 1194 C CA . LEU A 1 153 ? -12.602 -6.77 2.137 1 98.81 153 LEU A CA 1
ATOM 1195 C C . LEU A 1 153 ? -13.586 -7.918 1.928 1 98.81 153 LEU A C 1
ATOM 1197 O O . LEU A 1 153 ? -13.195 -9.086 1.947 1 98.81 153 LEU A O 1
ATOM 1201 N N . TYR A 1 154 ? -14.797 -7.582 1.738 1 98.81 154 TYR A N 1
ATOM 1202 C CA . TYR A 1 154 ? -15.789 -8.617 1.465 1 98.81 154 TYR A CA 1
ATOM 1203 C C . TYR A 1 154 ? -15.461 -9.359 0.178 1 98.81 154 TYR A C 1
ATOM 1205 O O . TYR A 1 154 ? -15.516 -10.594 0.133 1 98.81 154 TYR A O 1
ATOM 1213 N N . SER A 1 155 ? -15.172 -8.656 -0.832 1 98.56 155 SER A N 1
ATOM 1214 C CA . SER A 1 155 ? -14.836 -9.25 -2.121 1 98.56 155 SER A CA 1
ATOM 1215 C C . SER A 1 155 ? -13.586 -10.125 -2.021 1 98.56 155 SER A C 1
ATOM 1217 O O . SER A 1 155 ? -13.492 -11.164 -2.674 1 98.56 155 SER A O 1
ATOM 1219 N N . ARG A 1 156 ? -12.625 -9.719 -1.216 1 98.62 156 ARG A N 1
ATOM 1220 C CA . ARG A 1 156 ? -11.414 -10.5 -1.025 1 98.62 156 ARG A CA 1
ATOM 1221 C C . ARG A 1 156 ? -11.711 -11.797 -0.281 1 98.62 156 ARG A C 1
ATOM 1223 O O . ARG A 1 156 ? -11.078 -12.828 -0.536 1 98.62 156 ARG A O 1
ATOM 1230 N N . TYR A 1 157 ? -12.602 -11.672 0.66 1 98.69 157 TYR A N 1
ATOM 1231 C CA . TYR A 1 157 ? -13.047 -12.898 1.319 1 98.69 157 TYR A CA 1
ATOM 1232 C C . TYR A 1 157 ? -13.656 -13.867 0.315 1 98.69 157 TYR A C 1
ATOM 1234 O O . TYR A 1 157 ? -13.32 -15.055 0.305 1 98.69 157 TYR A O 1
ATOM 1242 N N . CYS A 1 158 ? -14.523 -13.406 -0.593 1 98.44 158 CYS A N 1
ATOM 1243 C CA . CYS A 1 158 ? -15.133 -14.227 -1.635 1 98.44 158 CYS A CA 1
ATOM 1244 C C . CYS A 1 158 ? -14.07 -14.781 -2.578 1 98.44 158 CYS A C 1
ATOM 1246 O O . CYS A 1 158 ? -14.172 -15.922 -3.029 1 98.44 158 CYS A O 1
ATOM 1248 N N . TYR A 1 159 ? -13.125 -13.945 -2.893 1 98.19 159 TYR A N 1
ATOM 1249 C CA . TYR A 1 159 ? -12.016 -14.383 -3.736 1 98.19 159 TYR A CA 1
ATOM 1250 C C . TYR A 1 159 ? -11.305 -15.578 -3.121 1 98.19 159 TYR A C 1
ATOM 1252 O O . TYR A 1 159 ? -11.07 -16.594 -3.795 1 98.19 159 TYR A O 1
ATOM 1260 N N . PHE A 1 160 ? -10.969 -15.461 -1.864 1 98.06 160 PHE A N 1
ATOM 1261 C CA . PHE A 1 160 ? -10.234 -16.516 -1.179 1 98.06 160 PHE A CA 1
ATOM 1262 C C . PHE A 1 160 ? -11.055 -17.812 -1.155 1 98.06 160 PHE A C 1
ATOM 1264 O O . PHE A 1 160 ? -10.539 -18.875 -1.496 1 98.06 160 PHE A O 1
ATOM 1271 N N . MET A 1 161 ? -12.344 -17.688 -0.822 1 97.56 161 MET A N 1
ATOM 1272 C CA . MET A 1 161 ? -13.211 -18.859 -0.742 1 97.56 161 MET A CA 1
ATOM 1273 C C . MET A 1 161 ? -13.43 -19.469 -2.121 1 97.56 161 MET A C 1
ATOM 1275 O O . MET A 1 161 ? -13.453 -20.703 -2.262 1 97.56 161 MET A O 1
ATOM 1279 N N . GLY A 1 162 ? -13.562 -18.625 -3.096 1 96.94 162 GLY A N 1
ATOM 1280 C CA . GLY A 1 162 ? -13.703 -19.125 -4.453 1 96.94 162 GLY A CA 1
ATOM 1281 C C . GLY A 1 162 ? -12.469 -19.844 -4.961 1 96.94 162 GLY A C 1
ATOM 1282 O O . GLY A 1 162 ? -12.57 -20.906 -5.582 1 96.94 162 GLY A O 1
ATOM 1283 N N . TYR A 1 163 ? -11.383 -19.266 -4.688 1 94.94 163 TYR A N 1
ATOM 1284 C CA . TYR A 1 163 ? -10.125 -19.859 -5.125 1 94.94 163 TYR A CA 1
ATOM 1285 C C . TYR A 1 163 ? -9.891 -21.203 -4.441 1 94.94 163 TYR A C 1
ATOM 1287 O O . TYR A 1 163 ? -9.438 -22.156 -5.074 1 94.94 163 TYR A O 1
ATOM 1295 N N . ARG A 1 164 ? -10.156 -21.234 -3.148 1 95.12 164 ARG A N 1
ATOM 1296 C CA . ARG A 1 164 ? -10.055 -22.484 -2.402 1 95.12 164 ARG A CA 1
ATOM 1297 C C . ARG A 1 164 ? -10.875 -23.578 -3.068 1 95.12 164 ARG A C 1
ATOM 1299 O O . ARG A 1 164 ? -10.438 -24.734 -3.141 1 95.12 164 ARG A O 1
ATOM 1306 N N . ALA A 1 165 ? -12 -23.281 -3.666 1 95.12 165 ALA A N 1
ATOM 1307 C CA . ALA A 1 165 ? -12.914 -24.25 -4.273 1 95.12 165 ALA A CA 1
ATOM 1308 C C . ALA A 1 165 ? -12.453 -24.625 -5.676 1 95.12 165 ALA A C 1
ATOM 1310 O O . ALA A 1 165 ? -12.43 -25.812 -6.031 1 95.12 165 ALA A O 1
ATOM 1311 N N . SER A 1 166 ? -12.125 -23.609 -6.461 1 93.38 166 SER A N 1
ATOM 1312 C CA . SER A 1 166 ? -11.625 -23.844 -7.812 1 93.38 166 SER A CA 1
ATOM 1313 C C . SER A 1 166 ? -10.906 -22.609 -8.352 1 93.38 166 SER A C 1
ATOM 1315 O O . SER A 1 166 ? -11.219 -21.484 -7.965 1 93.38 166 SER A O 1
ATOM 1317 N N . SER A 1 167 ? -10.016 -22.75 -9.305 1 90.25 167 SER A N 1
ATOM 1318 C CA . SER A 1 167 ? -9.258 -21.656 -9.883 1 90.25 167 SER A CA 1
ATOM 1319 C C . SER A 1 167 ? -10.156 -20.719 -10.68 1 90.25 167 SER A C 1
ATOM 1321 O O . SER A 1 167 ? -9.891 -19.516 -10.773 1 90.25 167 SER A O 1
ATOM 1323 N N . SER A 1 168 ? -11.25 -21.234 -11.188 1 93.06 168 SER A N 1
ATOM 1324 C CA . SER A 1 168 ? -12.141 -20.422 -12.008 1 93.06 168 SER A CA 1
ATOM 1325 C C . SER A 1 168 ? -13.07 -19.578 -11.148 1 93.06 168 SER A C 1
ATOM 1327 O O . SER A 1 168 ? -13.477 -18.484 -11.555 1 93.06 168 SER A O 1
ATOM 1329 N N . ASP A 1 169 ? -13.391 -20.031 -9.914 1 94.62 169 ASP A N 1
ATOM 1330 C CA . ASP A 1 169 ? -14.352 -19.359 -9.055 1 94.62 169 ASP A CA 1
ATOM 1331 C C . ASP A 1 169 ? -13.758 -18.094 -8.453 1 94.62 169 ASP A C 1
ATOM 1333 O O . ASP A 1 169 ? -14.484 -17.25 -7.926 1 94.62 169 ASP A O 1
ATOM 1337 N N . ARG A 1 170 ? -12.5 -17.953 -8.648 1 93.44 170 ARG A N 1
ATOM 1338 C CA . ARG A 1 170 ? -11.82 -16.781 -8.109 1 93.44 170 ARG A CA 1
ATOM 1339 C C . ARG A 1 170 ? -12.047 -15.555 -8.984 1 93.44 170 ARG A C 1
ATOM 1341 O O . ARG A 1 170 ? -11.828 -14.422 -8.555 1 93.44 170 ARG A O 1
ATOM 1348 N N . LEU A 1 171 ? -12.445 -15.766 -10.172 1 93.81 171 LEU A N 1
ATOM 1349 C CA . LEU A 1 171 ? -12.328 -14.75 -11.211 1 93.81 171 LEU A CA 1
ATOM 1350 C C . LEU A 1 171 ? -13.281 -13.586 -10.938 1 93.81 171 LEU A C 1
ATOM 1352 O O . LEU A 1 171 ? -12.867 -12.43 -10.93 1 93.81 171 LEU A O 1
ATOM 1356 N N . THR A 1 172 ? -14.547 -13.852 -10.719 1 95.94 172 THR A N 1
ATOM 1357 C CA . THR A 1 172 ? -15.516 -12.781 -10.523 1 95.94 172 THR A CA 1
ATOM 1358 C C . THR A 1 172 ? -15.133 -11.922 -9.32 1 95.94 172 THR A C 1
ATOM 1360 O O . THR A 1 172 ? -15.039 -10.703 -9.43 1 95.94 172 THR A O 1
ATOM 1363 N N . PRO A 1 173 ? -14.82 -12.562 -8.195 1 96.75 173 PRO A N 1
ATOM 1364 C CA . PRO A 1 173 ? -14.477 -11.734 -7.039 1 96.75 173 PRO A CA 1
ATOM 1365 C C . PRO A 1 173 ? -13.172 -10.953 -7.234 1 96.75 173 PRO A C 1
ATOM 1367 O O . PRO A 1 173 ? -13.039 -9.836 -6.742 1 96.75 173 PRO A O 1
ATOM 1370 N N . ILE A 1 174 ? -12.219 -11.523 -7.883 1 95.5 174 ILE A N 1
ATOM 1371 C CA . ILE A 1 174 ? -10.953 -10.812 -8.055 1 95.5 174 ILE A CA 1
ATOM 1372 C C . ILE A 1 174 ? -11.156 -9.617 -8.977 1 95.5 174 ILE A C 1
ATOM 1374 O O . ILE A 1 174 ? -10.578 -8.547 -8.758 1 95.5 174 ILE A O 1
ATOM 1378 N N . TYR A 1 175 ? -11.961 -9.742 -10.039 1 95.75 175 TYR A N 1
ATOM 1379 C CA . TYR A 1 175 ? -12.242 -8.609 -10.914 1 95.75 175 TYR A CA 1
ATOM 1380 C C . TYR A 1 175 ? -13.031 -7.531 -10.18 1 95.75 175 TYR A C 1
ATOM 1382 O O . TYR A 1 175 ? -12.773 -6.34 -10.359 1 95.75 175 TYR A O 1
ATOM 1390 N N . PHE A 1 176 ? -13.922 -7.918 -9.391 1 97.12 176 PHE A N 1
ATOM 1391 C CA . PHE A 1 176 ? -14.703 -6.965 -8.609 1 97.12 176 PHE A CA 1
ATOM 1392 C C . PHE A 1 176 ? -13.82 -6.211 -7.625 1 97.12 176 PHE A C 1
ATOM 1394 O O . PHE A 1 176 ? -13.867 -4.98 -7.555 1 97.12 176 PHE A O 1
ATOM 1401 N N . SER A 1 177 ? -13 -6.945 -6.883 1 97.88 177 SER A N 1
ATOM 1402 C CA . SER A 1 177 ? -12.125 -6.301 -5.906 1 97.88 177 SER A CA 1
ATOM 1403 C C . SER A 1 177 ? -11.133 -5.367 -6.586 1 97.88 177 SER A C 1
ATOM 1405 O O . SER A 1 177 ? -10.805 -4.305 -6.051 1 97.88 177 SER A O 1
ATOM 1407 N N . THR A 1 178 ? -10.648 -5.773 -7.762 1 97.44 178 THR A N 1
ATOM 1408 C CA . THR A 1 178 ? -9.758 -4.914 -8.539 1 97.44 178 THR A CA 1
ATOM 1409 C C . THR A 1 178 ? -10.477 -3.639 -8.969 1 97.44 178 THR A C 1
ATOM 1411 O O . THR A 1 178 ? -9.891 -2.555 -8.945 1 97.44 178 THR A O 1
ATOM 1414 N N . GLY A 1 179 ? -11.734 -3.793 -9.367 1 98.06 179 GLY A N 1
ATOM 1415 C CA . GLY A 1 179 ? -12.539 -2.623 -9.68 1 98.06 179 GLY A CA 1
ATOM 1416 C C . GLY A 1 179 ? -12.656 -1.647 -8.531 1 98.06 179 GLY A C 1
ATOM 1417 O O . GLY A 1 179 ? -12.555 -0.434 -8.719 1 98.06 179 GLY A O 1
ATOM 1418 N N . VAL A 1 180 ? -12.852 -2.188 -7.367 1 98.62 180 VAL A N 1
ATOM 1419 C CA . VAL A 1 180 ? -12.945 -1.35 -6.176 1 98.62 180 VAL A CA 1
ATOM 1420 C C . VAL A 1 180 ? -11.633 -0.615 -5.953 1 98.62 180 VAL A C 1
ATOM 1422 O O . VAL A 1 180 ? -11.625 0.57 -5.613 1 98.62 180 VAL A O 1
ATOM 1425 N N . LEU A 1 181 ? -10.492 -1.264 -6.156 1 98.56 181 LEU A N 1
ATOM 1426 C CA . LEU A 1 181 ? -9.188 -0.635 -6.008 1 98.56 181 LEU A CA 1
ATOM 1427 C C . LEU A 1 181 ? -9.016 0.508 -7 1 98.56 181 LEU A C 1
ATOM 1429 O O . LEU A 1 181 ? -8.453 1.554 -6.66 1 98.56 181 LEU A O 1
ATOM 1433 N N . TRP A 1 182 ? -9.523 0.316 -8.219 1 98.38 182 TRP A N 1
ATOM 1434 C CA . TRP A 1 182 ? -9.438 1.378 -9.219 1 98.38 182 TRP A CA 1
ATOM 1435 C C . TRP A 1 182 ? -10.266 2.588 -8.797 1 98.38 182 TRP A C 1
ATOM 1437 O O . TRP A 1 182 ? -9.867 3.732 -9.023 1 98.38 182 TRP A O 1
ATOM 1447 N N . VAL A 1 183 ? -11.391 2.354 -8.219 1 98.75 183 VAL A N 1
ATOM 1448 C CA . VAL A 1 183 ? -12.219 3.449 -7.727 1 98.75 183 VAL A CA 1
ATOM 1449 C C . VAL A 1 183 ? -11.5 4.172 -6.594 1 98.75 183 VAL A C 1
ATOM 1451 O O . VAL A 1 183 ? -11.516 5.402 -6.523 1 98.75 183 VAL A O 1
ATOM 1454 N N . LEU A 1 184 ? -10.836 3.395 -5.734 1 98.75 184 LEU A N 1
ATOM 1455 C CA . LEU A 1 184 ? -10.062 3.996 -4.652 1 98.75 184 LEU A CA 1
ATOM 1456 C C . LEU A 1 184 ? -8.898 4.816 -5.199 1 98.75 184 LEU A C 1
ATOM 1458 O O . LEU A 1 184 ? -8.578 5.879 -4.664 1 98.75 184 LEU A O 1
ATOM 1462 N N . ILE A 1 185 ? -8.242 4.332 -6.242 1 98.62 185 ILE A N 1
ATOM 1463 C CA . ILE A 1 185 ? -7.18 5.086 -6.895 1 98.62 185 ILE A CA 1
ATOM 1464 C C . ILE A 1 185 ? -7.73 6.414 -7.418 1 98.62 185 ILE A C 1
ATOM 1466 O O . ILE A 1 185 ? -7.121 7.465 -7.219 1 98.62 185 ILE A O 1
ATOM 1470 N N . ALA A 1 186 ? -8.859 6.305 -8.07 1 98.5 186 ALA A N 1
ATOM 1471 C CA . ALA A 1 186 ? -9.484 7.508 -8.609 1 98.5 186 ALA A CA 1
ATOM 1472 C C . ALA A 1 186 ? -9.836 8.492 -7.5 1 98.5 186 ALA A C 1
ATOM 1474 O O . ALA A 1 186 ? -9.57 9.695 -7.621 1 98.5 186 ALA A O 1
ATOM 1475 N N . ALA A 1 187 ? -10.375 8 -6.434 1 98.31 187 ALA A N 1
ATOM 1476 C CA . ALA A 1 187 ? -10.742 8.859 -5.301 1 98.31 187 ALA A CA 1
ATOM 1477 C C . ALA A 1 187 ? -9.5 9.508 -4.688 1 98.31 187 ALA A C 1
ATOM 1479 O O . ALA A 1 187 ? -9.5 10.711 -4.406 1 98.31 187 ALA A O 1
ATOM 1480 N N . ALA A 1 188 ? -8.477 8.695 -4.469 1 98.31 188 ALA A N 1
ATOM 1481 C CA . ALA A 1 188 ? -7.234 9.219 -3.908 1 98.31 188 ALA A CA 1
ATOM 1482 C C . ALA A 1 188 ? -6.629 10.281 -4.812 1 98.31 188 ALA A C 1
ATOM 1484 O O . ALA A 1 188 ? -6.211 11.344 -4.34 1 98.31 188 ALA A O 1
ATOM 1485 N N . THR A 1 189 ? -6.613 10.031 -6.113 1 98.06 189 THR A N 1
ATOM 1486 C CA . THR A 1 189 ? -6.027 10.945 -7.082 1 98.06 189 THR A CA 1
ATOM 1487 C C . THR A 1 189 ? -6.836 12.234 -7.168 1 98.06 189 THR A C 1
ATOM 1489 O O . THR A 1 189 ? -6.27 13.336 -7.191 1 98.06 189 THR A O 1
ATOM 1492 N N . LEU A 1 190 ? -8.156 12.117 -7.195 1 97.12 190 LEU A N 1
ATOM 1493 C CA . LEU A 1 190 ? -9.023 13.289 -7.238 1 97.12 190 LEU A CA 1
ATOM 1494 C C . LEU A 1 190 ? -8.859 14.141 -5.984 1 97.12 190 LEU A C 1
ATOM 1496 O O . LEU A 1 190 ? -8.805 15.367 -6.062 1 97.12 190 LEU A O 1
ATOM 1500 N N . GLY A 1 191 ? -8.812 13.469 -4.824 1 96.38 191 GLY A N 1
ATOM 1501 C CA . GLY A 1 191 ? -8.578 14.188 -3.58 1 96.38 191 GLY A CA 1
ATOM 1502 C C . GLY A 1 191 ? -7.254 14.93 -3.562 1 96.38 191 GLY A C 1
ATOM 1503 O O . GLY A 1 191 ? -7.191 16.094 -3.152 1 96.38 191 GLY A O 1
ATOM 1504 N N . LEU A 1 192 ? -6.25 14.312 -4.051 1 96.12 192 LEU A N 1
ATOM 1505 C CA . LEU A 1 192 ? -4.922 14.922 -4.094 1 96.12 192 LEU A CA 1
ATOM 1506 C C . LEU A 1 192 ? -4.887 16.078 -5.082 1 96.12 192 LEU A C 1
ATOM 1508 O O . LEU A 1 192 ? -4.312 17.141 -4.793 1 96.12 192 LEU A O 1
ATOM 1512 N N . LEU A 1 193 ? -5.473 15.844 -6.23 1 95 193 LEU A N 1
ATOM 1513 C CA . LEU A 1 193 ? -5.523 16.891 -7.234 1 95 193 LEU A CA 1
ATOM 1514 C C . LEU A 1 193 ? -6.266 18.125 -6.703 1 95 193 LEU A C 1
ATOM 1516 O O . LEU A 1 193 ? -5.816 19.25 -6.887 1 95 193 LEU A O 1
ATOM 1520 N N . HIS A 1 194 ? -7.371 17.875 -6.09 1 93.25 194 HIS A N 1
ATOM 1521 C CA . HIS A 1 194 ? -8.133 18.969 -5.484 1 93.25 194 HIS A CA 1
ATOM 1522 C C . HIS A 1 194 ? -7.297 19.719 -4.449 1 93.25 194 HIS A C 1
ATOM 1524 O O . HIS A 1 194 ? -7.316 20.938 -4.402 1 93.25 194 HIS A O 1
ATOM 1530 N N . PHE A 1 195 ? -6.613 19 -3.68 1 92.19 195 PHE A N 1
ATOM 1531 C CA . PHE A 1 195 ? -5.754 19.625 -2.678 1 92.19 195 PHE A CA 1
ATOM 1532 C C . PHE A 1 195 ? -4.68 20.469 -3.342 1 92.19 195 PHE A C 1
ATOM 1534 O O . PHE A 1 195 ? -4.445 21.609 -2.936 1 92.19 195 PHE A O 1
ATOM 1541 N N . PHE A 1 196 ? -4.039 19.922 -4.395 1 90.56 196 PHE A N 1
ATOM 1542 C CA . PHE A 1 196 ? -2.973 20.641 -5.09 1 90.56 196 PHE A CA 1
ATOM 1543 C C . PHE A 1 196 ? -3.502 21.906 -5.73 1 90.56 196 PHE A C 1
ATOM 1545 O O . PHE A 1 196 ? -2.857 22.969 -5.664 1 90.56 196 PHE A O 1
ATOM 1552 N N . LEU A 1 197 ? -4.617 21.812 -6.305 1 88.88 197 LEU A N 1
ATOM 1553 C CA . LEU A 1 197 ? -5.199 22.984 -6.969 1 88.88 197 LEU A CA 1
ATOM 1554 C C . LEU A 1 197 ? -5.586 24.047 -5.953 1 88.88 197 LEU A C 1
ATOM 1556 O O . LEU A 1 197 ? -5.363 25.234 -6.188 1 88.88 197 LEU A O 1
ATOM 1560 N N . SER A 1 198 ? -6.094 23.688 -4.863 1 86.19 198 SER A N 1
ATOM 1561 C CA . SER A 1 198 ? -6.492 24.625 -3.824 1 86.19 198 SER A CA 1
ATOM 1562 C C . SER A 1 198 ? -5.277 25.234 -3.139 1 86.19 198 SER A C 1
ATOM 1564 O O . SER A 1 198 ? -5.273 26.438 -2.811 1 86.19 198 SER A O 1
ATOM 1566 N N . HIS A 1 199 ? -4.332 24.406 -2.996 1 80.5 199 HIS A N 1
ATOM 1567 C CA . HIS A 1 199 ? -3.154 24.812 -2.24 1 80.5 199 HIS A CA 1
ATOM 1568 C C . HIS A 1 199 ? -2.209 25.656 -3.102 1 80.5 199 HIS A C 1
ATOM 1570 O O . HIS A 1 199 ? -1.663 26.656 -2.641 1 80.5 199 HIS A O 1
ATOM 1576 N N . TYR A 1 200 ? -2.01 25.344 -4.301 1 77.81 200 TYR A N 1
ATOM 1577 C CA . TYR A 1 200 ? -0.981 25.984 -5.109 1 77.81 200 TYR A CA 1
ATOM 1578 C C . TYR A 1 200 ? -1.596 26.984 -6.082 1 77.81 200 TYR A C 1
ATOM 1580 O O . TYR A 1 200 ? -0.953 27.969 -6.461 1 77.81 200 TYR A O 1
ATOM 1588 N N . VAL A 1 201 ? -2.793 26.734 -6.516 1 75.62 201 VAL A N 1
ATOM 1589 C CA . VAL A 1 201 ? -3.373 27.609 -7.527 1 75.62 201 VAL A CA 1
ATOM 1590 C C . VAL A 1 201 ? -4.438 28.5 -6.887 1 75.62 201 VAL A C 1
ATOM 1592 O O . VAL A 1 201 ? -4.816 29.531 -7.457 1 75.62 201 VAL A O 1
ATOM 1595 N N . GLY A 1 202 ? -4.754 28.375 -5.672 1 68.62 202 GLY A N 1
ATOM 1596 C CA . GLY A 1 202 ? -5.801 29.141 -5.02 1 68.62 202 GLY A CA 1
ATOM 1597 C C . GLY A 1 202 ? -7.188 28.844 -5.555 1 68.62 202 GLY A C 1
ATOM 1598 O O . GLY A 1 202 ? -8.117 29.625 -5.375 1 68.62 202 GLY A O 1
ATOM 1599 N N . LEU A 1 203 ? -7.32 27.797 -6.398 1 55.84 203 LEU A N 1
ATOM 1600 C CA . LEU A 1 203 ? -8.586 27.453 -7.043 1 55.84 203 LEU A CA 1
ATOM 1601 C C . LEU A 1 203 ? -9.359 26.438 -6.203 1 55.84 203 LEU A C 1
ATOM 1603 O O . LEU A 1 203 ? -8.789 25.469 -5.707 1 55.84 203 LEU A O 1
ATOM 1607 N N . ASN A 1 204 ? -10.344 26.891 -5.359 1 53.97 204 ASN A N 1
ATOM 1608 C CA . ASN A 1 204 ? -11.242 25.953 -4.707 1 53.97 204 ASN A CA 1
ATOM 1609 C C . ASN A 1 204 ? -12.07 25.172 -5.727 1 53.97 204 ASN A C 1
ATOM 1611 O O . ASN A 1 204 ? -13.094 25.672 -6.207 1 53.97 204 ASN A O 1
ATOM 1615 N N . VAL A 1 205 ? -11.641 24.156 -6.328 1 47.03 205 VAL A N 1
ATOM 1616 C CA . VAL A 1 205 ? -12.258 23.422 -7.426 1 47.03 205 VAL A CA 1
ATOM 1617 C C . VAL A 1 205 ? -13.648 22.953 -7.012 1 47.03 205 VAL A C 1
ATOM 1619 O O . VAL A 1 205 ? -14.57 22.906 -7.836 1 47.03 205 VAL A O 1
ATOM 1622 N N . LEU A 1 206 ? -13.852 22.469 -5.824 1 46.25 206 LEU A N 1
ATOM 1623 C CA . LEU A 1 206 ? -15.203 22.078 -5.445 1 46.25 206 LEU A CA 1
ATOM 1624 C C . LEU A 1 206 ? -16.156 23.266 -5.551 1 46.25 206 LEU A C 1
ATOM 1626 O O . LEU A 1 206 ? -17.312 23.094 -5.949 1 46.25 206 LEU A O 1
ATOM 1630 N N . ARG A 1 207 ? -15.82 24.328 -5.152 1 45 207 ARG A N 1
ATOM 1631 C CA . ARG A 1 207 ? -16.656 25.516 -5.328 1 45 207 ARG A CA 1
ATOM 1632 C C . ARG A 1 207 ? -16.844 25.828 -6.809 1 45 207 ARG A C 1
ATOM 1634 O O . ARG A 1 207 ? -17.906 26.297 -7.215 1 45 207 ARG A O 1
ATOM 1641 N N . LEU A 1 208 ? -15.992 25.547 -7.582 1 41.31 208 LEU A N 1
ATOM 1642 C CA . LEU A 1 208 ? -16.141 25.828 -9.008 1 41.31 208 LEU A CA 1
ATOM 1643 C C . LEU A 1 208 ? -17.094 24.828 -9.656 1 41.31 208 LEU A C 1
ATOM 1645 O O . LEU A 1 208 ? -17.891 25.188 -10.523 1 41.31 208 LEU A O 1
ATOM 1649 N N . ILE A 1 209 ? -16.938 23.609 -9.227 1 43.66 209 ILE A N 1
ATOM 1650 C CA . ILE A 1 209 ? -17.875 22.672 -9.836 1 43.66 209 ILE A CA 1
ATOM 1651 C C . ILE A 1 209 ? -19.281 22.891 -9.266 1 43.66 209 ILE A C 1
ATOM 1653 O O . ILE A 1 209 ? -20.281 22.688 -9.953 1 43.66 209 ILE A O 1
ATOM 1657 N N . ALA A 1 210 ? -19.516 23.266 -8.094 1 39.97 210 ALA A N 1
ATOM 1658 C CA . ALA A 1 210 ? -20.828 23.547 -7.496 1 39.97 210 ALA A CA 1
ATOM 1659 C C . ALA A 1 210 ? -21.344 24.922 -7.934 1 39.97 210 ALA A C 1
ATOM 1661 O O . ALA A 1 210 ? -22.5 25.25 -7.699 1 39.97 210 ALA A O 1
ATOM 1662 N N . ALA A 1 211 ? -20.578 25.781 -8.484 1 39.25 211 ALA A N 1
ATOM 1663 C CA . ALA A 1 211 ? -21.109 26.984 -9.102 1 39.25 211 ALA A CA 1
ATOM 1664 C C . ALA A 1 211 ? -21.609 26.703 -10.516 1 39.25 211 ALA A C 1
ATOM 1666 O O . ALA A 1 211 ? -21 25.922 -11.25 1 39.25 211 ALA A O 1
ATOM 1667 N N . MET B 1 1 ? 58.906 48.844 70.375 1 20.27 1 MET B N 1
ATOM 1668 C CA . MET B 1 1 ? 58.438 49.875 71.312 1 20.27 1 MET B CA 1
ATOM 1669 C C . MET B 1 1 ? 57.156 50.531 70.75 1 20.27 1 MET B C 1
ATOM 1671 O O . MET B 1 1 ? 56.156 50.656 71.5 1 20.27 1 MET B O 1
ATOM 1675 N N . GLY B 1 2 ? 57.375 51.562 69.875 1 18.27 2 GLY B N 1
ATOM 1676 C CA . GLY B 1 2 ? 56.469 52.656 70.188 1 18.27 2 GLY B CA 1
ATOM 1677 C C . GLY B 1 2 ? 55.031 52.312 70 1 18.27 2 GLY B C 1
ATOM 1678 O O . GLY B 1 2 ? 54.25 52.219 70.938 1 18.27 2 GLY B O 1
ATOM 1679 N N . ASN B 1 3 ? 54.438 53.062 69.062 1 19.16 3 ASN B N 1
ATOM 1680 C CA . ASN B 1 3 ? 53.375 54.031 69.188 1 19.16 3 ASN B CA 1
ATOM 1681 C C . ASN B 1 3 ? 52 53.375 69.188 1 19.16 3 ASN B C 1
ATOM 1683 O O . ASN B 1 3 ? 51.844 52.219 68.75 1 19.16 3 ASN B O 1
ATOM 1687 N N . GLY B 1 4 ? 50.969 54.25 69.125 1 19.75 4 GLY B N 1
ATOM 1688 C CA . GLY B 1 4 ? 49.75 54.812 69.75 1 19.75 4 GLY B CA 1
ATOM 1689 C C . GLY B 1 4 ? 48.469 54.281 69.062 1 19.75 4 GLY B C 1
ATOM 1690 O O . GLY B 1 4 ? 47.406 54.875 69.188 1 19.75 4 GLY B O 1
ATOM 1691 N N . SER B 1 5 ? 48.594 53.312 68.062 1 21.89 5 SER B N 1
ATOM 1692 C CA . SER B 1 5 ? 47.562 53.344 67 1 21.89 5 SER B CA 1
ATOM 1693 C C . SER B 1 5 ? 46.188 53.344 67.625 1 21.89 5 SER B C 1
ATOM 1695 O O . SER B 1 5 ? 46 52.812 68.75 1 21.89 5 SER B O 1
ATOM 1697 N N . ALA B 1 6 ? 45.25 54.031 66.938 1 23.19 6 ALA B N 1
ATOM 1698 C CA . ALA B 1 6 ? 44.031 54.812 66.812 1 23.19 6 ALA B CA 1
ATOM 1699 C C . ALA B 1 6 ? 42.812 54 67.312 1 23.19 6 ALA B C 1
ATOM 1701 O O . ALA B 1 6 ? 42.844 52.781 67.312 1 23.19 6 ALA B O 1
ATOM 1702 N N . LEU B 1 7 ? 41.812 54.719 67.75 1 21.41 7 LEU B N 1
ATOM 1703 C CA . LEU B 1 7 ? 40.719 55.031 68.688 1 21.41 7 LEU B CA 1
ATOM 1704 C C . LEU B 1 7 ? 39.469 54.219 68.312 1 21.41 7 LEU B C 1
ATOM 1706 O O . LEU B 1 7 ? 38.938 54.406 67.25 1 21.41 7 LEU B O 1
ATOM 1710 N N . TYR B 1 8 ? 39.438 52.844 68.625 1 19.48 8 TYR B N 1
ATOM 1711 C CA . TYR B 1 8 ? 38.562 51.719 68.375 1 19.48 8 TYR B CA 1
ATOM 1712 C C . TYR B 1 8 ? 37.094 52.094 68.625 1 19.48 8 TYR B C 1
ATOM 1714 O O . TYR B 1 8 ? 36.188 51.562 68 1 19.48 8 TYR B O 1
ATOM 1722 N N . GLY B 1 9 ? 36.812 52.875 69.812 1 20.64 9 GLY B N 1
ATOM 1723 C CA . GLY B 1 9 ? 35.812 52.281 70.688 1 20.64 9 GLY B CA 1
ATOM 1724 C C . GLY B 1 9 ? 34.375 52.688 70.312 1 20.64 9 GLY B C 1
ATOM 1725 O O . GLY B 1 9 ? 33.844 53.656 70.875 1 20.64 9 GLY B O 1
ATOM 1726 N N . PRO B 1 10 ? 34.094 52.969 68.875 1 20.28 10 PRO B N 1
ATOM 1727 C CA . PRO B 1 10 ? 32.844 53.688 68.625 1 20.28 10 PRO B CA 1
ATOM 1728 C C . PRO B 1 10 ? 31.672 53.156 69.438 1 20.28 10 PRO B C 1
ATOM 1730 O O . PRO B 1 10 ? 31.703 52.031 69.875 1 20.28 10 PRO B O 1
ATOM 1733 N N . LEU B 1 11 ? 30.609 54.156 69.688 1 19.36 11 LEU B N 1
ATOM 1734 C CA . LEU B 1 11 ? 29.438 54.531 70.438 1 19.36 11 LEU B CA 1
ATOM 1735 C C . LEU B 1 11 ? 28.281 53.531 70.188 1 19.36 11 LEU B C 1
ATOM 1737 O O . LEU B 1 11 ? 27.828 53.375 69.062 1 19.36 11 LEU B O 1
ATOM 1741 N N . LYS B 1 12 ? 28.188 52.469 71.125 1 21.27 12 LYS B N 1
ATOM 1742 C CA . LYS B 1 12 ? 27.234 51.438 71.5 1 21.27 12 LYS B CA 1
ATOM 1743 C C . LYS B 1 12 ? 25.844 52.031 71.688 1 21.27 12 LYS B C 1
ATOM 1745 O O . LYS B 1 12 ? 25.562 52.75 72.625 1 21.27 12 LYS B O 1
ATOM 1750 N N . HIS B 1 13 ? 25.375 52.906 70.5 1 19.77 13 HIS B N 1
ATOM 1751 C CA . HIS B 1 13 ? 24.078 53.562 70.562 1 19.77 13 HIS B CA 1
ATOM 1752 C C . HIS B 1 13 ? 23.031 52.625 71.188 1 19.77 13 HIS B C 1
ATOM 1754 O O . HIS B 1 13 ? 23.219 51.406 71.25 1 19.77 13 HIS B O 1
ATOM 1760 N N . LEU B 1 14 ? 21.781 53.281 71.5 1 18.61 14 LEU B N 1
ATOM 1761 C CA . LEU B 1 14 ? 20.578 53.5 72.312 1 18.61 14 LEU B CA 1
ATOM 1762 C C . LEU B 1 14 ? 19.516 52.469 71.938 1 18.61 14 LEU B C 1
ATOM 1764 O O . LEU B 1 14 ? 18.859 52.562 70.875 1 18.61 14 LEU B O 1
ATOM 1768 N N . LEU B 1 15 ? 19.812 51.156 71.812 1 19.25 15 LEU B N 1
ATOM 1769 C CA . LEU B 1 15 ? 18.953 50.094 71.312 1 19.25 15 LEU B CA 1
ATOM 1770 C C . LEU B 1 15 ? 17.766 49.844 72.188 1 19.25 15 LEU B C 1
ATOM 1772 O O . LEU B 1 15 ? 17.141 48.781 72.188 1 19.25 15 LEU B O 1
ATOM 1776 N N . ALA B 1 16 ? 17.641 50.875 73.188 1 18.03 16 ALA B N 1
ATOM 1777 C CA . ALA B 1 16 ? 16.969 50.281 74.375 1 18.03 16 ALA B CA 1
ATOM 1778 C C . ALA B 1 16 ? 15.648 49.656 73.938 1 18.03 16 ALA B C 1
ATOM 1780 O O . ALA B 1 16 ? 15.156 49.875 72.875 1 18.03 16 ALA B O 1
ATOM 1781 N N . SER B 1 17 ? 14.648 49.594 75 1 18.84 17 SER B N 1
ATOM 1782 C CA . SER B 1 17 ? 13.867 48.688 75.812 1 18.84 17 SER B CA 1
ATOM 1783 C C . SER B 1 17 ? 12.43 48.562 75.312 1 18.84 17 SER B C 1
ATOM 1785 O O . SER B 1 17 ? 11.641 47.781 75.812 1 18.84 17 SER B O 1
ATOM 1787 N N . LEU B 1 18 ? 11.867 49.531 74.438 1 20.31 18 LEU B N 1
ATOM 1788 C CA . LEU B 1 18 ? 10.492 49.75 74.875 1 20.31 18 LEU B CA 1
ATOM 1789 C C . LEU B 1 18 ? 9.633 48.531 74.625 1 20.31 18 LEU B C 1
ATOM 1791 O O . LEU B 1 18 ? 9.711 47.906 73.562 1 20.31 18 LEU B O 1
ATOM 1795 N N . PRO B 1 19 ? 8.953 47.938 75.75 1 22.59 19 PRO B N 1
ATOM 1796 C CA . PRO B 1 19 ? 8.258 46.688 76.062 1 22.59 19 PRO B CA 1
ATOM 1797 C C . PRO B 1 19 ? 6.93 46.562 75.312 1 22.59 19 PRO B C 1
ATOM 1799 O O . PRO B 1 19 ? 6.25 45.531 75.438 1 22.59 19 PRO B O 1
ATOM 1802 N N . MET B 1 20 ? 6.512 47.688 74.562 1 20.36 20 MET B N 1
ATOM 1803 C CA . MET B 1 20 ? 5.051 47.75 74.625 1 20.36 20 MET B CA 1
ATOM 1804 C C . MET B 1 20 ? 4.445 46.531 73.938 1 20.36 20 MET B C 1
ATOM 1806 O O . MET B 1 20 ? 4.398 46.438 72.688 1 20.36 20 MET B O 1
ATOM 1810 N N . ARG B 1 21 ? 4.668 45.281 74.438 1 21 21 ARG B N 1
ATOM 1811 C CA . ARG B 1 21 ? 4.27 44.031 73.812 1 21 21 ARG B CA 1
ATOM 1812 C C . ARG B 1 21 ? 2.754 43.938 73.625 1 21 21 ARG B C 1
ATOM 1814 O O . ARG B 1 21 ? 2.244 43.25 72.75 1 21 21 ARG B O 1
ATOM 1821 N N . ALA B 1 22 ? 2.029 44.562 74.625 1 19.39 22 ALA B N 1
ATOM 1822 C CA . ALA B 1 22 ? 1.076 43.562 75.125 1 19.39 22 ALA B CA 1
ATOM 1823 C C . ALA B 1 22 ? 0.032 43.219 74.125 1 19.39 22 ALA B C 1
ATOM 1825 O O . ALA B 1 22 ? 0.145 43.656 72.938 1 19.39 22 ALA B O 1
ATOM 1826 N N . GLU B 1 23 ? -1.277 43.312 74.562 1 21.17 23 GLU B N 1
ATOM 1827 C CA . GLU B 1 23 ? -2.43 42.438 74.75 1 21.17 23 GLU B CA 1
ATOM 1828 C C . GLU B 1 23 ? -3.383 42.531 73.562 1 21.17 23 GLU B C 1
ATOM 1830 O O . GLU B 1 23 ? -4.383 43.25 73.625 1 21.17 23 GLU B O 1
ATOM 1835 N N . LEU B 1 24 ? -2.996 43.125 72.438 1 20.06 24 LEU B N 1
ATOM 1836 C CA . LEU B 1 24 ? -4.148 43.438 71.625 1 20.06 24 LEU B CA 1
ATOM 1837 C C . LEU B 1 24 ? -5.004 42.188 71.375 1 20.06 24 LEU B C 1
ATOM 1839 O O . LEU B 1 24 ? -4.484 41.125 71.062 1 20.06 24 LEU B O 1
ATOM 1843 N N . ARG B 1 25 ? -6.344 42.281 71.812 1 21.34 25 ARG B N 1
ATOM 1844 C CA . ARG B 1 25 ? -7.582 41.531 72 1 21.34 25 ARG B CA 1
ATOM 1845 C C . ARG B 1 25 ? -7.977 40.781 70.75 1 21.34 25 ARG B C 1
ATOM 1847 O O . ARG B 1 25 ? -7.715 41.219 69.625 1 21.34 25 ARG B O 1
ATOM 1854 N N . SER B 1 26 ? -8.383 39.406 70.938 1 21.39 26 SER B N 1
ATOM 1855 C CA . SER B 1 26 ? -8.695 38.125 70.375 1 21.39 26 SER B CA 1
ATOM 1856 C C . SER B 1 26 ? -9.914 38.219 69.438 1 21.39 26 SER B C 1
ATOM 1858 O O . SER B 1 26 ? -10.352 37.219 68.875 1 21.39 26 SER B O 1
ATOM 1860 N N . CYS B 1 27 ? -10.68 39.344 69.375 1 21.08 27 CYS B N 1
ATOM 1861 C CA . CYS B 1 27 ? -12.094 39.062 69.125 1 21.08 27 CYS B CA 1
ATOM 1862 C C . CYS B 1 27 ? -12.289 38.562 67.688 1 21.08 27 CYS B C 1
ATOM 1864 O O . CYS B 1 27 ? -13.422 38.312 67.312 1 21.08 27 CYS B O 1
ATOM 1866 N N . CYS B 1 28 ? -11.297 38.656 66.812 1 21.25 28 CYS B N 1
ATOM 1867 C CA . CYS B 1 28 ? -11.789 38.719 65.438 1 21.25 28 CYS B CA 1
ATOM 1868 C C . CYS B 1 28 ? -12.398 37.375 65.062 1 21.25 28 CYS B C 1
ATOM 1870 O O . CYS B 1 28 ? -11.68 36.469 64.688 1 21.25 28 CYS B O 1
ATOM 1872 N N . THR B 1 29 ? -13.203 36.719 65.875 1 22.89 29 THR B N 1
ATOM 1873 C CA . THR B 1 29 ? -13.664 35.375 65.562 1 22.89 29 THR B CA 1
ATOM 1874 C C . THR B 1 29 ? -14.469 35.375 64.25 1 22.89 29 THR B C 1
ATOM 1876 O O . THR B 1 29 ? -15.094 34.344 63.906 1 22.89 29 THR B O 1
ATOM 1879 N N . THR B 1 30 ? -14.672 36.5 63.531 1 24.12 30 THR B N 1
ATOM 1880 C CA . THR B 1 30 ? -15.836 36.5 62.656 1 24.12 30 THR B CA 1
ATOM 1881 C C . THR B 1 30 ? -15.742 35.344 61.656 1 24.12 30 THR B C 1
ATOM 1883 O O . THR B 1 30 ? -14.648 34.938 61.281 1 24.12 30 THR B O 1
ATOM 1886 N N . GLU B 1 31 ? -16.953 34.594 61.344 1 27.62 31 GLU B N 1
ATOM 1887 C CA . GLU B 1 31 ? -17.422 33.438 60.625 1 27.62 31 GLU B CA 1
ATOM 1888 C C . GLU B 1 31 ? -16.984 33.438 59.156 1 27.62 31 GLU B C 1
ATOM 1890 O O . GLU B 1 31 ? -17.359 34.344 58.406 1 27.62 31 GLU B O 1
ATOM 1895 N N . VAL B 1 32 ? -15.742 33.219 58.812 1 27.17 32 VAL B N 1
ATOM 1896 C CA . VAL B 1 32 ? -15.133 33.219 57.469 1 27.17 32 VAL B CA 1
ATOM 1897 C C . VAL B 1 32 ? -15.922 32.281 56.562 1 27.17 32 VAL B C 1
ATOM 1899 O O . VAL B 1 32 ? -16.156 31.109 56.906 1 27.17 32 VAL B O 1
ATOM 1902 N N . ALA B 1 33 ? -16.75 32.875 55.656 1 28.97 33 ALA B N 1
ATOM 1903 C CA . ALA B 1 33 ? -17.547 32.375 54.531 1 28.97 33 ALA B CA 1
ATOM 1904 C C . ALA B 1 33 ? -16.781 31.297 53.75 1 28.97 33 ALA B C 1
ATOM 1906 O O . ALA B 1 33 ? -15.547 31.297 53.719 1 28.97 33 ALA B O 1
ATOM 1907 N N . SER B 1 34 ? -17.484 30.125 53.438 1 25.83 34 SER B N 1
ATOM 1908 C CA . SER B 1 34 ? -17.219 28.844 52.812 1 25.83 34 SER B CA 1
ATOM 1909 C C . SER B 1 34 ? -16.516 29.031 51.469 1 25.83 34 SER B C 1
ATOM 1911 O O . SER B 1 34 ? -16.875 29.922 50.688 1 25.83 34 SER B O 1
ATOM 1913 N N . PRO B 1 35 ? -15.211 28.75 51.344 1 28.23 35 PRO B N 1
ATOM 1914 C CA . PRO B 1 35 ? -14.43 28.828 50.094 1 28.23 35 PRO B CA 1
ATOM 1915 C C . PRO B 1 35 ? -15.117 28.156 48.906 1 28.23 35 PRO B C 1
ATOM 1917 O O . PRO B 1 35 ? -15.695 27.078 49.062 1 28.23 35 PRO B O 1
ATOM 1920 N N . CYS B 1 36 ? -15.953 28.922 48.156 1 28.12 36 CYS B N 1
ATOM 1921 C CA . CYS B 1 36 ? -16.438 28.469 46.844 1 28.12 36 CYS B CA 1
ATOM 1922 C C . CYS B 1 36 ? -15.344 27.734 46.094 1 28.12 36 CYS B C 1
ATOM 1924 O O . CYS B 1 36 ? -14.312 28.312 45.75 1 28.12 36 CYS B O 1
ATOM 1926 N N . CYS B 1 37 ? -14.961 26.5 46.469 1 28.11 37 CYS B N 1
ATOM 1927 C CA . CYS B 1 37 ? -14.062 25.609 45.75 1 28.11 37 CYS B CA 1
ATOM 1928 C C . CYS B 1 37 ? -14.266 25.719 44.25 1 28.11 37 CYS B C 1
ATOM 1930 O O . CYS B 1 37 ? -15.391 25.562 43.75 1 28.11 37 CYS B O 1
ATOM 1932 N N . PRO B 1 38 ? -13.617 26.688 43.594 1 30.12 38 PRO B N 1
ATOM 1933 C CA . PRO B 1 38 ? -13.727 26.609 42.156 1 30.12 38 PRO B CA 1
ATOM 1934 C C . PRO B 1 38 ? -13.695 25.172 41.625 1 30.12 38 PRO B C 1
ATOM 1936 O O . PRO B 1 38 ? -12.781 24.422 41.969 1 30.12 38 PRO B O 1
ATOM 1939 N N . HIS B 1 39 ? -14.82 24.422 41.75 1 28.7 39 HIS B N 1
ATOM 1940 C CA . HIS B 1 39 ? -14.922 23.172 41 1 28.7 39 HIS B CA 1
ATOM 1941 C C . HIS B 1 39 ? -14.188 23.297 39.656 1 28.7 39 HIS B C 1
ATOM 1943 O O . HIS B 1 39 ? -14.461 24.203 38.875 1 28.7 39 HIS B O 1
ATOM 1949 N N . HIS B 1 40 ? -12.867 23.125 39.719 1 30.56 40 HIS B N 1
ATOM 1950 C CA . HIS B 1 40 ? -12.133 22.844 38.5 1 30.56 40 HIS B CA 1
ATOM 1951 C C . HIS B 1 40 ? -12.984 22.031 37.531 1 30.56 40 HIS B C 1
ATOM 1953 O O . HIS B 1 40 ? -13.359 20.891 37.844 1 30.56 40 HIS B O 1
ATOM 1959 N N . PHE B 1 41 ? -14.031 22.656 37.031 1 29.33 41 PHE B N 1
ATOM 1960 C CA . PHE B 1 41 ? -14.68 22.047 35.875 1 29.33 41 PHE B CA 1
ATOM 1961 C C . PHE B 1 41 ? -13.641 21.422 34.938 1 29.33 41 PHE B C 1
ATOM 1963 O O . PHE B 1 41 ? -12.93 22.125 34.219 1 29.33 41 PHE B O 1
ATOM 1970 N N . GLN B 1 42 ? -12.812 20.531 35.438 1 31.86 42 GLN B N 1
ATOM 1971 C CA . GLN B 1 42 ? -12.125 19.719 34.438 1 31.86 42 GLN B CA 1
ATOM 1972 C C . GLN B 1 42 ? -13.094 19.234 33.375 1 31.86 42 GLN B C 1
ATOM 1974 O O . GLN B 1 42 ? -14.039 18.5 33.656 1 31.86 42 GLN B O 1
ATOM 1979 N N . PRO B 1 43 ? -13.398 20.062 32.406 1 36.84 43 PRO B N 1
ATOM 1980 C CA . PRO B 1 43 ? -14.32 19.5 31.438 1 36.84 43 PRO B CA 1
ATOM 1981 C C . PRO B 1 43 ? -14.055 18.016 31.172 1 36.84 43 PRO B C 1
ATOM 1983 O O . PRO B 1 43 ? -12.898 17.594 31.156 1 36.84 43 PRO B O 1
ATOM 1986 N N . THR B 1 44 ? -14.812 17.172 31.719 1 35.84 44 THR B N 1
ATOM 1987 C CA . THR B 1 44 ? -14.812 15.727 31.5 1 35.84 44 THR B CA 1
ATOM 1988 C C . THR B 1 44 ? -14.539 15.398 30.031 1 35.84 44 THR B C 1
ATOM 1990 O O . THR B 1 44 ? -14.656 16.266 29.172 1 35.84 44 THR B O 1
ATOM 1993 N N . ARG B 1 45 ? -14.016 14.18 29.812 1 39.09 45 ARG B N 1
ATOM 1994 C CA . ARG B 1 45 ? -13.805 13.633 28.484 1 39.09 45 ARG B CA 1
ATOM 1995 C C . ARG B 1 45 ? -14.93 14.047 27.547 1 39.09 45 ARG B C 1
ATOM 1997 O O . ARG B 1 45 ? -14.703 14.258 26.344 1 39.09 45 ARG B O 1
ATOM 2004 N N . GLN B 1 46 ? -16.141 14.109 27.953 1 40.25 46 GLN B N 1
ATOM 2005 C CA . GLN B 1 46 ? -17.312 14.531 27.188 1 40.25 46 GLN B CA 1
ATOM 2006 C C . GLN B 1 46 ? -17.219 16 26.812 1 40.25 46 GLN B C 1
ATOM 2008 O O . GLN B 1 46 ? -17.625 16.406 25.719 1 40.25 46 GLN B O 1
ATOM 2013 N N . GLN B 1 47 ? -16.797 16.859 27.625 1 40.41 47 GLN B N 1
ATOM 2014 C CA . GLN B 1 47 ? -16.719 18.281 27.328 1 40.41 47 GLN B CA 1
ATOM 2015 C C . GLN B 1 47 ? -15.641 18.562 26.281 1 40.41 47 GLN B C 1
ATOM 2017 O O . GLN B 1 47 ? -15.781 19.469 25.469 1 40.41 47 GLN B O 1
ATOM 2022 N N . GLY B 1 48 ? -14.523 17.938 26.312 1 39.06 48 GLY B N 1
ATOM 2023 C CA . GLY B 1 48 ? -13.594 17.969 25.203 1 39.06 48 GLY B CA 1
ATOM 2024 C C . GLY B 1 48 ? -14.219 17.547 23.891 1 39.06 48 GLY B C 1
ATOM 2025 O O . GLY B 1 48 ? -13.906 18.125 22.828 1 39.06 48 GLY B O 1
ATOM 2026 N N . LEU B 1 49 ? -14.984 16.453 23.938 1 47.09 49 LEU B N 1
ATOM 2027 C CA . LEU B 1 49 ? -15.812 16.078 22.781 1 47.09 49 LEU B CA 1
ATOM 2028 C C . LEU B 1 49 ? -16.828 17.188 22.469 1 47.09 49 LEU B C 1
ATOM 2030 O O . LEU B 1 49 ? -17.078 17.469 21.297 1 47.09 49 LEU B O 1
ATOM 2034 N N . ASP B 1 50 ? -17.484 17.703 23.391 1 45.75 50 ASP B N 1
ATOM 2035 C CA . ASP B 1 50 ? -18.438 18.797 23.234 1 45.75 50 ASP B CA 1
ATOM 2036 C C . ASP B 1 50 ? -17.75 20.062 22.75 1 45.75 50 ASP B C 1
ATOM 2038 O O . ASP B 1 50 ? -18.328 20.828 21.969 1 45.75 50 ASP B O 1
ATOM 2042 N N . LEU B 1 51 ? -16.656 20.406 23.25 1 43.78 51 LEU B N 1
ATOM 2043 C CA . LEU B 1 51 ? -15.938 21.594 22.797 1 43.78 51 LEU B CA 1
ATOM 2044 C C . LEU B 1 51 ? -15.367 21.359 21.406 1 43.78 51 LEU B C 1
ATOM 2046 O O . LEU B 1 51 ? -15.297 22.297 20.594 1 43.78 51 LEU B O 1
ATOM 2050 N N . ALA B 1 52 ? -14.773 20.25 21.125 1 46.81 52 ALA B N 1
ATOM 2051 C CA . ALA B 1 52 ? -14.469 19.938 19.734 1 46.81 52 ALA B CA 1
ATOM 2052 C C . ALA B 1 52 ? -15.695 20.125 18.844 1 46.81 52 ALA B C 1
ATOM 2054 O O . ALA B 1 52 ? -15.578 20.609 17.719 1 46.81 52 ALA B O 1
ATOM 2055 N N . ARG B 1 53 ? -16.859 19.797 19.312 1 49.38 53 ARG B N 1
ATOM 2056 C CA . ARG B 1 53 ? -18.125 20.188 18.688 1 49.38 53 ARG B CA 1
ATOM 2057 C C . ARG B 1 53 ? -18.312 21.703 18.703 1 49.38 53 ARG B C 1
ATOM 2059 O O . ARG B 1 53 ? -19.109 22.25 17.953 1 49.38 53 ARG B O 1
ATOM 2066 N N . GLY B 1 54 ? -17.516 22.312 19.547 1 50.06 54 GLY B N 1
ATOM 2067 C CA . GLY B 1 54 ? -17.781 23.734 19.688 1 50.06 54 GLY B CA 1
ATOM 2068 C C . GLY B 1 54 ? -16.781 24.609 18.969 1 50.06 54 GLY B C 1
ATOM 2069 O O . GLY B 1 54 ? -16.906 25.828 18.938 1 50.06 54 GLY B O 1
ATOM 2070 N N . ALA B 1 55 ? -15.539 24.047 18.75 1 58.5 55 ALA B N 1
ATOM 2071 C CA . ALA B 1 55 ? -14.68 24.969 18 1 58.5 55 ALA B CA 1
ATOM 2072 C C . ALA B 1 55 ? -15.312 25.328 16.656 1 58.5 55 ALA B C 1
ATOM 2074 O O . ALA B 1 55 ? -16 24.516 16.047 1 58.5 55 ALA B O 1
ATOM 2075 N N . PRO B 1 56 ? -15.133 26.594 16.344 1 67 56 PRO B N 1
ATOM 2076 C CA . PRO B 1 56 ? -15.727 26.984 15.062 1 67 56 PRO B CA 1
ATOM 2077 C C . PRO B 1 56 ? -15.18 26.188 13.883 1 67 56 PRO B C 1
ATOM 2079 O O . PRO B 1 56 ? -14.016 25.781 13.898 1 67 56 PRO B O 1
ATOM 2082 N N . ALA B 1 57 ? -15.945 25.609 13.055 1 71.94 57 ALA B N 1
ATOM 2083 C CA . ALA B 1 57 ? -15.703 24.828 11.852 1 71.94 57 ALA B CA 1
ATOM 2084 C C . ALA B 1 57 ? -14.461 25.328 11.117 1 71.94 57 ALA B C 1
ATOM 2086 O O . ALA B 1 57 ? -13.703 24.531 10.555 1 71.94 57 ALA B O 1
ATOM 2087 N N . TRP B 1 58 ? -14.148 26.609 11.289 1 71 58 TRP B N 1
ATOM 2088 C CA . TRP B 1 58 ? -13.031 27.188 10.555 1 71 58 TRP B CA 1
ATOM 2089 C C . TRP B 1 58 ? -11.695 26.766 11.164 1 71 58 TRP B C 1
ATOM 2091 O O . TRP B 1 58 ? -10.719 26.562 10.445 1 71 58 TRP B O 1
ATOM 2101 N N . GLU B 1 59 ? -11.703 26.531 12.453 1 69.25 59 GLU B N 1
ATOM 2102 C CA . GLU B 1 59 ? -10.477 26.109 13.125 1 69.25 59 GLU B CA 1
ATOM 2103 C C . GLU B 1 59 ? -10.148 24.656 12.797 1 69.25 59 GLU B C 1
ATOM 2105 O O . GLU B 1 59 ? -8.992 24.312 12.539 1 69.25 59 GLU B O 1
ATOM 2110 N N . ILE B 1 60 ? -11.086 23.922 12.75 1 70.06 60 ILE B N 1
ATOM 2111 C CA . ILE B 1 60 ? -10.906 22.5 12.414 1 70.06 60 ILE B CA 1
ATOM 2112 C C . ILE B 1 60 ? -10.398 22.375 10.977 1 70.06 60 ILE B C 1
ATOM 2114 O O . ILE B 1 60 ? -9.477 21.609 10.711 1 70.06 60 ILE B O 1
ATOM 2118 N N . ARG B 1 61 ? -11.031 23.078 10.148 1 73 61 ARG B N 1
ATOM 2119 C CA . ARG B 1 61 ? -10.617 23.062 8.75 1 73 61 ARG B CA 1
ATOM 2120 C C . ARG B 1 61 ? -9.172 23.531 8.602 1 73 61 ARG B C 1
ATOM 2122 O O . ARG B 1 61 ? -8.406 22.953 7.82 1 73 61 ARG B O 1
ATOM 2129 N N . PHE B 1 62 ? -8.891 24.5 9.359 1 71.31 62 PHE B N 1
ATOM 2130 C CA . PHE B 1 62 ? -7.535 25.031 9.289 1 71.31 62 PHE B CA 1
ATOM 2131 C C . PHE B 1 62 ? -6.52 23.984 9.719 1 71.31 62 PHE B C 1
ATOM 2133 O O . PHE B 1 62 ? -5.48 23.812 9.07 1 71.31 62 PHE B O 1
ATOM 2140 N N . TYR B 1 63 ? -6.875 23.359 10.758 1 74.06 63 TYR B N 1
ATOM 2141 C CA . TYR B 1 63 ? -5.945 22.344 11.266 1 74.06 63 TYR B CA 1
ATOM 2142 C C . TYR B 1 63 ? -5.852 21.172 10.312 1 74.06 63 TYR B C 1
ATOM 2144 O O . TYR B 1 63 ? -4.773 20.609 10.109 1 74.06 63 TYR B O 1
ATOM 2152 N N . SER B 1 64 ? -6.906 20.828 9.742 1 78.62 64 SER B N 1
ATOM 2153 C CA . SER B 1 64 ? -6.926 19.719 8.797 1 78.62 64 SER B CA 1
ATOM 2154 C C . SER B 1 64 ? -6.078 20.031 7.566 1 78.62 64 SER B C 1
ATOM 2156 O O . SER B 1 64 ? -5.293 19.188 7.121 1 78.62 64 SER B O 1
ATOM 2158 N N . VAL B 1 65 ? -6.211 21.172 7.07 1 79.81 65 VAL B N 1
ATOM 2159 C CA . VAL B 1 65 ? -5.453 21.578 5.891 1 79.81 65 VAL B CA 1
ATOM 2160 C C . VAL B 1 65 ? -3.963 21.641 6.227 1 79.81 65 VAL B C 1
ATOM 2162 O O . VAL B 1 65 ? -3.125 21.219 5.422 1 79.81 65 VAL B O 1
ATOM 2165 N N . ALA B 1 66 ? -3.721 22.125 7.398 1 80.44 66 ALA B N 1
ATOM 2166 C CA . ALA B 1 66 ? -2.328 22.203 7.832 1 80.44 66 ALA B CA 1
ATOM 2167 C C . ALA B 1 66 ? -1.696 20.812 7.91 1 80.44 66 ALA B C 1
ATOM 2169 O O . ALA B 1 66 ? -0.539 20.625 7.527 1 80.44 66 ALA B O 1
ATOM 2170 N N . MET B 1 67 ? -2.404 19.953 8.375 1 85.62 67 MET B N 1
ATOM 2171 C CA . MET B 1 67 ? -1.913 18.578 8.453 1 85.62 67 MET B CA 1
ATOM 2172 C C . MET B 1 67 ? -1.708 17.984 7.059 1 85.62 67 MET B C 1
ATOM 2174 O O . MET B 1 67 ? -0.702 17.328 6.801 1 85.62 67 MET B O 1
ATOM 2178 N N . LEU B 1 68 ? -2.658 18.25 6.219 1 89.88 68 LEU B N 1
ATOM 2179 C CA . LEU B 1 68 ? -2.578 17.719 4.863 1 89.88 68 LEU B CA 1
ATOM 2180 C C . LEU B 1 68 ? -1.396 18.312 4.113 1 89.88 68 LEU B C 1
ATOM 2182 O O . LEU B 1 68 ? -0.792 17.656 3.264 1 89.88 68 LEU B O 1
ATOM 2186 N N . GLU B 1 69 ? -1.032 19.484 4.426 1 89.12 69 GLU B N 1
ATOM 2187 C CA . GLU B 1 69 ? 0.117 20.141 3.809 1 89.12 69 GLU B CA 1
ATOM 2188 C C . GLU B 1 69 ? 1.42 19.438 4.188 1 89.12 69 GLU B C 1
ATOM 2190 O O . GLU B 1 69 ? 2.393 19.484 3.43 1 89.12 69 GLU B O 1
ATOM 2195 N N . GLN B 1 70 ? 1.29 18.844 5.309 1 89.44 70 GLN B N 1
ATOM 2196 C CA . GLN B 1 70 ? 2.496 18.188 5.812 1 89.44 70 GLN B CA 1
ATOM 2197 C C . GLN B 1 70 ? 2.666 16.797 5.207 1 89.44 70 GLN B C 1
ATOM 2199 O O . GLN B 1 70 ? 3.727 16.188 5.34 1 89.44 70 GLN B O 1
ATOM 2204 N N . ILE B 1 71 ? 1.677 16.312 4.445 1 94.94 71 ILE B N 1
ATOM 2205 C CA . ILE B 1 71 ? 1.785 14.914 4.035 1 94.94 71 ILE B CA 1
ATOM 2206 C C . ILE B 1 71 ? 1.431 14.781 2.555 1 94.94 71 ILE B C 1
ATOM 2208 O O . ILE B 1 71 ? 1.502 13.688 1.988 1 94.94 71 ILE B O 1
ATOM 2212 N N . HIS B 1 72 ? 1.078 15.789 1.841 1 94.81 72 HIS B N 1
ATOM 2213 C CA . HIS B 1 72 ? 0.518 15.695 0.498 1 94.81 72 HIS B CA 1
ATOM 2214 C C . HIS B 1 72 ? 1.543 15.148 -0.49 1 94.81 72 HIS B C 1
ATOM 2216 O O . HIS B 1 72 ? 1.19 14.422 -1.418 1 94.81 72 HIS B O 1
ATOM 2222 N N . LEU B 1 73 ? 2.842 15.492 -0.342 1 97 73 LEU B N 1
ATOM 2223 C CA . LEU B 1 73 ? 3.857 14.953 -1.241 1 97 73 LEU B CA 1
ATOM 2224 C C . LEU B 1 73 ? 4.062 13.461 -1.002 1 97 73 LEU B C 1
ATOM 2226 O O . LEU B 1 73 ? 4.254 12.695 -1.95 1 97 73 LEU B O 1
ATOM 2230 N N . LEU B 1 74 ? 4.016 13.031 0.253 1 98.25 74 LEU B N 1
ATOM 2231 C CA . LEU B 1 74 ? 4.105 11.617 0.598 1 98.25 74 LEU B CA 1
ATOM 2232 C C . LEU B 1 74 ? 2.936 10.836 0.009 1 98.25 74 LEU B C 1
ATOM 2234 O O . LEU B 1 74 ? 3.119 9.734 -0.508 1 98.25 74 LEU B O 1
ATOM 2238 N N . ALA B 1 75 ? 1.805 11.422 0.093 1 98.38 75 ALA B N 1
ATOM 2239 C CA . ALA B 1 75 ? 0.6 10.805 -0.458 1 98.38 75 ALA B CA 1
ATOM 2240 C C . ALA B 1 75 ? 0.715 10.633 -1.97 1 98.38 75 ALA B C 1
ATOM 2242 O O . ALA B 1 75 ? 0.371 9.578 -2.508 1 98.38 75 ALA B O 1
ATOM 2243 N N . ALA B 1 76 ? 1.208 11.648 -2.639 1 97.94 76 ALA B N 1
ATOM 2244 C CA . ALA B 1 76 ? 1.359 11.586 -4.09 1 97.94 76 ALA B CA 1
ATOM 2245 C C . ALA B 1 76 ? 2.332 10.477 -4.488 1 97.94 76 ALA B C 1
ATOM 2247 O O . ALA B 1 76 ? 2.051 9.695 -5.398 1 97.94 76 ALA B O 1
ATOM 2248 N N . VAL B 1 77 ? 3.459 10.414 -3.811 1 98.75 77 VAL B N 1
ATOM 2249 C CA . VAL B 1 77 ? 4.449 9.383 -4.098 1 98.75 77 VAL B CA 1
ATOM 2250 C C . VAL B 1 77 ? 3.865 8.008 -3.795 1 98.75 77 VAL B C 1
ATOM 2252 O O . VAL B 1 77 ? 4.133 7.043 -4.516 1 98.75 77 VAL B O 1
ATOM 2255 N N . THR B 1 78 ? 3.061 7.855 -2.734 1 98.69 78 THR B N 1
ATOM 2256 C CA . THR B 1 78 ? 2.422 6.594 -2.377 1 98.69 78 THR B CA 1
ATOM 2257 C C . THR B 1 78 ? 1.471 6.137 -3.48 1 98.69 78 THR B C 1
ATOM 2259 O O . THR B 1 78 ? 1.497 4.977 -3.891 1 98.69 78 THR B O 1
ATOM 2262 N N . VAL B 1 79 ? 0.669 7.07 -4.012 1 98.44 79 VAL B N 1
ATOM 2263 C CA . VAL B 1 79 ? -0.26 6.727 -5.086 1 98.44 79 VAL B CA 1
ATOM 2264 C C . VAL B 1 79 ? 0.519 6.324 -6.336 1 98.44 79 VAL B C 1
ATOM 2266 O O . VAL B 1 79 ? 0.154 5.367 -7.02 1 98.44 79 VAL B O 1
ATOM 2269 N N . LEU B 1 80 ? 1.572 7.07 -6.625 1 98.56 80 LEU B N 1
ATOM 2270 C CA . LEU B 1 80 ? 2.43 6.691 -7.742 1 98.56 80 LEU B CA 1
ATOM 2271 C C . LEU B 1 80 ? 3.006 5.293 -7.539 1 98.56 80 LEU B C 1
ATOM 2273 O O . LEU B 1 80 ? 3.088 4.508 -8.484 1 98.56 80 LEU B O 1
ATOM 2277 N N . GLY B 1 81 ? 3.432 4.984 -6.34 1 98.75 81 GLY B N 1
ATOM 2278 C CA . GLY B 1 81 ? 3.912 3.648 -6.023 1 98.75 81 GLY B CA 1
ATOM 2279 C C . GLY B 1 81 ? 2.869 2.57 -6.242 1 98.75 81 GLY B C 1
ATOM 2280 O O . GLY B 1 81 ? 3.178 1.495 -6.762 1 98.75 81 GLY B O 1
ATOM 2281 N N . VAL B 1 82 ? 1.683 2.832 -5.863 1 98.62 82 VAL B N 1
ATOM 2282 C CA . VAL B 1 82 ? 0.587 1.89 -6.062 1 98.62 82 VAL B CA 1
ATOM 2283 C C . VAL B 1 82 ? 0.364 1.665 -7.559 1 98.62 82 VAL B C 1
ATOM 2285 O O . VAL B 1 82 ? 0.169 0.53 -8 1 98.62 82 VAL B O 1
ATOM 2288 N N . LEU B 1 83 ? 0.381 2.699 -8.32 1 98.44 83 LEU B N 1
ATOM 2289 C CA . LEU B 1 83 ? 0.216 2.578 -9.766 1 98.44 83 LEU B CA 1
ATOM 2290 C C . LEU B 1 83 ? 1.346 1.754 -10.375 1 98.44 83 LEU B C 1
ATOM 2292 O O . LEU B 1 83 ? 1.125 0.996 -11.32 1 98.44 83 LEU B O 1
ATOM 2296 N N . GLU B 1 84 ? 2.51 1.946 -9.875 1 98.75 84 GLU B N 1
ATOM 2297 C CA . GLU B 1 84 ? 3.633 1.129 -10.328 1 98.75 84 GLU B CA 1
ATOM 2298 C C . GLU B 1 84 ? 3.398 -0.347 -10.023 1 98.75 84 GLU B C 1
ATOM 2300 O O . GLU B 1 84 ? 3.654 -1.21 -10.859 1 98.75 84 GLU B O 1
ATOM 2305 N N . GLN B 1 85 ? 2.945 -0.662 -8.781 1 98.38 85 GLN B N 1
ATOM 2306 C CA . GLN B 1 85 ? 2.613 -2.045 -8.453 1 98.38 85 GLN B CA 1
ATOM 2307 C C . GLN B 1 85 ? 1.56 -2.6 -9.406 1 98.38 85 GLN B C 1
ATOM 2309 O O . GLN B 1 85 ? 1.665 -3.74 -9.859 1 98.38 85 GLN B O 1
ATOM 2314 N N . ALA B 1 86 ? 0.546 -1.782 -9.688 1 97.5 86 ALA B N 1
ATOM 2315 C CA . ALA B 1 86 ? -0.49 -2.203 -10.625 1 97.5 86 ALA B CA 1
ATOM 2316 C C . ALA B 1 86 ? 0.106 -2.535 -11.992 1 97.5 86 ALA B C 1
ATOM 2318 O O . ALA B 1 86 ? -0.266 -3.535 -12.617 1 97.5 86 ALA B O 1
ATOM 2319 N N . TYR B 1 87 ? 0.997 -1.706 -12.406 1 98.19 87 TYR B N 1
ATOM 2320 C CA . TYR B 1 87 ? 1.665 -1.946 -13.68 1 98.19 87 TYR B CA 1
ATOM 2321 C C . TYR B 1 87 ? 2.395 -3.285 -13.672 1 98.19 87 TYR B C 1
ATOM 2323 O O . TYR B 1 87 ? 2.303 -4.055 -14.633 1 98.19 87 TYR B O 1
ATOM 2331 N N . PHE B 1 88 ? 3.102 -3.625 -12.648 1 98.25 88 PHE B N 1
ATOM 2332 C CA . PHE B 1 88 ? 3.838 -4.879 -12.547 1 98.25 88 PHE B CA 1
ATOM 2333 C C . PHE B 1 88 ? 2.885 -6.066 -12.539 1 98.25 88 PHE B C 1
ATOM 2335 O O . PHE B 1 88 ? 3.164 -7.098 -13.156 1 98.25 88 PHE B O 1
ATOM 2342 N N . PHE B 1 89 ? 1.72 -5.938 -11.844 1 96.69 89 PHE B N 1
ATOM 2343 C CA . PHE B 1 89 ? 0.713 -6.992 -11.859 1 96.69 89 PHE B CA 1
ATOM 2344 C C . PHE B 1 89 ? 0.2 -7.227 -13.281 1 96.69 89 PHE B C 1
ATOM 2346 O O . PHE B 1 89 ? 0.045 -8.375 -13.703 1 96.69 89 PHE B O 1
ATOM 2353 N N . LEU B 1 90 ? -0.02 -6.109 -14 1 97 90 LEU B N 1
ATOM 2354 C CA . LEU B 1 90 ? -0.523 -6.223 -15.367 1 97 90 LEU B CA 1
ATOM 2355 C C . LEU B 1 90 ? 0.504 -6.895 -16.266 1 97 90 LEU B C 1
ATOM 2357 O O . LEU B 1 90 ? 0.14 -7.625 -17.203 1 97 90 LEU B O 1
ATOM 2361 N N . GLN B 1 91 ? 1.785 -6.676 -16.031 1 97.81 91 GLN B N 1
ATOM 2362 C CA . GLN B 1 91 ? 2.828 -7.34 -16.812 1 97.81 91 GLN B CA 1
ATOM 2363 C C . GLN B 1 91 ? 2.768 -8.852 -16.625 1 97.81 91 GLN B C 1
ATOM 2365 O O . GLN B 1 91 ? 2.973 -9.609 -17.578 1 97.81 91 GLN B O 1
ATOM 2370 N N . VAL B 1 92 ? 2.449 -9.281 -15.375 1 97 92 VAL B N 1
ATOM 2371 C CA . VAL B 1 92 ? 2.344 -10.719 -15.109 1 97 92 VAL B CA 1
ATOM 2372 C C . VAL B 1 92 ? 1.105 -11.281 -15.797 1 97 92 VAL B C 1
ATOM 2374 O O . VAL B 1 92 ? 1.161 -12.352 -16.406 1 97 92 VAL B O 1
ATOM 2377 N N . ILE B 1 93 ? -0.004 -10.586 -15.734 1 95.12 93 ILE B N 1
ATOM 2378 C CA . ILE B 1 93 ? -1.233 -11.023 -16.391 1 95.12 93 ILE B CA 1
ATOM 2379 C C . ILE B 1 93 ? -0.999 -11.164 -17.891 1 95.12 93 ILE B C 1
ATOM 2381 O O . ILE B 1 93 ? -1.391 -12.164 -18.5 1 95.12 93 ILE B O 1
ATOM 2385 N N . HIS B 1 94 ? -0.348 -10.188 -18.469 1 97.12 94 HIS B N 1
ATOM 2386 C CA . HIS B 1 94 ? -0.042 -10.219 -19.891 1 97.12 94 HIS B CA 1
ATOM 2387 C C . HIS B 1 94 ? 0.878 -11.391 -20.234 1 97.12 94 HIS B C 1
ATOM 2389 O O . HIS B 1 94 ? 0.685 -12.07 -21.25 1 97.12 94 HIS B O 1
ATOM 2395 N N . ALA B 1 95 ? 1.866 -11.641 -19.438 1 97.25 95 ALA B N 1
ATOM 2396 C CA . ALA B 1 95 ? 2.793 -12.75 -19.656 1 97.25 95 ALA B CA 1
ATOM 2397 C C . ALA B 1 95 ? 2.072 -14.094 -19.578 1 97.25 95 ALA B C 1
ATOM 2399 O O . ALA B 1 95 ? 2.357 -15 -20.359 1 97.25 95 ALA B O 1
ATOM 2400 N N . ARG B 1 96 ? 1.152 -14.242 -18.641 1 95 96 ARG B N 1
ATOM 2401 C CA . ARG B 1 96 ? 0.367 -15.469 -18.547 1 95 96 ARG B CA 1
ATOM 2402 C C . ARG B 1 96 ? -0.409 -15.734 -19.828 1 95 96 ARG B C 1
ATOM 2404 O O . ARG B 1 96 ? -0.457 -16.859 -20.312 1 95 96 ARG B O 1
ATOM 2411 N N . ARG B 1 97 ? -1.002 -14.672 -20.297 1 95.88 97 ARG B N 1
ATOM 2412 C CA . ARG B 1 97 ? -1.766 -14.797 -21.531 1 95.88 97 ARG B CA 1
ATOM 2413 C C . ARG B 1 97 ? -0.853 -15.117 -22.703 1 95.88 97 ARG B C 1
ATOM 2415 O O . ARG B 1 97 ? -1.165 -15.992 -23.516 1 95.88 97 ARG B O 1
ATOM 2422 N N . LYS B 1 98 ? 0.228 -14.469 -22.812 1 97 98 LYS B N 1
ATOM 2423 C CA . LYS B 1 98 ? 1.188 -14.641 -23.891 1 97 98 LYS B CA 1
ATOM 2424 C C . LYS B 1 98 ? 1.717 -16.078 -23.938 1 97 98 LYS B C 1
ATOM 2426 O O . LYS B 1 98 ? 1.861 -16.656 -25.016 1 97 98 LYS B O 1
ATOM 2431 N N . PHE B 1 99 ? 1.983 -16.703 -22.766 1 97.44 99 PHE B N 1
ATOM 2432 C CA . PHE B 1 99 ? 2.654 -18 -22.719 1 97.44 99 PHE B CA 1
ATOM 2433 C C . PHE B 1 99 ? 1.668 -19.109 -22.375 1 97.44 99 PHE B C 1
ATOM 2435 O O . PHE B 1 99 ? 2.053 -20.266 -22.25 1 97.44 99 PHE B O 1
ATOM 2442 N N . GLY B 1 100 ? 0.408 -18.734 -22.094 1 95.81 100 GLY B N 1
ATOM 2443 C CA . GLY B 1 100 ? -0.626 -19.719 -21.812 1 95.81 100 GLY B CA 1
ATOM 2444 C C . GLY B 1 100 ? -0.454 -20.391 -20.469 1 95.81 100 GLY B C 1
ATOM 2445 O O . GLY B 1 100 ? -0.621 -21.609 -20.344 1 95.81 100 GLY B O 1
ATOM 2446 N N . ILE B 1 101 ? 0.017 -19.703 -19.484 1 94 101 ILE B N 1
ATOM 2447 C CA . ILE B 1 101 ? 0.223 -20.25 -18.156 1 94 101 ILE B CA 1
ATOM 2448 C C . ILE B 1 101 ? -0.98 -19.922 -17.266 1 94 101 ILE B C 1
ATOM 2450 O O . ILE B 1 101 ? -1.242 -18.75 -16.969 1 94 101 ILE B O 1
ATOM 2454 N N . SER B 1 102 ? -1.702 -21 -16.766 1 91.12 102 SER B N 1
ATOM 2455 C CA . SER B 1 102 ? -2.898 -20.781 -15.969 1 91.12 102 SER B CA 1
ATOM 2456 C C . SER B 1 102 ? -2.57 -20.781 -14.477 1 91.12 102 SER B C 1
ATOM 2458 O O . SER B 1 102 ? -1.746 -21.578 -14.016 1 91.12 102 SER B O 1
ATOM 2460 N N . PRO B 1 103 ? -3.262 -20 -13.727 1 87.88 103 PRO B N 1
ATOM 2461 C CA . PRO B 1 103 ? -3.127 -20.094 -12.273 1 87.88 103 PRO B CA 1
ATOM 2462 C C . PRO B 1 103 ? -3.611 -21.422 -11.719 1 87.88 103 PRO B C 1
ATOM 2464 O O . PRO B 1 103 ? -4.496 -22.062 -12.297 1 87.88 103 PRO B O 1
ATOM 2467 N N . PRO B 1 104 ? -2.812 -21.859 -10.711 1 89.81 104 PRO B N 1
ATOM 2468 C CA . PRO B 1 104 ? -1.865 -21.203 -9.812 1 89.81 104 PRO B CA 1
ATOM 2469 C C . PRO B 1 104 ? -0.41 -21.453 -10.195 1 89.81 104 PRO B C 1
ATOM 2471 O O . PRO B 1 104 ? 0.498 -21.188 -9.406 1 89.81 104 PRO B O 1
ATOM 2474 N N . ASN B 1 105 ? -0.178 -21.938 -11.422 1 90 105 ASN B N 1
ATOM 2475 C CA . ASN B 1 105 ? 1.178 -22.281 -11.836 1 90 105 ASN B CA 1
ATOM 2476 C C . ASN B 1 105 ? 2.098 -21.062 -11.812 1 90 105 ASN B C 1
ATOM 2478 O O . ASN B 1 105 ? 1.701 -19.984 -12.219 1 90 105 ASN B O 1
ATOM 2482 N N . ILE B 1 106 ? 3.311 -21.312 -11.344 1 89.94 106 ILE B N 1
ATOM 2483 C CA . ILE B 1 106 ? 4.266 -20.203 -11.297 1 89.94 106 ILE B CA 1
ATOM 2484 C C . ILE B 1 106 ? 5.512 -20.562 -12.094 1 89.94 106 ILE B C 1
ATOM 2486 O O . ILE B 1 106 ? 6.504 -19.828 -12.086 1 89.94 106 ILE B O 1
ATOM 2490 N N . SER B 1 107 ? 5.469 -21.703 -12.742 1 91.44 107 SER B N 1
ATOM 2491 C CA . SER B 1 107 ? 6.57 -22.141 -13.602 1 91.44 107 SER B CA 1
ATOM 2492 C C . SER B 1 107 ? 6.195 -22.031 -15.078 1 91.44 107 SER B C 1
ATOM 2494 O O . SER B 1 107 ? 5.027 -22.188 -15.438 1 91.44 107 SER B O 1
ATOM 2496 N N . GLY B 1 108 ? 7.156 -21.797 -15.914 1 93.81 108 GLY B N 1
ATOM 2497 C CA . GLY B 1 108 ? 7.004 -21.641 -17.359 1 93.81 108 GLY B CA 1
ATOM 2498 C C . GLY B 1 108 ? 8.289 -21.25 -18.062 1 93.81 108 GLY B C 1
ATOM 2499 O O . GLY B 1 108 ? 9.383 -21.562 -17.578 1 93.81 108 GLY B O 1
ATOM 2500 N N . PRO B 1 109 ? 8.148 -20.719 -19.234 1 96.56 109 PRO B N 1
ATOM 2501 C CA . PRO B 1 109 ? 9.359 -20.234 -19.891 1 96.56 109 PRO B CA 1
ATOM 2502 C C . PRO B 1 109 ? 10.133 -19.219 -19.047 1 96.56 109 PRO B C 1
ATOM 2504 O O . PRO B 1 109 ? 9.539 -18.516 -18.234 1 96.56 109 PRO B O 1
ATOM 2507 N N . PRO B 1 110 ? 11.383 -19.125 -19.25 1 96.38 110 PRO B N 1
ATOM 2508 C CA . PRO B 1 110 ? 12.242 -18.281 -18.406 1 96.38 110 PRO B CA 1
ATOM 2509 C C . PRO B 1 110 ? 11.773 -16.828 -18.375 1 96.38 110 PRO B C 1
ATOM 2511 O O . PRO B 1 110 ? 11.867 -16.172 -17.328 1 96.38 110 PRO B O 1
ATOM 2514 N N . GLU B 1 111 ? 11.352 -16.359 -19.484 1 96.75 111 GLU B N 1
ATOM 2515 C CA . GLU B 1 111 ? 10.875 -14.977 -19.5 1 96.75 111 GLU B CA 1
ATOM 2516 C C . GLU B 1 111 ? 9.711 -14.781 -18.531 1 96.75 111 GLU B C 1
ATOM 2518 O O . GLU B 1 111 ? 9.664 -13.781 -17.812 1 96.75 111 GLU B O 1
ATOM 2523 N N . PHE B 1 112 ? 8.797 -15.711 -18.531 1 97.62 112 PHE B N 1
ATOM 2524 C CA . PHE B 1 112 ? 7.664 -15.633 -17.625 1 97.62 112 PHE B CA 1
ATOM 2525 C C . PHE B 1 112 ? 8.125 -15.664 -16.172 1 97.62 112 PHE B C 1
ATOM 2527 O O . PHE B 1 112 ? 7.68 -14.859 -15.352 1 97.62 112 PHE B O 1
ATOM 2534 N N . GLU B 1 113 ? 8.984 -16.594 -15.883 1 96.94 113 GLU B N 1
ATOM 2535 C CA . GLU B 1 113 ? 9.461 -16.75 -14.508 1 96.94 113 GLU B CA 1
ATOM 2536 C C . GLU B 1 113 ? 10.172 -15.492 -14.023 1 96.94 113 GLU B C 1
ATOM 2538 O O . GLU B 1 113 ? 10.023 -15.102 -12.859 1 96.94 113 GLU B O 1
ATOM 2543 N N . ARG B 1 114 ? 10.883 -14.844 -14.906 1 97.44 114 ARG B N 1
ATOM 2544 C CA . ARG B 1 114 ? 11.57 -13.609 -14.539 1 97.44 114 ARG B CA 1
ATOM 2545 C C . ARG B 1 114 ? 10.57 -12.5 -14.242 1 97.44 114 ARG B C 1
ATOM 2547 O O . ARG B 1 114 ? 10.719 -11.766 -13.258 1 97.44 114 ARG B O 1
ATOM 2554 N N . ILE B 1 115 ? 9.586 -12.375 -15.078 1 97.88 115 ILE B N 1
ATOM 2555 C CA . ILE B 1 115 ? 8.57 -11.352 -14.891 1 97.88 115 ILE B CA 1
ATOM 2556 C C . ILE B 1 115 ? 7.816 -11.602 -13.586 1 97.88 115 ILE B C 1
ATOM 2558 O O . ILE B 1 115 ? 7.598 -10.672 -12.805 1 97.88 115 ILE B O 1
ATOM 2562 N N . PHE B 1 116 ? 7.52 -12.844 -13.367 1 97.06 116 PHE B N 1
ATOM 2563 C CA . PHE B 1 116 ? 6.789 -13.227 -12.172 1 97.06 116 PHE B CA 1
ATOM 2564 C C . PHE B 1 116 ? 7.605 -12.922 -10.914 1 97.06 116 PHE B C 1
ATOM 2566 O O . PHE B 1 116 ? 7.098 -12.312 -9.969 1 97.06 116 PHE B O 1
ATOM 2573 N N . ARG B 1 117 ? 8.844 -13.312 -10.883 1 96.44 117 ARG B N 1
ATOM 2574 C CA . ARG B 1 117 ? 9.703 -13.102 -9.727 1 96.44 117 ARG B CA 1
ATOM 2575 C C . ARG B 1 117 ? 9.953 -11.617 -9.5 1 96.44 117 ARG B C 1
ATOM 2577 O O . ARG B 1 117 ? 10.039 -11.164 -8.352 1 96.44 117 ARG B O 1
ATOM 2584 N N . ALA B 1 118 ? 10.125 -10.867 -10.578 1 97.81 118 ALA B N 1
ATOM 2585 C CA . ALA B 1 118 ? 10.305 -9.422 -10.461 1 97.81 118 ALA B CA 1
ATOM 2586 C C . ALA B 1 118 ? 9.109 -8.773 -9.773 1 97.81 118 ALA B C 1
ATOM 2588 O O . ALA B 1 118 ? 9.281 -7.91 -8.906 1 97.81 118 ALA B O 1
ATOM 2589 N N . GLN B 1 119 ? 7.969 -9.234 -10.188 1 97.56 119 GLN B N 1
ATOM 2590 C CA . GLN B 1 119 ? 6.746 -8.695 -9.602 1 97.56 119 GLN B CA 1
ATOM 2591 C C . GLN B 1 119 ? 6.625 -9.07 -8.133 1 97.56 119 GLN B C 1
ATOM 2593 O O . GLN B 1 119 ? 6.285 -8.234 -7.293 1 97.56 119 GLN B O 1
ATOM 2598 N N . VAL B 1 120 ? 6.91 -10.289 -7.797 1 96.62 120 VAL B N 1
ATOM 2599 C CA . VAL B 1 120 ? 6.816 -10.766 -6.422 1 96.62 120 VAL B CA 1
ATOM 2600 C C . VAL B 1 120 ? 7.797 -9.992 -5.539 1 96.62 120 VAL B C 1
ATOM 2602 O O . VAL B 1 120 ? 7.438 -9.539 -4.449 1 96.62 120 VAL B O 1
ATOM 2605 N N . ASN B 1 121 ? 8.992 -9.859 -6.016 1 96.44 121 ASN B N 1
ATOM 2606 C CA . ASN B 1 121 ? 10 -9.102 -5.277 1 96.44 121 ASN B CA 1
ATOM 2607 C C . ASN B 1 121 ? 9.547 -7.664 -5.035 1 96.44 121 ASN B C 1
ATOM 2609 O O . ASN B 1 121 ? 9.719 -7.137 -3.938 1 96.44 121 ASN B O 1
ATOM 2613 N N . SER B 1 122 ? 9 -7.102 -6.078 1 98 122 SER B N 1
ATOM 2614 C CA . SER B 1 122 ? 8.516 -5.727 -5.969 1 98 122 SER B CA 1
ATOM 2615 C C . SER B 1 122 ? 7.383 -5.617 -4.953 1 98 122 SER B C 1
ATOM 2617 O O . SER B 1 122 ? 7.324 -4.656 -4.184 1 98 122 SER B O 1
ATOM 2619 N N . SER B 1 123 ? 6.527 -6.582 -4.938 1 97 123 SER B N 1
ATOM 2620 C CA . SER B 1 123 ? 5.41 -6.594 -4 1 97 123 SER B CA 1
ATOM 2621 C C . SER B 1 123 ? 5.895 -6.766 -2.566 1 97 123 SER B C 1
ATOM 2623 O O . SER B 1 123 ? 5.309 -6.211 -1.635 1 97 123 SER B O 1
ATOM 2625 N N . GLU B 1 124 ? 6.969 -7.477 -2.354 1 96.5 124 GLU B N 1
ATOM 2626 C CA . GLU B 1 124 ? 7.543 -7.715 -1.032 1 96.5 124 GLU B CA 1
ATOM 2627 C C . GLU B 1 124 ? 8.156 -6.438 -0.458 1 96.5 124 GLU B C 1
ATOM 2629 O O . GLU B 1 124 ? 8.102 -6.207 0.751 1 96.5 124 GLU B O 1
ATOM 2634 N N . TYR B 1 125 ? 8.695 -5.715 -1.302 1 97.56 125 TYR B N 1
ATOM 2635 C CA . TYR B 1 125 ? 9.445 -4.547 -0.854 1 97.56 125 TYR B CA 1
ATOM 2636 C C . TYR B 1 125 ? 8.539 -3.328 -0.74 1 97.56 125 TYR B C 1
ATOM 2638 O O . TYR B 1 125 ? 8.883 -2.346 -0.079 1 97.56 125 TYR B O 1
ATOM 2646 N N . PHE B 1 126 ? 7.398 -3.361 -1.344 1 98.31 126 PHE B N 1
ATOM 2647 C CA . PHE B 1 126 ? 6.535 -2.189 -1.439 1 98.31 126 PHE B CA 1
ATOM 2648 C C . PHE B 1 126 ? 6.109 -1.716 -0.055 1 98.31 126 PHE B C 1
ATOM 2650 O O . PHE B 1 126 ? 6.215 -0.528 0.259 1 98.31 126 PHE B O 1
ATOM 2657 N N . PRO B 1 127 ? 5.621 -2.629 0.859 1 97.69 127 PRO B N 1
ATOM 2658 C CA . PRO B 1 127 ? 5.223 -2.15 2.186 1 97.69 127 PRO B CA 1
ATOM 2659 C C . PRO B 1 127 ? 6.395 -1.587 2.984 1 97.69 127 PRO B C 1
ATOM 2661 O O . PRO B 1 127 ? 6.215 -0.671 3.791 1 97.69 127 PRO B O 1
ATOM 2664 N N . ILE B 1 128 ? 7.547 -2.15 2.824 1 97.94 128 ILE B N 1
ATOM 2665 C CA . ILE B 1 128 ? 8.75 -1.636 3.469 1 97.94 128 ILE B CA 1
ATOM 2666 C C . ILE B 1 128 ? 9 -0.199 3.016 1 97.94 128 ILE B C 1
ATOM 2668 O O . ILE B 1 128 ? 9.219 0.69 3.844 1 97.94 128 ILE B O 1
ATOM 2672 N N . PHE B 1 129 ? 8.969 0.008 1.715 1 98.81 129 PHE B N 1
ATOM 2673 C CA . PHE B 1 129 ? 9.172 1.32 1.113 1 98.81 129 PHE B CA 1
ATOM 2674 C C . PHE B 1 129 ? 8.156 2.324 1.656 1 98.81 129 PHE B C 1
ATOM 2676 O O . PHE B 1 129 ? 8.531 3.414 2.096 1 98.81 129 PHE B O 1
ATOM 2683 N N . VAL B 1 130 ? 6.867 1.927 1.687 1 98.69 130 VAL B N 1
ATOM 2684 C CA . VAL B 1 130 ? 5.805 2.834 2.115 1 98.69 130 VAL B CA 1
ATOM 2685 C C . VAL B 1 130 ? 5.992 3.189 3.588 1 98.69 130 VAL B C 1
ATOM 2687 O O . VAL B 1 130 ? 5.887 4.359 3.969 1 98.69 130 VAL B O 1
ATOM 2690 N N . ALA B 1 131 ? 6.312 2.232 4.418 1 98.25 131 ALA B N 1
ATOM 2691 C CA . ALA B 1 131 ? 6.531 2.469 5.84 1 98.25 131 ALA B CA 1
ATOM 2692 C C . ALA B 1 131 ? 7.668 3.465 6.062 1 98.25 131 ALA B C 1
ATOM 2694 O O . ALA B 1 131 ? 7.531 4.406 6.848 1 98.25 131 ALA B O 1
ATOM 2695 N N . LEU B 1 132 ? 8.695 3.285 5.383 1 98.62 132 LEU B N 1
ATOM 2696 C CA . LEU B 1 132 ? 9.867 4.145 5.559 1 98.62 132 LEU B CA 1
ATOM 2697 C C . LEU B 1 132 ? 9.602 5.539 5 1 98.62 132 LEU B C 1
ATOM 2699 O O . LEU B 1 132 ? 10.008 6.539 5.598 1 98.62 132 LEU B O 1
ATOM 2703 N N . LEU B 1 133 ? 8.961 5.582 3.816 1 98.75 133 LEU B N 1
ATOM 2704 C CA . LEU B 1 133 ? 8.617 6.855 3.197 1 98.75 133 LEU B CA 1
ATOM 2705 C C . LEU B 1 133 ? 7.863 7.75 4.18 1 98.75 133 LEU B C 1
ATOM 2707 O O . LEU B 1 133 ? 8.234 8.914 4.375 1 98.75 133 LEU B O 1
ATOM 2711 N N . TRP B 1 134 ? 6.906 7.203 4.855 1 98.31 134 TRP B N 1
ATOM 2712 C CA . TRP B 1 134 ? 6.039 7.98 5.734 1 98.31 134 TRP B CA 1
ATOM 2713 C C . TRP B 1 134 ? 6.762 8.344 7.031 1 98.31 134 TRP B C 1
ATOM 2715 O O . TRP B 1 134 ? 6.629 9.461 7.531 1 98.31 134 TRP B O 1
ATOM 2725 N N . GLN B 1 135 ? 7.609 7.473 7.574 1 98 135 GLN B N 1
ATOM 2726 C CA . GLN B 1 135 ? 8.359 7.816 8.773 1 98 135 GLN B CA 1
ATOM 2727 C C . GLN B 1 135 ? 9.398 8.898 8.484 1 98 135 GLN B C 1
ATOM 2729 O O . GLN B 1 135 ? 9.539 9.852 9.258 1 98 135 GLN B O 1
ATOM 2734 N N . ALA B 1 136 ? 10.055 8.758 7.387 1 98.44 136 ALA B N 1
ATOM 2735 C CA . ALA B 1 136 ? 11.055 9.758 7.008 1 98.44 136 ALA B CA 1
ATOM 2736 C C . ALA B 1 136 ? 10.391 11.102 6.707 1 98.44 136 ALA B C 1
ATOM 2738 O O . ALA B 1 136 ? 10.922 12.156 7.07 1 98.44 136 ALA B O 1
ATOM 2739 N N . GLY B 1 137 ? 9.258 11.102 6.031 1 97.94 137 GLY B N 1
ATOM 2740 C CA . GLY B 1 137 ? 8.555 12.328 5.695 1 97.94 137 GLY B CA 1
ATOM 2741 C C . GLY B 1 137 ? 7.961 13.031 6.902 1 97.94 137 GLY B C 1
ATOM 2742 O O . GLY B 1 137 ? 8.023 14.258 7.012 1 97.94 137 GLY B O 1
ATOM 2743 N N . LEU B 1 138 ? 7.414 12.297 7.824 1 96.25 138 LEU B N 1
ATOM 2744 C CA . LEU B 1 138 ? 6.727 12.844 8.984 1 96.25 138 LEU B CA 1
ATOM 2745 C C . LEU B 1 138 ? 7.723 13.359 10.016 1 96.25 138 LEU B C 1
ATOM 2747 O O . LEU B 1 138 ? 7.5 14.398 10.641 1 96.25 138 LEU B O 1
ATOM 2751 N N . PHE B 1 139 ? 8.844 12.648 10.133 1 95.12 139 PHE B N 1
ATOM 2752 C CA . PHE B 1 139 ? 9.688 12.961 11.289 1 95.12 139 PHE B CA 1
ATOM 2753 C C . PHE B 1 139 ? 10.945 13.695 10.852 1 95.12 139 PHE B C 1
ATOM 2755 O O . PHE B 1 139 ? 11.57 14.398 11.656 1 95.12 139 PHE B O 1
ATOM 2762 N N . PHE B 1 140 ? 11.352 13.539 9.617 1 95.38 140 PHE B N 1
ATOM 2763 C CA . PHE B 1 140 ? 12.57 14.195 9.164 1 95.38 140 PHE B CA 1
ATOM 2764 C C . PHE B 1 140 ? 12.242 15.359 8.234 1 95.38 140 PHE B C 1
ATOM 2766 O O . PHE B 1 140 ? 12.18 16.516 8.664 1 95.38 140 PHE B O 1
ATOM 2773 N N . HIS B 1 141 ? 11.852 15.156 6.992 1 96.25 141 HIS B N 1
ATOM 2774 C CA . HIS B 1 141 ? 11.547 16.188 6.012 1 96.25 141 HIS B CA 1
ATOM 2775 C C . HIS B 1 141 ? 10.719 15.633 4.859 1 96.25 141 HIS B C 1
ATOM 2777 O O . HIS B 1 141 ? 11.188 14.766 4.117 1 96.25 141 HIS B O 1
ATOM 2783 N N . GLN B 1 142 ? 9.586 16.141 4.602 1 96.12 142 GLN B N 1
ATOM 2784 C CA . GLN B 1 142 ? 8.656 15.633 3.6 1 96.12 142 GLN B CA 1
ATOM 2785 C C . GLN B 1 142 ? 9.25 15.734 2.199 1 96.12 142 GLN B C 1
ATOM 2787 O O . GLN B 1 142 ? 9.141 14.797 1.405 1 96.12 142 GLN B O 1
ATOM 2792 N N . GLY B 1 143 ? 9.891 16.844 1.899 1 96.38 143 GLY B N 1
ATOM 2793 C CA . GLY B 1 143 ? 10.461 17.047 0.575 1 96.38 143 GLY B CA 1
ATOM 2794 C C . GLY B 1 143 ? 11.555 16.062 0.234 1 96.38 143 GLY B C 1
ATOM 2795 O O . GLY B 1 143 ? 11.57 15.492 -0.859 1 96.38 143 GLY B O 1
ATOM 2796 N N . LEU B 1 144 ? 12.438 15.93 1.175 1 97.25 144 LEU B N 1
ATOM 2797 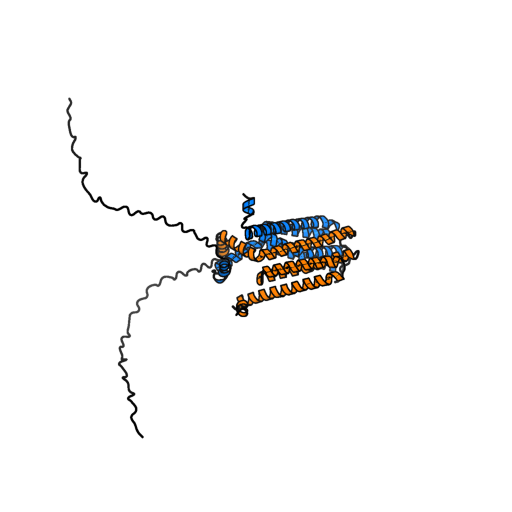C CA . LEU B 1 144 ? 13.523 14.984 0.962 1 97.25 144 LEU B CA 1
ATOM 2798 C C . LEU B 1 144 ? 12.992 13.562 0.826 1 97.25 144 LEU B C 1
ATOM 2800 O O . LEU B 1 144 ? 13.414 12.82 -0.062 1 97.25 144 LEU B O 1
ATOM 2804 N N . ALA B 1 145 ? 12.094 13.195 1.729 1 98.56 145 ALA B N 1
ATOM 2805 C CA . ALA B 1 145 ? 11.492 11.867 1.661 1 98.56 145 ALA B CA 1
ATOM 2806 C C . ALA B 1 145 ? 10.805 11.641 0.318 1 98.56 145 ALA B C 1
ATOM 2808 O O . ALA B 1 145 ? 10.945 10.578 -0.29 1 98.56 145 ALA B O 1
ATOM 2809 N N . ALA B 1 146 ? 10.086 12.617 -0.168 1 98.62 146 ALA B N 1
ATOM 2810 C CA . ALA B 1 146 ? 9.398 12.508 -1.448 1 98.62 146 ALA B CA 1
ATOM 2811 C C . ALA B 1 146 ? 10.383 12.352 -2.598 1 98.62 146 ALA B C 1
ATOM 2813 O O . ALA B 1 146 ? 10.18 11.539 -3.504 1 98.62 146 ALA B O 1
ATOM 2814 N N . ALA B 1 147 ? 11.453 13.148 -2.572 1 98.62 147 ALA B N 1
ATOM 2815 C CA . ALA B 1 147 ? 12.469 13.062 -3.613 1 98.62 147 ALA B CA 1
ATOM 2816 C C . ALA B 1 147 ? 13.117 11.68 -3.631 1 98.62 147 ALA B C 1
ATOM 2818 O O . ALA B 1 147 ? 13.266 11.07 -4.695 1 98.62 147 ALA B O 1
ATOM 2819 N N . LEU B 1 148 ? 13.469 11.195 -2.479 1 98.81 148 LEU B N 1
ATOM 2820 C CA . LEU B 1 148 ? 14.047 9.859 -2.369 1 98.81 148 LEU B CA 1
ATOM 2821 C C . LEU B 1 148 ? 13.031 8.797 -2.787 1 98.81 148 LEU B C 1
ATOM 2823 O O . LEU B 1 148 ? 13.406 7.785 -3.389 1 98.81 148 LEU B O 1
ATOM 2827 N N . GLY B 1 149 ? 11.766 8.977 -2.406 1 98.88 149 GLY B N 1
ATOM 2828 C CA . GLY B 1 149 ? 10.719 8.07 -2.846 1 98.88 149 GLY B CA 1
ATOM 2829 C C . GLY B 1 149 ? 10.602 7.973 -4.355 1 98.88 149 GLY B C 1
ATOM 2830 O O . GLY B 1 149 ? 10.477 6.879 -4.906 1 98.88 149 GLY B O 1
ATOM 2831 N N . LEU B 1 150 ? 10.648 9.125 -5.023 1 98.75 150 LEU B N 1
ATOM 2832 C CA . LEU B 1 150 ? 10.594 9.141 -6.48 1 98.75 150 LEU B CA 1
ATO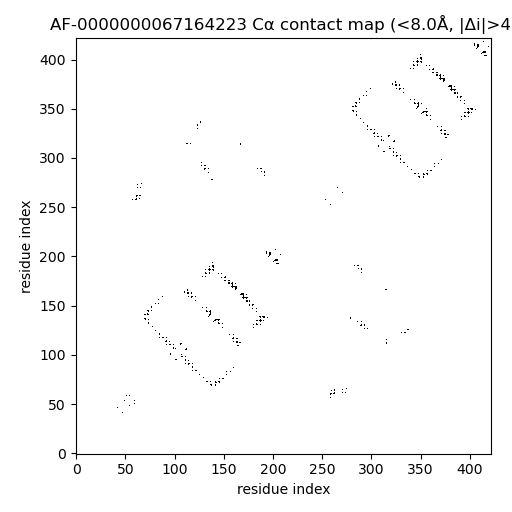M 2833 C C . LEU B 1 150 ? 11.805 8.43 -7.074 1 98.75 150 LEU B C 1
ATOM 2835 O O . LEU B 1 150 ? 11.68 7.688 -8.055 1 98.75 150 LEU B O 1
ATOM 2839 N N . LEU B 1 151 ? 12.938 8.688 -6.488 1 98.75 151 LEU B N 1
ATOM 2840 C CA . LEU B 1 151 ? 14.156 8 -6.93 1 98.75 151 LEU B CA 1
ATOM 2841 C C . LEU B 1 151 ? 14.023 6.492 -6.746 1 98.75 151 LEU B C 1
ATOM 2843 O O . LEU B 1 151 ? 14.422 5.723 -7.621 1 98.75 151 LEU B O 1
ATOM 2847 N N . TYR B 1 152 ? 13.531 6.031 -5.629 1 98.88 152 TYR B N 1
ATOM 2848 C CA . TYR B 1 152 ? 13.305 4.617 -5.352 1 98.88 152 TYR B CA 1
ATOM 2849 C C . TYR B 1 152 ? 12.383 4 -6.395 1 98.88 152 TYR B C 1
ATOM 2851 O O . TYR B 1 152 ? 12.672 2.934 -6.938 1 98.88 152 TYR B O 1
ATOM 2859 N N . LEU B 1 153 ? 11.258 4.68 -6.66 1 98.81 153 LEU B N 1
ATOM 2860 C CA . LEU B 1 153 ? 10.297 4.152 -7.617 1 98.81 153 LEU B CA 1
ATOM 2861 C C . LEU B 1 153 ? 10.914 4.035 -9.008 1 98.81 153 LEU B C 1
ATOM 2863 O O . LEU B 1 153 ? 10.672 3.061 -9.719 1 98.81 153 LEU B O 1
ATOM 2867 N N . TYR B 1 154 ? 11.664 5.051 -9.383 1 98.75 154 TYR B N 1
ATOM 2868 C CA . TYR B 1 154 ? 12.344 4.984 -10.664 1 98.75 154 TYR B CA 1
ATOM 2869 C C . TYR B 1 154 ? 13.297 3.793 -10.727 1 98.75 154 TYR B C 1
ATOM 2871 O O . TYR B 1 154 ? 13.328 3.062 -11.719 1 98.75 154 TYR B O 1
ATOM 2879 N N . SER B 1 155 ? 14.047 3.578 -9.734 1 98.62 155 SER B N 1
ATOM 2880 C CA . SER B 1 155 ? 15 2.473 -9.672 1 98.62 155 SER B CA 1
ATOM 2881 C C . SER B 1 155 ? 14.281 1.126 -9.695 1 98.62 155 SER B C 1
ATOM 2883 O O . SER B 1 155 ? 14.773 0.166 -10.297 1 98.62 155 SER B O 1
ATOM 2885 N N . ARG B 1 156 ? 13.18 1.028 -9.055 1 98.62 156 ARG B N 1
ATOM 2886 C CA . ARG B 1 156 ? 12.406 -0.21 -9.055 1 98.62 156 ARG B CA 1
ATOM 2887 C C . ARG B 1 156 ? 11.852 -0.505 -10.445 1 98.62 156 ARG B C 1
ATOM 2889 O O . ARG B 1 156 ? 11.742 -1.668 -10.844 1 98.62 156 ARG B O 1
ATOM 2896 N N . TYR B 1 157 ? 11.422 0.583 -11.109 1 98.69 157 TYR B N 1
ATOM 2897 C CA . TYR B 1 157 ? 11.016 0.402 -12.5 1 98.69 157 TYR B CA 1
ATOM 2898 C C . TYR B 1 157 ? 12.164 -0.171 -13.328 1 98.69 157 TYR B C 1
ATOM 2900 O O . TYR B 1 157 ? 11.969 -1.127 -14.086 1 98.69 157 TYR B O 1
ATOM 2908 N N . CYS B 1 158 ? 13.352 0.364 -13.164 1 98.38 158 CYS B N 1
ATOM 2909 C CA . CYS B 1 158 ? 14.531 -0.135 -13.867 1 98.38 158 CYS B CA 1
ATOM 2910 C C . CYS B 1 158 ? 14.836 -1.575 -13.469 1 98.38 158 CYS B C 1
ATOM 2912 O O . CYS B 1 158 ? 15.219 -2.387 -14.312 1 98.38 158 CYS B O 1
ATOM 2914 N N . TYR B 1 159 ? 14.695 -1.857 -12.219 1 98.5 159 TYR B N 1
ATOM 2915 C CA . TYR B 1 159 ? 14.891 -3.219 -11.727 1 98.5 159 TYR B CA 1
ATOM 2916 C C . TYR B 1 159 ? 13.961 -4.191 -12.453 1 98.5 159 TYR B C 1
ATOM 2918 O O . TYR B 1 159 ? 14.406 -5.234 -12.938 1 98.5 159 TYR B O 1
ATOM 2926 N N . PHE B 1 160 ? 12.703 -3.855 -12.492 1 98.38 160 PHE B N 1
ATOM 2927 C CA . PHE B 1 160 ? 11.719 -4.734 -13.117 1 98.38 160 PHE B CA 1
ATOM 2928 C C . PHE B 1 160 ? 12.047 -4.949 -14.594 1 98.38 160 PHE B C 1
ATOM 2930 O O . PHE B 1 160 ? 12.062 -6.082 -15.07 1 98.38 160 PHE B O 1
ATOM 2937 N N . MET B 1 161 ? 12.352 -3.83 -15.32 1 97.88 161 MET B N 1
ATOM 2938 C CA . MET B 1 161 ? 12.656 -3.91 -16.75 1 97.88 161 MET B CA 1
ATOM 2939 C C . MET B 1 161 ? 13.938 -4.691 -16.984 1 97.88 161 MET B C 1
ATOM 2941 O O . MET B 1 161 ? 14.023 -5.48 -17.938 1 97.88 161 MET B O 1
ATOM 2945 N N . GLY B 1 162 ? 14.891 -4.492 -16.141 1 97.38 162 GLY B N 1
ATOM 2946 C CA . GLY B 1 162 ? 16.141 -5.242 -16.25 1 97.3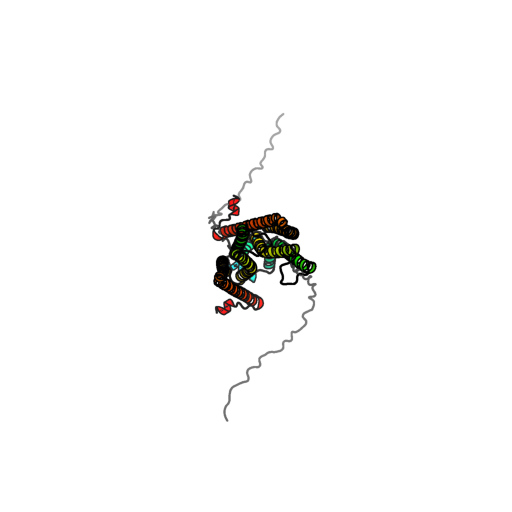8 162 GLY B CA 1
ATOM 2947 C C . GLY B 1 162 ? 15.953 -6.73 -16.016 1 97.38 162 GLY B C 1
ATOM 2948 O O . GLY B 1 162 ? 16.5 -7.555 -16.75 1 97.38 162 GLY B O 1
ATOM 2949 N N . TYR B 1 163 ? 15.195 -7.023 -15.008 1 96.25 163 TYR B N 1
ATOM 2950 C CA . TYR B 1 163 ? 14.953 -8.422 -14.664 1 96.25 163 TYR B CA 1
ATOM 2951 C C . TYR B 1 163 ? 14.188 -9.125 -15.773 1 96.25 163 TYR B C 1
ATOM 2953 O O . TYR B 1 163 ? 14.484 -10.273 -16.109 1 96.25 163 TYR B O 1
ATOM 2961 N N . ARG B 1 164 ? 13.172 -8.453 -16.266 1 96.31 164 ARG B N 1
ATOM 2962 C CA . ARG B 1 164 ? 12.414 -8.984 -17.391 1 96.31 164 ARG B CA 1
ATOM 2963 C C . ARG B 1 164 ? 13.336 -9.359 -18.547 1 96.31 164 ARG B C 1
ATOM 2965 O O . ARG B 1 164 ? 13.141 -10.391 -19.203 1 96.31 164 ARG B O 1
ATOM 2972 N N . ALA B 1 165 ? 14.414 -8.641 -18.797 1 95.69 165 ALA B N 1
ATOM 2973 C CA . ALA B 1 165 ? 15.344 -8.844 -19.906 1 95.69 165 ALA B CA 1
ATOM 2974 C C . ALA B 1 165 ? 16.344 -9.953 -19.594 1 95.69 165 ALA B C 1
ATOM 2976 O O . ALA B 1 165 ? 16.609 -10.828 -20.422 1 95.69 165 ALA B O 1
ATOM 2977 N N . SER B 1 166 ? 16.938 -9.891 -18.406 1 95.44 166 SER B N 1
ATOM 2978 C CA . SER B 1 166 ? 17.891 -10.898 -17.953 1 95.44 166 SER B CA 1
ATOM 2979 C C . SER B 1 166 ? 18.078 -10.844 -16.438 1 95.44 166 SER B C 1
ATOM 2981 O O . SER B 1 166 ? 17.922 -9.781 -15.828 1 95.44 166 SER B O 1
ATOM 2983 N N . SER B 1 167 ? 18.453 -11.953 -15.844 1 93.69 167 SER B N 1
ATOM 2984 C CA . SER B 1 167 ? 18.641 -12.023 -14.398 1 93.69 167 SER B CA 1
ATOM 2985 C C . SER B 1 167 ? 19.797 -11.133 -13.945 1 93.69 167 SER B C 1
ATOM 2987 O O . SER B 1 167 ? 19.797 -10.633 -12.82 1 93.69 167 SER B O 1
ATOM 2989 N N . SER B 1 168 ? 20.719 -10.914 -14.805 1 95.38 168 SER B N 1
ATOM 2990 C CA . SER B 1 168 ? 21.891 -10.133 -14.438 1 95.38 168 SER B CA 1
ATOM 2991 C C . SER B 1 168 ? 21.594 -8.633 -14.492 1 95.38 168 SER B C 1
ATOM 2993 O O . SER B 1 168 ? 22.188 -7.852 -13.734 1 95.38 168 SER B O 1
ATOM 2995 N N . ASP B 1 169 ? 20.703 -8.211 -15.344 1 95.31 169 ASP B N 1
ATOM 2996 C CA . ASP B 1 169 ? 20.438 -6.793 -15.562 1 95.31 169 ASP B CA 1
ATOM 2997 C C . ASP B 1 169 ? 19.656 -6.195 -14.391 1 95.31 169 ASP B C 1
ATOM 2999 O O . ASP B 1 169 ? 19.562 -4.973 -14.266 1 95.31 169 ASP B O 1
ATOM 3003 N N . ARG B 1 170 ? 19.203 -7.012 -13.523 1 94.94 170 ARG B N 1
ATOM 3004 C CA . ARG B 1 170 ? 18.438 -6.547 -12.375 1 94.94 170 ARG B CA 1
ATOM 3005 C C . ARG B 1 170 ? 19.375 -6.012 -11.281 1 94.94 170 ARG B C 1
ATOM 3007 O O . ARG B 1 170 ? 18.922 -5.305 -10.375 1 94.94 170 ARG B O 1
ATOM 3014 N N . LEU B 1 171 ? 20.609 -6.367 -11.344 1 95.88 171 LEU B N 1
ATOM 3015 C CA . LEU B 1 171 ? 21.484 -6.246 -10.195 1 95.88 171 LEU B CA 1
ATOM 3016 C C . LEU B 1 171 ? 21.75 -4.781 -9.867 1 95.88 171 LEU B C 1
ATOM 3018 O O . LEU B 1 171 ? 21.578 -4.355 -8.719 1 95.88 171 LEU B O 1
ATOM 3022 N N . THR B 1 172 ? 22.156 -3.998 -10.828 1 96.5 172 THR B N 1
ATOM 3023 C CA . THR B 1 172 ? 22.5 -2.605 -10.555 1 96.5 172 THR B CA 1
ATOM 3024 C C . THR B 1 172 ? 21.297 -1.854 -10 1 96.5 172 THR B C 1
ATOM 3026 O O . THR B 1 172 ? 21.391 -1.215 -8.945 1 96.5 172 THR B O 1
ATOM 3029 N N . PRO B 1 173 ? 20.172 -2.002 -10.617 1 97.19 173 PRO B N 1
ATOM 3030 C CA . PRO B 1 173 ? 19.031 -1.262 -10.094 1 97.19 173 PRO B CA 1
ATOM 3031 C C . PRO B 1 173 ? 18.594 -1.747 -8.711 1 97.19 173 PRO B C 1
ATOM 3033 O O . PRO B 1 173 ? 18.141 -0.949 -7.883 1 97.19 173 PRO B O 1
ATOM 3036 N N . ILE B 1 174 ? 18.719 -2.986 -8.453 1 96.81 174 ILE B N 1
ATOM 3037 C CA . ILE B 1 174 ? 18.297 -3.473 -7.152 1 96.81 174 ILE B CA 1
ATOM 3038 C C . ILE B 1 174 ? 19.234 -2.959 -6.07 1 96.81 174 ILE B C 1
ATOM 3040 O O . ILE B 1 174 ? 18.797 -2.617 -4.969 1 96.81 174 ILE B O 1
ATOM 3044 N N . TYR B 1 175 ? 20.531 -2.934 -6.316 1 97.06 175 TYR B N 1
ATOM 3045 C CA . TYR B 1 175 ? 21.469 -2.389 -5.348 1 97.06 175 TYR B CA 1
ATOM 3046 C C . TYR B 1 175 ? 21.234 -0.897 -5.137 1 97.06 175 TYR B C 1
ATOM 3048 O O . TYR B 1 175 ? 21.297 -0.407 -4.004 1 97.06 175 TYR B O 1
ATOM 3056 N N . PHE B 1 176 ? 20.953 -0.212 -6.195 1 97.62 176 PHE B N 1
ATOM 3057 C CA . PHE B 1 176 ? 20.688 1.217 -6.086 1 97.62 176 PHE B CA 1
ATOM 3058 C C . PHE B 1 176 ? 19.422 1.47 -5.27 1 97.62 176 PHE B C 1
ATOM 3060 O O . PHE B 1 176 ? 19.422 2.289 -4.348 1 97.62 176 PHE B O 1
ATOM 3067 N N . SER B 1 177 ? 18.406 0.743 -5.562 1 98.19 177 SER B N 1
ATOM 3068 C CA . SER B 1 177 ? 17.156 0.936 -4.836 1 98.19 177 SER B CA 1
ATOM 3069 C C . SER B 1 177 ? 17.312 0.57 -3.363 1 98.19 177 SER B C 1
ATOM 3071 O O . SER B 1 177 ? 16.719 1.219 -2.492 1 98.19 177 SER B O 1
ATOM 3073 N N . THR B 1 178 ? 18.094 -0.451 -3.086 1 98.06 178 THR B N 1
ATOM 3074 C CA . THR B 1 178 ? 18.375 -0.828 -1.707 1 98.06 178 THR B CA 1
ATOM 3075 C C . THR B 1 178 ? 19.141 0.282 -0.992 1 98.06 178 THR B C 1
ATOM 3077 O O . THR B 1 178 ? 18.875 0.57 0.178 1 98.06 178 THR B O 1
ATOM 3080 N N . GLY B 1 179 ? 20.047 0.882 -1.708 1 98.38 179 GLY B N 1
ATOM 3081 C CA . GLY B 1 179 ? 20.75 2.031 -1.158 1 98.38 179 GLY B CA 1
ATOM 3082 C C . GLY B 1 179 ? 19.828 3.17 -0.776 1 98.38 179 GLY B C 1
ATOM 3083 O O . GLY B 1 179 ? 19.984 3.777 0.284 1 98.38 179 GLY B O 1
ATOM 3084 N N . VAL B 1 180 ? 18.891 3.422 -1.628 1 98.69 180 VAL B N 1
ATOM 3085 C CA . VAL B 1 180 ? 17.922 4.477 -1.353 1 98.69 180 VAL B CA 1
ATOM 3086 C C . VAL B 1 180 ? 17.125 4.133 -0.096 1 98.69 180 VAL B C 1
ATOM 3088 O O . VAL B 1 180 ? 16.859 5.004 0.737 1 98.69 180 VAL B O 1
ATOM 3091 N N . LEU B 1 181 ? 16.766 2.889 0.121 1 98.62 181 LEU B N 1
ATOM 3092 C CA . LEU B 1 181 ? 16.047 2.459 1.312 1 98.62 181 LEU B CA 1
ATOM 3093 C C . LEU B 1 181 ? 16.875 2.68 2.568 1 98.62 181 LEU B C 1
ATOM 3095 O O . LEU B 1 181 ? 16.359 3.09 3.604 1 98.62 181 LEU B O 1
ATOM 3099 N N . TRP B 1 182 ? 18.141 2.395 2.463 1 98.56 182 TRP B N 1
ATOM 3100 C CA . TRP B 1 182 ? 19.031 2.617 3.607 1 98.56 182 TRP B CA 1
ATOM 3101 C C . TRP B 1 182 ? 19.078 4.098 3.971 1 98.56 182 TRP B C 1
ATOM 3103 O O . TRP B 1 182 ? 19.125 4.449 5.152 1 98.56 182 TRP B O 1
ATOM 3113 N N . VAL B 1 183 ? 19.141 4.957 2.984 1 98.75 183 VAL B N 1
ATOM 3114 C CA . VAL B 1 183 ? 19.125 6.395 3.236 1 98.75 183 VAL B CA 1
ATOM 3115 C C . VAL B 1 183 ? 17.812 6.801 3.9 1 98.75 183 VAL B C 1
ATOM 3117 O O . VAL B 1 183 ? 17.812 7.602 4.84 1 98.75 183 VAL B O 1
ATOM 3120 N N . LEU B 1 184 ? 16.703 6.191 3.449 1 98.75 184 LEU B N 1
ATOM 3121 C CA . LEU B 1 184 ? 15.414 6.465 4.062 1 98.75 184 LEU B CA 1
ATOM 3122 C C . LEU B 1 184 ? 15.391 5.988 5.512 1 98.75 184 LEU B C 1
ATOM 3124 O O . LEU B 1 184 ? 14.812 6.652 6.379 1 98.75 184 LEU B O 1
ATOM 3128 N N . ILE B 1 185 ? 15.969 4.867 5.809 1 98.75 185 ILE B N 1
ATOM 3129 C CA . ILE B 1 185 ? 16.062 4.359 7.172 1 98.75 185 ILE B CA 1
ATOM 3130 C C . ILE B 1 185 ? 16.844 5.352 8.039 1 98.75 185 ILE B C 1
ATOM 3132 O O . ILE B 1 185 ? 16.422 5.672 9.156 1 98.75 185 ILE B O 1
ATOM 3136 N N . ALA B 1 186 ? 17.906 5.816 7.496 1 98.56 186 ALA B N 1
ATOM 3137 C CA . ALA B 1 186 ? 18.719 6.781 8.234 1 98.56 186 ALA B CA 1
ATOM 3138 C C . ALA B 1 186 ? 17.938 8.062 8.5 1 98.56 186 ALA B C 1
ATOM 3140 O O . ALA B 1 186 ? 17.953 8.586 9.617 1 98.56 186 ALA B O 1
ATOM 3141 N N . ALA B 1 187 ? 17.297 8.539 7.477 1 98.19 187 ALA B N 1
ATOM 3142 C CA . ALA B 1 187 ? 16.484 9.75 7.625 1 98.19 187 ALA B CA 1
ATOM 3143 C C . ALA B 1 187 ? 15.391 9.562 8.664 1 98.19 187 ALA B C 1
ATOM 3145 O O . ALA B 1 187 ? 15.172 10.422 9.516 1 98.19 187 ALA B O 1
ATOM 3146 N N . ALA B 1 188 ? 14.695 8.453 8.602 1 98.38 188 ALA B N 1
ATOM 3147 C CA . ALA B 1 188 ? 13.633 8.156 9.555 1 98.38 188 ALA B CA 1
ATOM 3148 C C . ALA B 1 188 ? 14.18 8.07 10.977 1 98.38 188 ALA B C 1
ATOM 3150 O O . ALA B 1 188 ? 13.594 8.633 11.906 1 98.38 188 ALA B O 1
ATOM 3151 N N . THR B 1 189 ? 15.273 7.379 11.125 1 98.19 189 THR B N 1
ATOM 3152 C CA . THR B 1 189 ? 15.883 7.191 12.438 1 98.19 189 THR B CA 1
ATOM 3153 C C . THR B 1 189 ? 16.359 8.523 13.016 1 98.19 189 THR B C 1
ATOM 3155 O O . THR B 1 189 ? 16.125 8.812 14.188 1 98.19 189 THR B O 1
ATOM 3158 N N . LEU B 1 190 ? 17.016 9.352 12.188 1 96.88 190 LEU B N 1
ATOM 3159 C CA . LEU B 1 190 ? 17.484 10.664 12.625 1 96.88 190 LEU B CA 1
ATOM 3160 C C . LEU B 1 190 ? 16.312 11.555 13.031 1 96.88 190 LEU B C 1
ATOM 3162 O O . LEU B 1 190 ? 16.391 12.258 14.047 1 96.88 190 LEU B O 1
ATOM 3166 N N . GLY B 1 191 ? 15.281 11.547 12.195 1 95.81 191 GLY B N 1
ATOM 3167 C CA . GLY B 1 191 ? 14.094 12.312 12.539 1 95.81 191 GLY B CA 1
ATOM 3168 C C . GLY B 1 191 ? 13.477 11.891 13.859 1 95.81 191 GLY B C 1
ATOM 3169 O O . GLY B 1 191 ? 13.109 12.734 14.68 1 95.81 191 GLY B O 1
ATOM 3170 N N . LEU B 1 192 ? 13.391 10.648 14.117 1 96.06 192 LEU B N 1
ATOM 3171 C CA . LEU B 1 192 ? 12.812 10.109 15.344 1 96.06 192 LEU B CA 1
ATOM 3172 C C . LEU B 1 192 ? 13.688 10.43 16.547 1 96.06 192 LEU B C 1
ATOM 3174 O O . LEU B 1 192 ? 13.188 10.805 17.609 1 96.06 192 LEU B O 1
ATOM 3178 N N . LEU B 1 193 ? 14.961 10.25 16.359 1 93.75 193 LEU B N 1
ATOM 3179 C CA . LEU B 1 193 ? 15.883 10.578 17.438 1 93.75 193 LEU B CA 1
ATOM 3180 C C . LEU B 1 193 ? 15.766 12.055 17.812 1 93.75 193 LEU B C 1
ATOM 3182 O O . LEU B 1 193 ? 15.727 12.391 19 1 93.75 193 LEU B O 1
ATOM 3186 N N . HIS B 1 194 ? 15.742 12.891 16.859 1 91.81 194 HIS B N 1
ATOM 3187 C CA . HIS B 1 194 ? 15.578 14.32 17.094 1 91.81 194 HIS B CA 1
ATOM 3188 C C . HIS B 1 194 ? 14.281 14.609 17.844 1 91.81 194 HIS B C 1
ATOM 3190 O O . HIS B 1 194 ? 14.266 15.422 18.766 1 91.81 194 HIS B O 1
ATOM 3196 N N . PHE B 1 195 ? 13.242 13.961 17.484 1 89.81 195 PHE B N 1
ATOM 3197 C CA . PHE B 1 195 ? 11.953 14.125 18.141 1 89.81 195 PHE B CA 1
ATOM 3198 C C . PHE B 1 195 ? 12.031 13.695 19.594 1 89.81 195 PHE B C 1
ATOM 3200 O O . PHE B 1 195 ? 11.547 14.398 20.484 1 89.81 195 PHE B O 1
ATOM 3207 N N . PHE B 1 196 ? 12.719 12.586 19.828 1 89.75 196 PHE B N 1
ATOM 3208 C CA . PHE B 1 196 ? 12.82 12.055 21.188 1 89.75 196 PHE B CA 1
ATOM 3209 C C . PHE B 1 196 ? 13.68 12.969 22.047 1 89.75 196 PHE B C 1
ATOM 3211 O O . PHE B 1 196 ? 13.344 13.219 23.219 1 89.75 196 PHE B O 1
ATOM 3218 N N . LEU B 1 197 ? 14.719 13.414 21.516 1 85.56 197 LEU B N 1
ATOM 3219 C CA . LEU B 1 197 ? 15.617 14.281 22.266 1 85.56 197 LEU B CA 1
ATOM 3220 C C . LEU B 1 197 ? 14.953 15.617 22.578 1 85.56 197 LEU B C 1
ATOM 3222 O O . LEU B 1 197 ? 15.086 16.141 23.688 1 85.56 197 LEU B O 1
ATOM 3226 N N . SER B 1 198 ? 14.211 16.125 21.703 1 83.06 198 SER B N 1
ATOM 3227 C CA . SER B 1 198 ? 13.539 17.406 21.891 1 83.06 198 SER B CA 1
ATOM 3228 C C . SER B 1 198 ? 12.367 17.281 22.859 1 83.06 198 SER B C 1
ATOM 3230 O O . SER B 1 198 ? 12.125 18.172 23.672 1 83.06 198 SER B O 1
ATOM 3232 N N . HIS B 1 199 ? 11.656 16.219 22.781 1 78.56 199 HIS B N 1
ATOM 3233 C CA . HIS B 1 199 ? 10.438 16.047 23.578 1 78.56 199 HIS B CA 1
ATOM 3234 C C . HIS B 1 199 ? 10.766 15.586 24.984 1 78.56 199 HIS B C 1
ATOM 3236 O O . HIS B 1 199 ? 10.148 16.031 25.953 1 78.56 199 HIS B O 1
ATOM 3242 N N . TYR B 1 200 ? 11.734 14.828 25.156 1 77.19 200 TYR B N 1
ATOM 3243 C CA . TYR B 1 200 ? 11.945 14.227 26.453 1 77.19 200 TYR B CA 1
ATOM 3244 C C . TYR B 1 200 ? 13.156 14.852 27.156 1 77.19 200 TYR B C 1
ATOM 3246 O O . TYR B 1 200 ? 13.211 14.906 28.391 1 77.19 200 TYR B O 1
ATOM 3254 N N . VAL B 1 201 ? 14.094 15.234 26.344 1 70.81 201 VAL B N 1
ATOM 3255 C CA . VAL B 1 201 ? 15.305 15.727 26.984 1 70.81 201 VAL B CA 1
ATOM 3256 C C . VAL B 1 201 ? 15.367 17.25 26.891 1 70.81 201 VAL B C 1
ATOM 3258 O O . VAL B 1 201 ? 16.125 17.891 27.625 1 70.81 201 VAL B O 1
ATOM 3261 N N . GLY B 1 202 ? 14.453 17.891 26.266 1 66.75 202 GLY B N 1
ATOM 3262 C CA . GLY B 1 202 ? 14.469 19.328 26.062 1 66.75 202 GLY B CA 1
ATOM 3263 C C . GLY B 1 202 ? 15.617 19.812 25.203 1 66.75 202 GLY B C 1
ATOM 3264 O O . GLY B 1 202 ? 15.977 20.984 25.219 1 66.75 202 GLY B O 1
ATOM 3265 N N . LEU B 1 203 ? 16.406 18.922 24.562 1 56.28 203 LEU B N 1
ATOM 3266 C CA . LEU B 1 203 ? 17.594 19.234 23.766 1 56.28 203 LEU B CA 1
ATOM 3267 C C . LEU B 1 203 ? 17.234 19.375 22.297 1 56.28 203 LEU B C 1
ATOM 3269 O O . LEU B 1 203 ? 16.547 18.516 21.734 1 56.28 203 LEU B O 1
ATOM 3273 N N . ASN B 1 204 ? 17.047 20.609 21.828 1 55.66 204 ASN B N 1
ATOM 3274 C CA . ASN B 1 204 ? 16.906 20.812 20.391 1 55.66 204 ASN B CA 1
ATOM 3275 C C . ASN B 1 204 ? 18.203 20.484 19.656 1 55.66 204 ASN B C 1
ATOM 3277 O O . ASN B 1 204 ? 19.109 21.328 19.594 1 55.66 204 ASN B O 1
ATOM 3281 N N . VAL B 1 205 ? 18.469 19.297 19.344 1 50.25 205 VAL B N 1
ATOM 3282 C CA . VAL B 1 205 ? 19.734 18.828 18.781 1 50.25 205 VAL B CA 1
ATOM 3283 C C . VAL B 1 205 ? 20.047 19.609 17.5 1 50.25 205 VAL B C 1
ATOM 3285 O O . VAL B 1 205 ? 21.219 19.859 17.203 1 50.25 205 VAL B O 1
ATOM 3288 N N . LEU B 1 206 ? 19.125 19.875 16.703 1 49.84 206 LEU B N 1
ATOM 3289 C CA . LEU B 1 206 ? 19.438 20.672 15.516 1 49.84 206 LEU B CA 1
ATOM 3290 C C . LEU B 1 206 ? 20.016 22.016 15.914 1 49.84 206 LEU B C 1
ATOM 3292 O O . LEU B 1 206 ? 20.938 22.516 15.258 1 49.84 206 LEU B O 1
ATOM 3296 N N . ARG B 1 207 ? 19.484 22.594 16.844 1 49.44 207 ARG B N 1
ATOM 3297 C CA . ARG B 1 207 ? 20.062 23.828 17.344 1 49.44 207 ARG B CA 1
ATOM 3298 C C . ARG B 1 207 ? 21.453 23.594 17.938 1 49.44 207 ARG B C 1
ATOM 3300 O O . ARG B 1 207 ? 22.328 24.438 17.812 1 49.44 207 ARG B O 1
ATOM 3307 N N . LEU B 1 208 ? 21.656 22.5 18.391 1 46.25 208 LEU B N 1
ATOM 3308 C CA . LEU B 1 208 ? 22.953 22.219 18.969 1 46.25 208 LEU B CA 1
ATOM 3309 C C . LEU B 1 208 ? 24 21.984 17.875 1 46.25 208 LEU B C 1
ATOM 3311 O O . LEU B 1 208 ? 25.141 22.422 18 1 46.25 208 LEU B O 1
ATOM 3315 N N . ILE B 1 209 ? 23.562 21.344 16.859 1 49.19 209 ILE B N 1
ATOM 3316 C CA . ILE B 1 209 ? 24.547 21.141 15.805 1 49.19 209 ILE B CA 1
ATOM 3317 C C . ILE B 1 209 ? 24.766 22.438 15.039 1 49.19 209 ILE B C 1
ATOM 3319 O O . ILE B 1 209 ? 25.875 22.719 14.578 1 49.19 209 ILE B O 1
ATOM 3323 N N . ALA B 1 210 ? 23.875 23.297 14.867 1 46.75 210 ALA B N 1
ATOM 3324 C CA . ALA B 1 210 ? 24.016 24.578 14.164 1 46.75 210 ALA B CA 1
ATOM 3325 C C . ALA B 1 210 ? 24.688 25.609 15.055 1 46.75 210 ALA B C 1
ATOM 3327 O O . ALA B 1 210 ? 25.109 26.672 14.578 1 46.75 210 ALA B O 1
ATOM 3328 N N . ALA B 1 211 ? 24.875 25.422 16.281 1 44.56 211 ALA B N 1
ATOM 3329 C CA . ALA B 1 211 ? 25.688 26.312 17.109 1 44.56 211 ALA B CA 1
ATOM 3330 C C . ALA B 1 211 ? 27.156 25.891 17.109 1 44.56 211 ALA B C 1
ATOM 3332 O O . ALA B 1 211 ? 27.453 24.703 17 1 44.56 211 ALA B O 1
#

Radius of gyration: 40.15 Å; Cα contacts (8 Å, |Δi|>4): 341; chains: 2; bounding box: 147×119×100 Å

Solvent-accessible surface area (backbone atoms only — not comparable to full-atom values): 23865 Å² total; per-residue (Å²): 142,83,75,85,74,71,94,72,82,75,95,74,72,93,73,78,73,87,63,92,68,78,80,80,78,76,85,64,80,74,77,78,74,74,79,78,68,75,70,74,76,64,74,52,80,67,52,64,64,50,40,66,81,68,41,57,68,69,56,52,52,25,51,50,51,55,51,45,68,58,41,48,58,51,49,50,50,50,51,53,50,50,51,50,52,51,49,43,5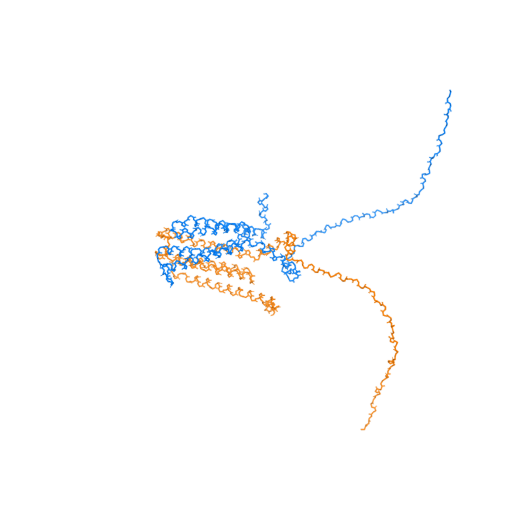3,50,52,40,55,50,42,27,63,75,69,67,54,58,84,87,62,76,74,67,60,67,57,50,36,29,39,45,50,39,36,53,53,50,61,52,46,44,54,51,50,53,53,35,40,51,40,11,20,74,46,54,40,36,66,60,28,32,53,51,46,52,51,32,51,52,25,48,52,47,18,41,57,22,21,44,74,34,72,72,54,18,48,65,28,46,53,50,30,50,50,46,49,52,51,33,48,49,38,22,49,51,16,47,48,47,47,48,36,36,71,74,68,68,42,60,56,68,58,54,68,76,95,131,82,86,80,84,82,88,75,82,75,82,86,73,87,76,74,75,86,68,87,65,75,80,83,81,81,72,81,66,76,83,79,78,79,79,77,67,75,71,75,72,64,67,47,79,63,42,46,55,50,41,50,70,55,50,58,69,65,58,54,51,4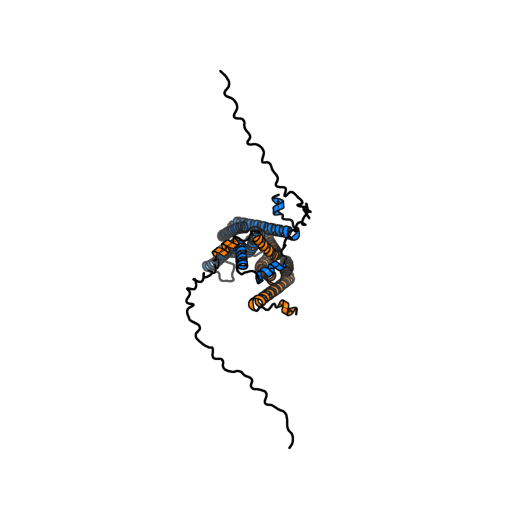9,51,51,50,54,52,45,68,60,40,50,58,50,48,51,51,50,53,52,50,44,52,50,50,51,50,42,52,50,52,39,55,50,42,26,63,74,71,67,54,58,80,84,64,77,73,69,58,70,58,48,38,32,38,44,51,39,36,52,52,50,45,65,46,44,53,56,51,53,52,35,42,52,43,12,20,73,45,53,39,36,67,60,29,33,52,50,47,51,53,31,53,52,26,48,52,47,17,39,57,22,22,44,75,34,79,72,53,18,49,65,28,48,54,51,30,50,50,47,49,51,52,34,49,48,40,22,51,52,16,46,50,46,50,48,34,35,72,74,66,67,42,56,54,69,59,53,67,75,96

Nearest PDB structures (foldseek):
  3leo-assembly1_A  TM=9.334E-01  e=2.431E-12  Homo sapiens
  4nta-assembly1_A  TM=9.429E-01  e=3.992E-12  Mus musculus
  6r7d-assembly3_H  TM=9.174E-01  e=3.274E-12  Homo sapiens
  4jrz-assembly1_A  TM=9.257E-01  e=3.440E-12  Homo sapiens
  4ntb-assembly1_A  TM=9.258E-01  e=4.196E-12  Mus musculus

Secondary structure (DSSP, 8-state):
--------------------------------------------HHHHHHHHHHS-HHHHHHHHHHHHHTTHHHHHHHHHHHHHHHHHHHHHHHHHHHHT--TT----SHHHHHHHHHHHHHHHHHHHHHHHHHHHHHHT-HHHHHHHHHHHHHHHHHHHHHHHH-TTTTHHHHHHHHHHHHHHHHHHHHHHHHHHIIIII---HHHHHH-/--------------------------------------------HHHHHHHHTTS-HHHHHHHHHHHHHTTHHHHHHHHHHHHHHHHHHHHHHHHHHHHTPPTT----SHHHHHHHHHHHHHHHHHHHHHHHHHHHHHHT-HHHHHHHHHHHHHHHHHHHHHHHH-TTTTHHHHHHHHHHHHHHHHHHHHHHHHHHIIIII---HHHHHH-

Sequence (422 aa):
MGNGSALYGPLKHLLASLPMRAELRSCCTTEVASPCCPHHFQPTRQQGLDLARGAPAWEIRFYSVAMLEQIHLLAAVTVLGVLEQAYFFLQVIHARRKFGISPPNISGPPEFERIFRAQVNSSEYFPIFVALLWQAGLFFHQGLAAALGLLYLYSRYCYFMGYRASSSDRLTPIYFSTGVLWVLIAAATLGLLHFFLSHYVGLNVLRLIAAMGNGSALYGPLKHLLASLPMRAELRSCCTTEVASPCCPHHFQPTRQQGLDLARGAPAWEIRFYSVAMLEQIHLLAAVTVLGVLEQAYFFLQVIHARRKFGISPPNISGPPEFERIFRAQVNSSEYFPIFVALLWQAGLFFHQGLAAALGLLYLYSRYCYFMGYRASSSDRLTPIYFSTGVLWVLIAAATLGLLHFFLSHYVGLNVLRLIAA